Protein AF-0000000086188853 (afdb_homodimer)

Nearest PDB structures (foldseek):
  4jhr-assembly1_B  TM=2.251E-01  e=3.781E+00  Mus musculus
  6dfk-assembly1_A  TM=1.329E-01  e=8.412E+00  Plasmodium falciparum 3D7
  6dfk-assembly1_A  TM=1.373E-01  e=4.188E+00  Plasmodium falciparum 3D7

Organism: NCBI:txid1656884

Sequence (490 aa):
MERFRDDEIVRVVNKFLNRQDGGALDPSKTPGRELSFDFAYNYFQENQQPTRQMEASCMQLGFYLASWGMYRGSSYLLKETNAAHLKGAIKLVEEYNPRVRGIDVPAYRDPGVQDLLVEIYDALRRALLRDKKTAHVTLVTKVMLGVWGVVPAFDSYFQAAAKLIWTGRERGDGATFFDFNRASLVRLLEFYEGHRAAIDQLASALHTVDFTTGSLTGRQFTRAKIIDMFGFQLGLAPPALGRQDMERFRDDEIVRVVNKFLNRQDGGALDPSKTPGRELSFDFAYNYFQENQQPTRQMEASCMQLGFYLASWGMYRGSSYLLKETNAAHLKGAIKLVEEYNPRVRGIDVPAYRDPGVQDLLVEIYDALRRALLRDKKTAHVTLVTKVMLGVWGVVPAFDSYFQAAAKLIWTGRERGDGATFFDFNRASLVRLLEFYEGHRAAIDQLASALHTVDFTTGSLTGRQFTRAKIIDMFGFQLGLAPPALGRQD

Secondary structure (DSSP, 8-state):
-----HHHHHHHHHHHTT--TTPPP-GGG--STTHHHHHHHHHHHH-S-GGGGHHHHHHHHHHHHHHTTTTSTT-HHHHH--GGGGHHHHHHHHHHHHHHTT--GGGGGSHHHHHHHHHHHHHHHHHHHTT--S--HHHHH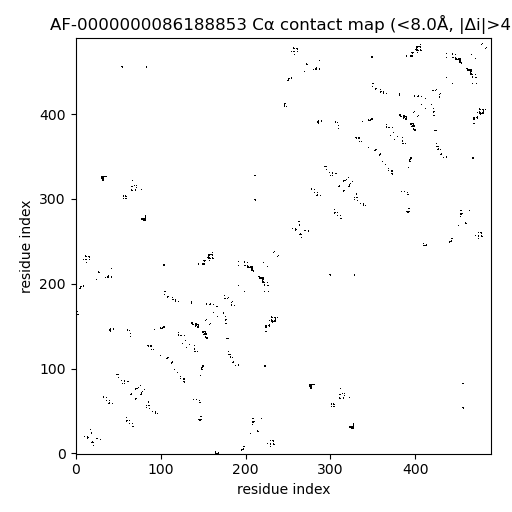HHHHHHH--S----HHHHHHHHHHHTTS-GGG---TTS-SHHHHHHHHHHHHHTHHHHHHHHHH-EEE-TTT-SEEEEEPPHHHHHHHHHHHHHHS--------/--PPPHHHHHHHHHHHTT--TT----GGG--STTHHHHHHHHHHHH-S-GGGGHHHHHHHHHHHHHHTTTTSTT-HHHHH--GGGGHHHHHHHHHHHHHHTT--GGGGGSHHHHHHHHHHHHHHHHHHHTT--S--HHHHHHHHHHHH--S----HHHHHHHHHHHTTS-GGG---TTS-SHHHHHHHHHHHHHTHHHHHHHHHH-EEE-TTT-SEEEEEPPHHHHHHHHHHHHHHS--------

Structure (mmCIF, N/CA/C/O backbone):
data_AF-0000000086188853-model_v1
#
loop_
_entity.id
_entity.type
_entity.pdbx_description
1 polymer 'Uncharacterized protein'
#
loop_
_atom_site.group_PDB
_atom_site.id
_atom_site.type_symbol
_atom_site.label_atom_id
_atom_site.label_alt_id
_atom_site.label_comp_id
_atom_site.label_asym_id
_atom_site.label_entity_id
_atom_site.label_seq_id
_atom_site.pdbx_PDB_ins_code
_atom_site.Cartn_x
_atom_site.Cartn_y
_atom_site.Cartn_z
_atom_site.occupancy
_atom_site.B_iso_or_equiv
_atom_site.auth_seq_id
_atom_site.auth_comp_id
_atom_site.auth_asym_id
_atom_site.auth_atom_id
_atom_site.pdbx_PDB_model_num
ATOM 1 N N . MET A 1 1 ? 12.453 36.938 7.059 1 37.53 1 MET A N 1
ATOM 2 C CA . MET A 1 1 ? 11.602 35.844 6.535 1 37.53 1 MET A CA 1
ATOM 3 C C . MET A 1 1 ? 11.008 36.25 5.191 1 37.53 1 MET A C 1
ATOM 5 O O . MET A 1 1 ? 10.023 37 5.137 1 37.53 1 MET A O 1
ATOM 9 N N . GLU A 1 2 ? 11.633 36.75 4.293 1 46.72 2 GLU A N 1
ATOM 10 C CA . GLU A 1 2 ? 11.102 37.312 3.053 1 46.72 2 GLU A CA 1
ATOM 11 C C . GLU A 1 2 ? 9.969 36.438 2.494 1 46.72 2 GLU A C 1
ATOM 13 O O . GLU A 1 2 ? 10.164 35.281 2.211 1 46.72 2 GLU A O 1
ATOM 18 N N . ARG A 1 3 ? 8.461 36.625 3.061 1 60.75 3 ARG A N 1
ATOM 19 C CA . ARG A 1 3 ? 7.148 36.312 3.623 1 60.75 3 ARG A CA 1
ATOM 20 C C . ARG A 1 3 ? 6.16 35.938 2.525 1 60.75 3 ARG A C 1
ATOM 22 O O . ARG A 1 3 ? 6.113 36.562 1.475 1 60.75 3 ARG A O 1
ATOM 29 N N . PHE A 1 4 ? 5.754 34.719 2.443 1 80.31 4 PHE A N 1
ATOM 30 C CA . PHE A 1 4 ? 4.652 34.281 1.586 1 80.31 4 PHE A CA 1
ATOM 31 C C . PHE A 1 4 ? 3.379 35.062 1.93 1 80.31 4 PHE A C 1
ATOM 33 O O . PHE A 1 4 ? 3.082 35.281 3.104 1 80.31 4 PHE A O 1
ATOM 40 N N . ARG A 1 5 ? 2.904 35.656 0.815 1 89.69 5 ARG A N 1
ATOM 41 C CA . ARG A 1 5 ? 1.596 36.281 0.997 1 89.69 5 ARG A CA 1
ATOM 42 C C . ARG A 1 5 ? 0.501 35.219 1.112 1 89.69 5 ARG A C 1
ATOM 44 O O . ARG A 1 5 ? 0.667 34.094 0.644 1 89.69 5 ARG A O 1
ATOM 51 N N . ASP A 1 6 ? -0.547 35.5 1.757 1 93.62 6 ASP A N 1
ATOM 52 C CA . ASP A 1 6 ? -1.677 34.594 1.96 1 93.62 6 ASP A CA 1
ATOM 53 C C . ASP A 1 6 ? -2.197 34.062 0.629 1 93.62 6 ASP A C 1
ATOM 55 O O . ASP A 1 6 ? -2.557 32.875 0.526 1 93.62 6 ASP A O 1
ATOM 59 N N . ASP A 1 7 ? -2.199 34.938 -0.316 1 91.88 7 ASP A N 1
ATOM 60 C CA . ASP A 1 7 ? -2.693 34.5 -1.622 1 91.88 7 ASP A CA 1
ATOM 61 C C . ASP A 1 7 ? -1.79 33.438 -2.227 1 91.88 7 ASP A C 1
ATOM 63 O O . ASP A 1 7 ? -2.252 32.594 -2.986 1 91.88 7 ASP A O 1
ATOM 67 N N . GLU A 1 8 ? -0.563 33.5 -1.937 1 91.38 8 GLU A N 1
ATOM 68 C CA . GLU A 1 8 ? 0.379 32.5 -2.416 1 91.38 8 GLU A CA 1
ATOM 69 C C . GLU A 1 8 ? 0.127 31.141 -1.755 1 91.38 8 GLU A C 1
ATOM 71 O O . GLU A 1 8 ? 0.244 30.094 -2.4 1 91.38 8 GLU A O 1
ATOM 76 N N . ILE A 1 9 ? -0.173 31.188 -0.483 1 94.5 9 ILE A N 1
ATOM 77 C CA . ILE A 1 9 ? -0.486 29.969 0.235 1 94.5 9 ILE A CA 1
ATOM 78 C C . ILE A 1 9 ? -1.694 29.281 -0.407 1 94.5 9 ILE A C 1
ATOM 80 O O . ILE A 1 9 ? -1.663 28.078 -0.688 1 94.5 9 ILE A O 1
ATOM 84 N N . VAL A 1 10 ? -2.697 30.094 -0.653 1 94.5 10 VAL A N 1
ATOM 85 C CA . VAL A 1 10 ? -3.924 29.578 -1.255 1 94.5 10 VAL A CA 1
ATOM 86 C C . VAL A 1 10 ? -3.619 29 -2.631 1 94.5 10 VAL A C 1
ATOM 88 O O . VAL A 1 10 ? -4.066 27.891 -2.957 1 94.5 10 VAL A O 1
ATOM 91 N N . ARG A 1 11 ? -2.83 29.656 -3.422 1 92.19 11 ARG A N 1
ATOM 92 C CA . ARG A 1 11 ? -2.486 29.219 -4.77 1 92.19 11 ARG A CA 1
ATOM 93 C C . ARG A 1 11 ? -1.701 27.922 -4.738 1 92.19 11 ARG A C 1
ATOM 95 O O . ARG A 1 11 ? -1.972 27 -5.52 1 92.19 11 ARG A O 1
ATOM 102 N N . VAL A 1 12 ? -0.732 27.828 -3.855 1 93.62 12 VAL A N 1
ATOM 103 C CA . VAL A 1 12 ? 0.153 26.672 -3.77 1 93.62 12 VAL A CA 1
ATOM 104 C C . VAL A 1 12 ? -0.635 25.453 -3.303 1 93.62 12 VAL A C 1
ATOM 106 O O . VAL A 1 12 ? -0.459 24.344 -3.832 1 93.62 12 VAL A O 1
ATOM 109 N N . VAL A 1 13 ? -1.528 25.609 -2.342 1 94.44 13 VAL A N 1
ATOM 110 C CA . VAL A 1 13 ? -2.35 24.5 -1.851 1 94.44 13 VAL A CA 1
ATOM 111 C C . VAL A 1 13 ? -3.303 24.047 -2.949 1 94.44 13 VAL A C 1
ATOM 113 O O . VAL A 1 13 ? -3.496 22.844 -3.146 1 94.44 13 VAL A O 1
ATOM 116 N N . ASN A 1 14 ? -3.842 24.984 -3.695 1 90.5 14 ASN A N 1
ATOM 117 C CA . ASN A 1 14 ? -4.723 24.625 -4.805 1 90.5 14 ASN A CA 1
ATOM 118 C C . ASN A 1 14 ? -3.975 23.859 -5.891 1 90.5 14 ASN A C 1
ATOM 120 O O . ASN A 1 14 ? -4.539 22.969 -6.527 1 90.5 14 ASN A O 1
ATOM 124 N N . LYS A 1 15 ? -2.795 24.234 -6.117 1 89.44 15 LYS A N 1
ATOM 125 C CA . LYS A 1 15 ? -1.971 23.5 -7.078 1 89.44 15 LYS A CA 1
ATOM 126 C C . LYS A 1 15 ? -1.747 22.062 -6.625 1 89.44 15 LYS A C 1
ATOM 128 O O . LYS A 1 15 ? -1.782 21.141 -7.438 1 89.44 15 LYS A O 1
ATOM 133 N N . PHE A 1 16 ? -1.458 21.891 -5.344 1 91.38 16 PHE A N 1
ATOM 134 C CA . PHE A 1 16 ? -1.32 20.547 -4.793 1 91.38 16 PHE A CA 1
ATOM 135 C C . PHE A 1 16 ? -2.549 19.703 -5.109 1 91.38 16 PHE A C 1
ATOM 137 O O . PHE A 1 16 ? -2.426 18.531 -5.457 1 91.38 16 PHE A O 1
ATOM 144 N N . LEU A 1 17 ? -3.693 20.297 -5.004 1 88.69 17 LEU A N 1
ATOM 145 C CA . LEU A 1 17 ? -4.957 19.578 -5.156 1 88.69 17 LEU A CA 1
ATOM 146 C C . LEU A 1 17 ? -5.406 19.578 -6.613 1 88.69 17 LEU A C 1
ATOM 148 O O . LEU A 1 17 ? -6.504 19.109 -6.926 1 88.69 17 LEU A O 1
ATOM 152 N N . ASN A 1 18 ? -4.508 20.078 -7.52 1 80.69 18 ASN A N 1
ATOM 153 C CA . ASN A 1 18 ? -4.809 20.203 -8.938 1 80.69 18 ASN A CA 1
ATOM 154 C C . ASN A 1 18 ? -6.105 20.969 -9.172 1 80.69 18 ASN A C 1
ATOM 156 O O . ASN A 1 18 ? -6.934 20.578 -9.984 1 80.69 18 ASN A O 1
ATOM 160 N N . ARG A 1 19 ? -6.301 21.812 -8.383 1 70.06 19 ARG A N 1
ATOM 161 C CA . ARG A 1 19 ? -7.461 22.672 -8.5 1 70.06 19 ARG A CA 1
ATOM 162 C C . ARG A 1 19 ? -7.113 23.953 -9.273 1 70.06 19 ARG A C 1
ATOM 164 O O . ARG A 1 19 ? -6.02 24.484 -9.125 1 70.06 19 ARG A O 1
ATOM 171 N N . GLN A 1 20 ? -7.875 24 -10.414 1 56.09 20 GLN A N 1
ATOM 172 C CA . GLN A 1 20 ? -7.738 25.297 -11.07 1 56.09 20 GLN A CA 1
ATOM 173 C C . GLN A 1 20 ? -8.086 26.438 -10.117 1 56.09 20 GLN A C 1
ATOM 175 O O . GLN A 1 20 ? -8.867 26.25 -9.18 1 56.09 20 GLN A O 1
ATOM 180 N N . ASP A 1 21 ? -7.461 27.484 -10.344 1 51.72 21 ASP A N 1
ATOM 181 C CA . ASP A 1 21 ? -7.617 28.703 -9.562 1 51.72 21 ASP A CA 1
ATOM 182 C C . ASP A 1 21 ? -9.086 28.984 -9.273 1 51.72 21 ASP A C 1
ATOM 184 O O . ASP A 1 21 ? -9.828 29.438 -10.156 1 51.72 21 ASP A O 1
ATOM 188 N N . GLY A 1 22 ? -9.562 28.75 -7.984 1 50.81 22 GLY A N 1
ATOM 189 C CA . GLY A 1 22 ? -10.844 29.219 -7.5 1 50.81 22 GLY A CA 1
ATOM 190 C C . GLY A 1 22 ? -11.961 28.203 -7.691 1 50.81 22 GLY A C 1
ATOM 191 O O . GLY A 1 22 ? -13.117 28.469 -7.367 1 50.81 22 GLY A O 1
ATOM 192 N N . GLY A 1 23 ? -11.555 27.047 -8.312 1 55 23 GLY A N 1
ATOM 193 C CA . GLY A 1 23 ? -12.672 26.141 -8.547 1 55 23 GLY A CA 1
ATOM 194 C C . GLY A 1 23 ? -12.852 25.125 -7.445 1 55 23 GLY A C 1
ATOM 195 O O . GLY A 1 23 ? -12.062 25.062 -6.504 1 55 23 GLY A O 1
ATOM 196 N N . ALA A 1 24 ? -14.055 24.562 -7.41 1 58.97 24 ALA A N 1
ATOM 197 C CA . ALA A 1 24 ? -14.406 23.516 -6.449 1 58.97 24 ALA A CA 1
ATOM 198 C C . ALA A 1 24 ? -13.555 22.266 -6.664 1 58.97 24 ALA A C 1
ATOM 200 O O . ALA A 1 24 ? -13.109 22 -7.785 1 58.97 24 ALA A O 1
ATOM 201 N N . LEU A 1 25 ? -13.062 21.719 -5.551 1 61.81 25 LEU A N 1
ATOM 202 C CA . LEU A 1 25 ? -12.398 20.422 -5.652 1 61.81 25 LEU A CA 1
ATOM 203 C C . LEU A 1 25 ? -13.273 19.422 -6.406 1 61.81 25 LEU A C 1
ATOM 205 O O . LEU A 1 25 ? -14.469 19.297 -6.133 1 61.81 25 LEU A O 1
ATOM 209 N N . ASP A 1 26 ? -12.758 19.016 -7.508 1 67.12 26 ASP A N 1
ATOM 210 C CA . ASP A 1 26 ? -13.383 17.938 -8.266 1 67.12 26 ASP A CA 1
ATOM 211 C C . ASP A 1 26 ? -12.609 16.641 -8.109 1 67.12 26 ASP A C 1
ATOM 213 O O . ASP A 1 26 ? -11.578 16.438 -8.766 1 67.12 26 ASP A O 1
ATOM 217 N N . PRO A 1 27 ? -13.125 15.875 -7.156 1 62.62 27 PRO A N 1
ATOM 218 C CA . PRO A 1 27 ? -12.406 14.625 -6.898 1 62.62 27 PRO A CA 1
ATOM 219 C C . PRO A 1 27 ? -12.125 13.828 -8.172 1 62.62 27 PRO A C 1
ATOM 221 O O . PRO A 1 27 ? -11.164 13.062 -8.227 1 62.62 27 PRO A O 1
ATOM 224 N N . SER A 1 28 ? -12.953 13.992 -9.055 1 63.22 28 SER A N 1
ATOM 225 C CA . SER A 1 28 ? -12.734 13.281 -10.312 1 63.22 28 SER A CA 1
ATOM 226 C C . SER A 1 28 ? -11.477 13.773 -11.016 1 63.22 28 SER A C 1
ATOM 228 O O . SER A 1 28 ? -10.938 13.086 -11.883 1 63.22 28 SER A O 1
ATOM 230 N N . LYS A 1 29 ? -11.07 14.883 -10.516 1 60.56 29 LYS A N 1
ATOM 231 C CA . LYS A 1 29 ? -9.906 15.484 -11.164 1 60.56 29 LYS A CA 1
ATOM 232 C C . LYS A 1 29 ? -8.641 15.25 -10.344 1 60.56 29 LYS A C 1
ATOM 234 O O . LYS A 1 29 ? -7.551 15.68 -10.734 1 60.56 29 LYS A O 1
ATOM 239 N N . THR A 1 30 ? -8.82 14.82 -9.242 1 61.81 30 THR A N 1
ATOM 240 C CA . THR A 1 30 ? -7.664 14.508 -8.414 1 61.81 30 THR A CA 1
ATOM 241 C C . THR A 1 30 ? -7.613 13.023 -8.094 1 61.81 30 THR A C 1
ATOM 243 O O . THR A 1 30 ? -7.746 12.625 -6.934 1 61.81 30 THR A O 1
ATOM 246 N N . PRO A 1 31 ? -7.281 12.367 -9.062 1 65.44 31 PRO A N 1
ATOM 247 C CA . PRO A 1 31 ? -7.457 10.922 -8.898 1 65.44 31 PRO A CA 1
ATOM 248 C C . PRO A 1 31 ? -6.234 10.242 -8.289 1 65.44 31 PRO A C 1
ATOM 250 O O . PRO A 1 31 ? 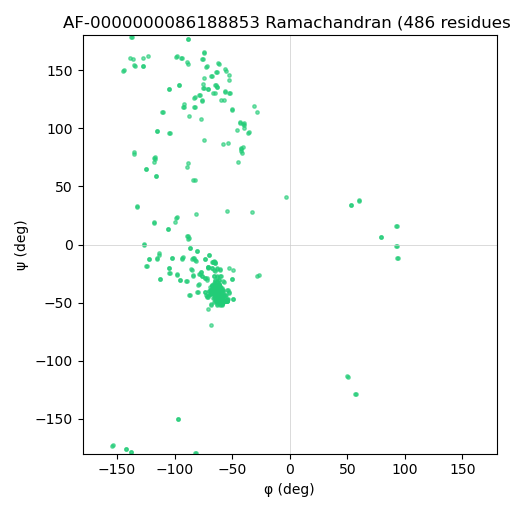-6.281 9.055 -7.965 1 65.44 31 PRO A O 1
ATOM 253 N N . GLY A 1 32 ? -5.324 11.109 -7.953 1 81.94 32 GLY A N 1
ATOM 254 C CA . GLY A 1 32 ? -4.082 10.414 -7.648 1 81.94 32 GLY A CA 1
ATOM 255 C C . GLY A 1 32 ? -3.885 10.172 -6.164 1 81.94 32 GLY A C 1
ATOM 256 O O . GLY A 1 32 ? -4.848 9.914 -5.438 1 81.94 32 GLY A O 1
ATOM 257 N N . ARG A 1 33 ? -2.703 10.141 -5.801 1 87.06 33 ARG A N 1
ATOM 258 C CA . ARG A 1 33 ? -2.287 9.688 -4.477 1 87.06 33 ARG A CA 1
ATOM 259 C C . ARG A 1 33 ? -2.701 10.688 -3.4 1 87.06 33 ARG A C 1
ATOM 261 O O . ARG A 1 33 ? -2.686 10.367 -2.211 1 87.06 33 ARG A O 1
ATOM 268 N N . GLU A 1 34 ? -3.184 11.844 -3.76 1 89.5 34 GLU A N 1
ATOM 269 C CA . GLU A 1 34 ? -3.594 12.859 -2.791 1 89.5 34 GLU A CA 1
ATOM 270 C C . GLU A 1 34 ? -4.793 12.383 -1.975 1 89.5 34 GLU A C 1
ATOM 272 O O . GLU A 1 34 ? -4.945 12.758 -0.811 1 89.5 34 GLU A O 1
ATOM 277 N N . LEU A 1 35 ? -5.469 11.453 -2.566 1 93.81 35 LEU A N 1
ATOM 278 C CA . LEU A 1 35 ? -6.684 11 -1.896 1 93.81 35 LEU A CA 1
ATOM 279 C C . LEU A 1 35 ? -6.363 9.938 -0.851 1 93.81 35 LEU A C 1
ATOM 281 O O . LEU A 1 35 ? -7.223 9.586 -0.037 1 93.81 35 LEU A O 1
ATOM 285 N N . SER A 1 36 ? -5.156 9.43 -0.87 1 96 36 SER A N 1
ATOM 286 C CA . SER A 1 36 ? -4.805 8.438 0.138 1 96 36 SER A CA 1
ATOM 287 C C . SER A 1 36 ? -4.906 9.016 1.545 1 96 36 SER A C 1
ATOM 289 O O . SER A 1 36 ? -5.254 8.305 2.49 1 96 36 SER A O 1
ATOM 291 N N . PHE A 1 37 ? -4.566 10.328 1.669 1 97.19 37 PHE A N 1
ATOM 292 C CA . PHE A 1 37 ? -4.762 10.977 2.959 1 97.19 37 PHE A CA 1
ATOM 293 C C . PHE A 1 37 ? -6.234 10.961 3.352 1 97.19 37 PHE A C 1
ATOM 295 O O . PHE A 1 37 ? -6.578 10.609 4.48 1 97.19 37 PHE A O 1
ATOM 302 N N . ASP A 1 38 ? -7.098 11.383 2.434 1 96.94 38 ASP A N 1
ATOM 303 C CA . ASP A 1 38 ? -8.531 11.453 2.723 1 96.94 38 ASP A CA 1
ATOM 304 C C . ASP A 1 38 ? -9.055 10.117 3.229 1 96.94 38 ASP A C 1
ATOM 306 O O . ASP A 1 38 ? -9.773 10.062 4.23 1 96.94 38 ASP A O 1
ATOM 310 N N . PHE A 1 39 ? -8.68 9.07 2.529 1 97.81 39 PHE A N 1
ATOM 311 C CA . PHE A 1 39 ? -9.188 7.746 2.861 1 97.81 39 PHE A CA 1
ATOM 312 C C . PHE A 1 39 ? -8.664 7.293 4.223 1 97.81 39 PHE A C 1
ATOM 314 O O . PHE A 1 39 ? -9.438 6.832 5.062 1 97.81 39 PHE A O 1
ATOM 321 N N . ALA A 1 40 ? -7.379 7.457 4.461 1 98.62 40 ALA A N 1
ATOM 322 C CA . ALA A 1 40 ? -6.789 7.039 5.73 1 98.62 40 ALA A CA 1
ATOM 323 C C . ALA A 1 40 ? -7.344 7.859 6.891 1 98.62 40 ALA A C 1
ATOM 325 O O . ALA A 1 40 ? -7.797 7.301 7.895 1 98.62 40 ALA A O 1
ATOM 326 N N . TYR A 1 41 ? -7.34 9.172 6.703 1 98.62 41 TYR A N 1
ATOM 327 C CA . TYR A 1 41 ? -7.82 10.07 7.742 1 98.62 41 TYR A CA 1
ATOM 328 C C . TYR A 1 41 ? -9.273 9.781 8.086 1 98.62 41 TYR A C 1
ATOM 330 O O . TYR A 1 41 ? -9.625 9.648 9.258 1 98.62 41 TYR A O 1
ATOM 338 N N . ASN A 1 42 ? -10.094 9.672 7.078 1 98.38 42 ASN A N 1
ATOM 339 C CA . ASN A 1 42 ? -11.5 9.359 7.312 1 98.38 42 ASN A CA 1
ATOM 340 C C . ASN A 1 42 ? -11.664 8.039 8.047 1 98.38 42 ASN A C 1
ATOM 342 O O . ASN A 1 42 ? -12.445 7.941 9 1 98.38 42 ASN A O 1
ATOM 346 N N . TYR A 1 43 ? -10.969 7.02 7.625 1 98.62 43 TYR A N 1
ATOM 347 C CA . TYR A 1 43 ? -11.055 5.703 8.242 1 98.62 43 TYR A CA 1
ATOM 348 C C . TYR A 1 43 ? -10.734 5.777 9.734 1 98.62 43 TYR A C 1
ATOM 350 O O . TYR A 1 43 ? -11.484 5.262 10.562 1 98.62 43 TYR A O 1
ATOM 358 N N . PHE A 1 44 ? -9.664 6.43 10.062 1 98.75 44 PHE A N 1
ATOM 359 C CA . PHE A 1 44 ? -9.203 6.434 11.445 1 98.75 44 PHE A CA 1
ATOM 360 C C . PHE A 1 44 ? -10.055 7.367 12.297 1 98.75 44 PHE A C 1
ATOM 362 O O . PHE A 1 44 ? -10.172 7.176 13.508 1 98.75 44 PHE A O 1
ATOM 369 N N . GLN A 1 45 ? -10.641 8.406 11.625 1 98.19 45 GLN A N 1
ATOM 370 C CA . GLN A 1 45 ? -11.586 9.242 12.352 1 98.19 45 GLN A CA 1
ATOM 371 C C . GLN A 1 45 ? -12.891 8.5 12.617 1 98.19 45 GLN A C 1
ATOM 373 O O . GLN A 1 45 ? -13.531 8.703 13.648 1 98.19 45 GLN A O 1
ATOM 378 N N . GLU A 1 46 ? -13.234 7.574 11.734 1 97.19 46 GLU A N 1
ATOM 379 C CA . GLU A 1 46 ? -14.484 6.832 11.867 1 97.19 46 GLU A CA 1
ATOM 380 C C . GLU A 1 46 ? -14.32 5.621 12.781 1 97.19 46 GLU A C 1
ATOM 382 O O . GLU A 1 46 ? -15.305 5.09 13.305 1 97.19 46 GLU A O 1
ATOM 387 N N . ASN A 1 47 ? -13.078 5.195 12.93 1 96.75 47 ASN A N 1
ATOM 388 C CA . ASN A 1 47 ? -12.781 4.031 13.75 1 96.75 47 ASN A CA 1
ATOM 389 C C . ASN A 1 47 ? -11.93 4.406 14.969 1 96.75 47 ASN A C 1
ATOM 391 O O . ASN A 1 47 ? -10.703 4.371 14.906 1 96.75 47 ASN A O 1
ATOM 395 N N . GLN A 1 48 ? -12.609 4.578 16.062 1 96.5 48 GLN A N 1
ATOM 396 C CA . GLN A 1 48 ? -11.922 5.008 17.266 1 96.5 48 GLN A CA 1
ATOM 397 C C . GLN A 1 48 ? -11.156 3.854 17.906 1 96.5 48 GLN A C 1
ATOM 399 O O . GLN A 1 48 ? -10.25 4.074 18.719 1 96.5 48 GLN A O 1
ATOM 404 N N . GLN A 1 49 ? -11.602 2.682 17.609 1 98.38 49 GLN A N 1
ATOM 405 C CA . GLN A 1 49 ? -10.914 1.47 18.047 1 98.38 49 GLN A CA 1
ATOM 406 C C . GLN A 1 49 ? -10.43 0.646 16.859 1 98.38 49 GLN A C 1
ATOM 408 O O . GLN A 1 49 ? -10.945 -0.443 16.594 1 98.38 49 GLN A O 1
ATOM 413 N N . PRO A 1 50 ? -9.391 1.119 16.25 1 98.38 50 PRO A N 1
ATOM 414 C CA . PRO A 1 50 ? -8.945 0.474 15.008 1 98.38 50 PRO A CA 1
ATOM 415 C C . PRO A 1 50 ? -8.438 -0.949 15.234 1 98.38 50 PRO A C 1
ATOM 417 O O . PRO A 1 50 ? -8.336 -1.728 14.281 1 98.38 50 PRO A O 1
ATOM 420 N N . THR A 1 51 ? -8.141 -1.384 16.469 1 98.44 51 THR A N 1
ATOM 421 C CA . THR A 1 51 ? -7.656 -2.73 16.766 1 98.44 51 THR A CA 1
ATOM 422 C C . THR A 1 51 ? -8.773 -3.756 16.578 1 98.44 51 THR A C 1
ATOM 424 O O . THR A 1 51 ? -8.508 -4.953 16.453 1 98.44 51 THR A O 1
ATOM 427 N N . ARG A 1 52 ? -10.047 -3.289 16.594 1 98 52 ARG A N 1
ATOM 428 C CA . ARG A 1 52 ? -11.172 -4.188 16.375 1 98 52 ARG A CA 1
ATOM 429 C C . ARG A 1 52 ? -11.156 -4.742 14.953 1 98 52 ARG A C 1
ATOM 431 O O . ARG A 1 52 ? -11.703 -5.816 14.695 1 98 52 ARG A O 1
ATOM 438 N N . GLN A 1 53 ? -10.57 -3.967 14.07 1 97.44 53 GLN A N 1
ATOM 439 C CA . GLN A 1 53 ? -10.32 -4.391 12.695 1 97.44 53 GLN A CA 1
ATOM 440 C C . GLN A 1 53 ? -8.844 -4.246 12.336 1 97.44 53 GLN A C 1
ATOM 442 O O . GLN A 1 53 ? -8.492 -3.508 11.414 1 97.44 53 GLN A O 1
ATOM 447 N N . MET A 1 54 ? -8.094 -5.027 13.016 1 98.44 54 MET A N 1
ATOM 448 C CA . MET A 1 54 ? -6.641 -4.867 13 1 98.44 54 MET A CA 1
ATOM 449 C C . MET A 1 54 ? -6.098 -4.984 11.578 1 98.44 54 MET A C 1
ATOM 451 O O . MET A 1 54 ? -5.332 -4.129 11.133 1 98.44 54 MET A O 1
ATOM 455 N N . GLU A 1 55 ? -6.508 -6.02 10.883 1 98.31 55 GLU A N 1
ATOM 456 C CA . GLU A 1 55 ? -5.984 -6.223 9.531 1 98.31 55 GLU A CA 1
ATOM 457 C C . GLU A 1 55 ? -6.391 -5.082 8.609 1 98.31 55 GLU A C 1
ATOM 459 O O . GLU A 1 55 ? -5.559 -4.535 7.883 1 98.31 55 GLU A O 1
ATOM 464 N N . ALA A 1 56 ? -7.66 -4.672 8.648 1 98.12 56 ALA A N 1
ATOM 465 C CA . ALA A 1 56 ? -8.125 -3.555 7.828 1 98.12 56 ALA A CA 1
ATOM 466 C C . ALA A 1 56 ? -7.387 -2.268 8.18 1 98.12 56 ALA A C 1
ATOM 468 O O . ALA A 1 56 ? -7.027 -1.488 7.293 1 98.12 56 ALA A O 1
ATOM 469 N N . SER A 1 57 ? -7.152 -2.068 9.461 1 98.81 57 SER A N 1
ATOM 470 C CA . SER A 1 57 ? -6.453 -0.872 9.914 1 98.81 57 SER A CA 1
ATOM 471 C C . SER A 1 57 ? -5.004 -0.861 9.438 1 98.81 57 SER A C 1
ATOM 473 O O . SER A 1 57 ? -4.5 0.172 8.992 1 98.81 57 SER A O 1
ATOM 475 N N . CYS A 1 58 ? -4.383 -2.029 9.508 1 98.81 58 CYS A N 1
ATOM 476 C CA . CYS A 1 58 ? -3.014 -2.133 9.016 1 98.81 58 CYS A CA 1
ATOM 477 C C . CYS A 1 58 ? -2.957 -1.908 7.508 1 98.81 58 CYS A C 1
ATOM 479 O O . CYS A 1 58 ? -2.051 -1.239 7.008 1 98.81 58 CYS A O 1
ATOM 481 N N . MET A 1 59 ? -3.934 -2.43 6.805 1 98.75 59 MET A N 1
ATOM 482 C CA . MET A 1 59 ? -3.949 -2.25 5.355 1 98.75 59 MET A CA 1
ATOM 483 C C . MET A 1 59 ? -4.203 -0.791 4.992 1 98.75 59 MET A C 1
ATOM 485 O O . MET A 1 59 ? -3.611 -0.271 4.043 1 98.75 59 MET A O 1
ATOM 489 N N . GLN A 1 60 ? -5.102 -0.099 5.723 1 98.75 60 GLN A N 1
ATOM 490 C CA . GLN A 1 60 ? -5.371 1.319 5.512 1 98.75 60 GLN A CA 1
ATOM 491 C C . GLN A 1 60 ? -4.102 2.152 5.688 1 98.75 60 GLN A C 1
ATOM 493 O O . GLN A 1 60 ? -3.756 2.951 4.812 1 98.75 60 GLN A O 1
ATOM 498 N N . LEU A 1 61 ? -3.438 1.919 6.789 1 98.88 61 LEU A N 1
ATOM 499 C CA . LEU A 1 61 ? -2.217 2.664 7.078 1 98.88 61 LEU A CA 1
ATOM 500 C C . LEU A 1 61 ? -1.104 2.281 6.109 1 98.88 61 LEU A C 1
ATOM 502 O O . LEU A 1 61 ? -0.371 3.148 5.625 1 98.88 61 LEU A O 1
ATOM 506 N N . GLY A 1 62 ? -1.012 0.996 5.855 1 98.44 62 GLY A N 1
ATOM 507 C CA . GLY A 1 62 ? 0.011 0.505 4.945 1 98.44 62 GLY A CA 1
ATOM 508 C C . GLY A 1 62 ? -0.115 1.073 3.545 1 98.44 62 GLY A C 1
ATOM 509 O O . GLY A 1 62 ? 0.874 1.52 2.959 1 98.44 62 GLY A O 1
ATOM 510 N N . PHE A 1 63 ? -1.331 1.075 2.965 1 98.25 63 PHE A N 1
ATOM 511 C CA . PHE A 1 63 ? -1.521 1.6 1.617 1 98.25 63 PHE A CA 1
ATOM 512 C C . PHE A 1 63 ? -1.256 3.1 1.578 1 98.25 63 PHE A C 1
ATOM 514 O O . PHE A 1 63 ? -0.65 3.604 0.63 1 98.25 63 PHE A O 1
ATOM 521 N N . TYR A 1 64 ? -1.724 3.82 2.602 1 98.44 64 TYR A N 1
ATOM 522 C CA . TYR A 1 64 ? -1.436 5.246 2.719 1 98.44 64 TYR A CA 1
ATOM 523 C C . TYR A 1 64 ? 0.065 5.504 2.672 1 98.44 64 TYR A C 1
ATOM 525 O O . TYR A 1 64 ? 0.536 6.324 1.88 1 98.44 64 TYR A O 1
ATOM 533 N N . LEU A 1 65 ? 0.827 4.766 3.449 1 98.12 65 LEU A N 1
ATOM 534 C CA . LEU A 1 65 ? 2.275 4.93 3.504 1 98.12 65 LEU A CA 1
ATOM 535 C C . LEU A 1 65 ? 2.916 4.547 2.174 1 98.12 65 LEU A C 1
ATOM 537 O O . LEU A 1 65 ? 3.838 5.219 1.706 1 98.12 65 LEU A O 1
ATOM 541 N N . ALA A 1 66 ? 2.4 3.49 1.58 1 97.19 66 ALA A N 1
ATOM 542 C CA . ALA A 1 66 ? 2.922 3.057 0.287 1 97.19 66 ALA A CA 1
ATOM 543 C C . ALA A 1 66 ? 2.682 4.113 -0.786 1 97.19 66 ALA A C 1
ATOM 545 O O . ALA A 1 66 ? 3.537 4.344 -1.643 1 97.19 66 ALA A O 1
ATOM 546 N N . SER A 1 67 ? 1.551 4.781 -0.748 1 96 67 SER A N 1
ATOM 547 C CA . SER A 1 67 ? 1.193 5.785 -1.742 1 96 67 SER A CA 1
ATOM 548 C C . SER A 1 67 ? 2.105 7.004 -1.648 1 96 67 SER A C 1
ATOM 550 O O . SER A 1 67 ? 2.162 7.82 -2.574 1 96 67 SER A O 1
ATOM 552 N N . TRP A 1 68 ? 2.781 7.055 -0.569 1 95.81 68 TRP A N 1
ATOM 553 C CA . TRP A 1 68 ? 3.691 8.188 -0.413 1 95.81 68 TRP A CA 1
ATOM 554 C C . TRP A 1 68 ? 5.137 7.707 -0.301 1 95.81 68 TRP A C 1
ATOM 556 O O . TRP A 1 68 ? 5.965 8.359 0.34 1 95.81 68 TRP A O 1
ATOM 566 N N . GLY A 1 69 ? 5.414 6.551 -0.721 1 94.06 69 GLY A N 1
ATOM 567 C CA . GLY A 1 69 ? 6.77 6.125 -1.021 1 94.06 69 GLY A CA 1
ATOM 568 C C . GLY A 1 69 ? 7.461 5.457 0.154 1 94.06 69 GLY A C 1
ATOM 569 O O . GLY A 1 69 ? 8.68 5.27 0.138 1 94.06 69 GLY A O 1
ATOM 570 N N . MET A 1 70 ? 6.719 5.051 1.165 1 95.06 70 MET A N 1
ATOM 571 C CA . MET A 1 70 ? 7.359 4.469 2.342 1 95.06 70 MET A CA 1
ATOM 572 C C . MET A 1 70 ? 7.691 2.998 2.107 1 95.06 70 MET A C 1
ATOM 574 O O . MET A 1 70 ? 8.438 2.393 2.883 1 95.06 70 MET A O 1
ATOM 578 N N . TYR A 1 71 ? 7.133 2.391 1.062 1 93.88 71 TYR A N 1
ATOM 579 C CA . TYR A 1 71 ? 7.41 1.01 0.682 1 93.88 71 TYR A CA 1
ATOM 580 C C . TYR A 1 71 ? 8.078 0.944 -0.686 1 93.88 71 TYR A C 1
ATOM 582 O O . TYR A 1 71 ? 7.594 0.255 -1.587 1 93.88 71 TYR A O 1
ATOM 590 N N . ARG A 1 72 ? 9.172 1.552 -0.798 1 90.56 72 ARG A N 1
ATOM 591 C CA . ARG A 1 72 ? 9.836 1.561 -2.1 1 90.56 72 ARG A CA 1
ATOM 592 C C . ARG A 1 72 ? 11.32 1.263 -1.958 1 90.56 72 ARG A C 1
ATOM 594 O O . ARG A 1 72 ? 11.906 1.46 -0.888 1 90.56 72 ARG A O 1
ATOM 601 N N . GLY A 1 73 ? 11.852 0.726 -3.057 1 87.38 73 GLY A N 1
ATOM 602 C CA . GLY A 1 73 ? 13.289 0.554 -3.166 1 87.38 73 GLY A CA 1
ATOM 603 C C . GLY A 1 73 ? 13.883 -0.281 -2.045 1 87.38 73 GLY A C 1
ATOM 604 O O . GLY A 1 73 ? 13.398 -1.382 -1.766 1 87.38 73 GLY A O 1
ATOM 605 N N . SER A 1 74 ? 14.922 0.307 -1.438 1 85.94 74 SER A N 1
ATOM 606 C CA . SER A 1 74 ? 15.633 -0.406 -0.385 1 85.94 74 SER A CA 1
ATOM 607 C C . SER A 1 74 ? 15.156 0.026 0.998 1 85.94 74 SER A C 1
ATOM 609 O O . SER A 1 74 ? 15.875 -0.145 1.988 1 85.94 74 SER A O 1
ATOM 611 N N . SER A 1 75 ? 13.938 0.546 1.042 1 89.19 75 SER A N 1
ATOM 612 C CA . SER A 1 75 ? 13.422 1.013 2.324 1 89.19 75 SER A CA 1
ATOM 613 C C . SER A 1 75 ? 13.281 -0.139 3.314 1 89.19 75 SER A C 1
ATOM 615 O O . SER A 1 75 ? 13.023 -1.277 2.918 1 89.19 75 SER A O 1
ATOM 617 N N . TYR A 1 76 ? 13.453 0.166 4.559 1 91.38 76 TYR A N 1
ATOM 618 C CA . TYR A 1 76 ? 13.297 -0.786 5.652 1 91.38 76 TYR A CA 1
ATOM 619 C C . TYR A 1 76 ? 11.922 -1.449 5.613 1 91.38 76 TYR A C 1
ATOM 621 O O . TYR A 1 76 ? 11.82 -2.674 5.711 1 91.38 76 TYR A O 1
ATOM 629 N N . LEU A 1 77 ? 10.852 -0.66 5.461 1 92.88 77 LEU A N 1
ATOM 630 C CA . LEU A 1 77 ? 9.5 -1.191 5.52 1 92.88 77 LEU A CA 1
ATOM 631 C C . LEU A 1 77 ? 9.266 -2.207 4.402 1 92.88 77 LEU A C 1
ATOM 633 O O . LEU A 1 77 ? 8.633 -3.24 4.621 1 92.88 77 LEU A O 1
ATOM 637 N N . LEU A 1 78 ? 9.789 -1.899 3.199 1 92.25 78 LEU A N 1
ATOM 638 C CA . LEU A 1 78 ? 9.57 -2.811 2.08 1 92.25 78 LEU A CA 1
ATOM 639 C C . LEU A 1 78 ? 10.398 -4.082 2.246 1 92.25 78 LEU A C 1
ATOM 641 O O . LEU A 1 78 ? 9.883 -5.188 2.076 1 92.25 78 LEU A O 1
ATOM 645 N N . LYS A 1 79 ? 11.656 -3.945 2.637 1 88.44 79 LYS A N 1
ATOM 646 C CA . LYS A 1 79 ? 12.617 -5.039 2.586 1 88.44 79 LYS A CA 1
ATOM 647 C C . LYS A 1 79 ? 12.508 -5.926 3.824 1 88.44 79 LYS A C 1
ATOM 649 O O . LYS A 1 79 ? 12.758 -7.133 3.754 1 88.44 79 LYS A O 1
ATOM 654 N N . GLU A 1 80 ? 12.031 -5.312 4.906 1 89.62 80 GLU A N 1
ATOM 655 C CA . GLU A 1 80 ? 12.234 -6.059 6.145 1 89.62 80 GLU A CA 1
ATOM 656 C C . GLU A 1 80 ? 10.93 -6.238 6.902 1 89.62 80 GLU A C 1
ATOM 658 O O . GLU A 1 80 ? 10.906 -6.84 7.98 1 89.62 80 GLU A O 1
ATOM 663 N N . THR A 1 81 ? 9.938 -5.734 6.352 1 92.06 81 THR A N 1
ATOM 664 C CA . THR A 1 81 ? 8.688 -5.832 7.102 1 92.06 81 THR A CA 1
ATOM 665 C C . THR A 1 81 ? 7.531 -6.207 6.18 1 92.06 81 THR A C 1
ATOM 667 O O . THR A 1 81 ? 7.73 -6.434 4.984 1 92.06 81 THR A O 1
ATOM 670 N N . ASN A 1 82 ? 6.355 -6.352 6.727 1 93.19 82 ASN A N 1
ATOM 671 C CA . ASN A 1 82 ? 5.066 -6.523 6.066 1 93.19 82 ASN A CA 1
ATOM 672 C C . ASN A 1 82 ? 3.957 -5.781 6.805 1 93.19 82 ASN A C 1
ATOM 674 O O . ASN A 1 82 ? 4.223 -5.051 7.762 1 93.19 82 ASN A O 1
ATOM 678 N N . ALA A 1 83 ? 2.736 -5.938 6.348 1 95.69 83 ALA A N 1
ATOM 679 C CA . ALA A 1 83 ? 1.633 -5.148 6.887 1 95.69 83 ALA A CA 1
ATOM 680 C C . ALA A 1 83 ? 1.433 -5.426 8.375 1 95.69 83 ALA A C 1
ATOM 682 O O . ALA A 1 83 ? 0.989 -4.551 9.117 1 95.69 83 ALA A O 1
ATOM 683 N N . ALA A 1 84 ? 1.756 -6.672 8.82 1 95.88 84 ALA A N 1
ATOM 684 C CA . ALA A 1 84 ? 1.553 -7.039 10.219 1 95.88 84 ALA A CA 1
ATOM 685 C C . ALA A 1 84 ? 2.496 -6.262 11.133 1 95.88 84 ALA A C 1
ATOM 687 O O . ALA A 1 84 ? 2.256 -6.156 12.344 1 95.88 84 ALA A O 1
ATOM 688 N N . HIS A 1 85 ? 3.547 -5.742 10.578 1 95 85 HIS A N 1
ATOM 689 C CA . HIS A 1 85 ? 4.504 -4.918 11.305 1 95 85 HIS A CA 1
ATOM 690 C C . HIS A 1 85 ? 3.836 -3.67 11.875 1 95 85 HIS A C 1
ATOM 692 O O . HIS A 1 85 ? 4.316 -3.096 12.852 1 95 85 HIS A O 1
ATOM 698 N N . LEU A 1 86 ? 2.713 -3.25 11.336 1 97.56 86 LEU A N 1
ATOM 699 C CA . LEU A 1 86 ? 2.053 -2 11.695 1 97.56 86 LEU A CA 1
ATOM 700 C C . LEU A 1 86 ? 1.132 -2.197 12.898 1 97.56 86 LEU A C 1
ATOM 702 O O . LEU A 1 86 ? 0.563 -1.232 13.414 1 97.56 86 LEU A O 1
ATOM 706 N N . LYS A 1 87 ? 0.992 -3.41 13.414 1 97.94 87 LYS A N 1
ATOM 707 C CA . LYS A 1 87 ? 0.067 -3.705 14.5 1 97.94 87 LYS A CA 1
ATOM 708 C C . LYS A 1 87 ? 0.39 -2.871 15.734 1 97.94 87 LYS A C 1
ATOM 710 O O . LYS A 1 87 ? -0.514 -2.361 16.406 1 97.94 87 LYS A O 1
ATOM 715 N N . GLY A 1 88 ? 1.679 -2.799 16.031 1 98 88 GLY A N 1
ATOM 716 C CA . GLY A 1 88 ? 2.074 -1.998 17.172 1 98 88 GLY A CA 1
ATOM 717 C C . GLY A 1 88 ? 1.645 -0.547 17.062 1 98 88 GLY A C 1
ATOM 718 O O . GLY A 1 88 ? 1.177 0.042 18.047 1 98 88 GLY A O 1
ATOM 719 N N . ALA A 1 89 ? 1.815 0.02 15.898 1 98.69 89 ALA A N 1
ATOM 720 C CA . ALA A 1 89 ? 1.402 1.402 15.664 1 98.69 89 ALA A CA 1
ATOM 721 C C . ALA A 1 89 ? -0.109 1.554 15.805 1 98.69 89 ALA A C 1
ATOM 723 O O . ALA A 1 89 ? -0.591 2.533 16.375 1 98.69 89 ALA A O 1
ATOM 724 N N . ILE A 1 90 ? -0.896 0.568 15.305 1 98.88 90 ILE A N 1
ATOM 725 C CA . ILE A 1 90 ? -2.352 0.623 15.375 1 98.88 90 ILE A CA 1
ATOM 726 C C . ILE A 1 90 ? -2.801 0.587 16.828 1 98.88 90 ILE A C 1
ATOM 728 O O . ILE A 1 90 ? -3.734 1.295 17.219 1 98.88 90 ILE A O 1
ATOM 732 N N . LYS A 1 91 ? -2.135 -0.21 17.625 1 98.88 91 LYS A N 1
ATOM 733 C CA . LYS A 1 91 ? -2.447 -0.248 19.062 1 98.88 91 LYS A CA 1
ATOM 734 C C . LYS A 1 91 ? -2.213 1.112 19.703 1 98.88 91 LYS A C 1
ATOM 736 O O . LYS A 1 91 ? -3.018 1.562 20.531 1 98.88 91 LYS A O 1
ATOM 741 N N . LEU A 1 92 ? -1.133 1.714 19.359 1 98.88 92 LEU A N 1
ATOM 742 C CA . LEU A 1 92 ? -0.811 3.027 19.891 1 98.88 92 LEU A CA 1
ATOM 743 C C . LEU A 1 92 ? -1.834 4.066 19.453 1 98.88 92 LEU A C 1
ATOM 745 O O . LEU A 1 92 ? -2.203 4.953 20.234 1 98.88 92 LEU A O 1
ATOM 749 N N . VAL A 1 93 ? -2.27 4.008 18.203 1 98.88 93 VAL A N 1
ATOM 750 C CA . VAL A 1 93 ? -3.291 4.914 17.688 1 98.88 93 VAL A CA 1
ATOM 751 C C . VAL A 1 93 ? -4.531 4.848 18.578 1 98.88 93 VAL A C 1
ATOM 753 O O . VAL A 1 93 ? -5.047 5.883 19.016 1 98.88 93 VAL A O 1
ATOM 756 N N . GLU A 1 94 ? -4.953 3.652 18.844 1 98.81 94 GLU A N 1
ATOM 757 C CA . GLU A 1 94 ? -6.129 3.484 19.703 1 98.81 94 GLU A CA 1
ATOM 758 C C . GLU A 1 94 ? -5.887 4.047 21.094 1 98.81 94 GLU A C 1
ATOM 760 O O . GLU A 1 94 ? -6.746 4.738 21.656 1 98.81 94 GLU A O 1
ATOM 765 N N . GLU A 1 95 ? -4.734 3.738 21.625 1 98.75 95 GLU A N 1
ATOM 766 C CA . GLU A 1 95 ? -4.375 4.18 22.969 1 98.75 95 GLU A CA 1
ATOM 767 C C . GLU A 1 95 ? -4.395 5.703 23.078 1 98.75 95 GLU A C 1
ATOM 769 O O . GLU A 1 95 ? -4.863 6.254 24.062 1 98.75 95 GLU A O 1
ATOM 774 N N . TYR A 1 96 ? -3.943 6.41 22.062 1 98.69 96 TYR A N 1
ATOM 775 C CA . TYR A 1 96 ? -3.762 7.855 22.125 1 98.69 96 TYR A CA 1
ATOM 776 C C . TYR A 1 96 ? -4.992 8.594 21.609 1 98.69 96 TYR A C 1
ATOM 778 O O . TYR A 1 96 ? -5.137 9.797 21.812 1 98.69 96 TYR A O 1
ATOM 786 N N . ASN A 1 97 ? -5.898 7.914 20.969 1 98.44 97 ASN A N 1
ATOM 787 C CA . ASN A 1 97 ? -7.07 8.516 20.344 1 98.44 97 ASN A CA 1
ATOM 788 C C . ASN A 1 97 ? -7.797 9.461 21.297 1 98.44 97 ASN A C 1
ATOM 790 O O . ASN A 1 97 ? -8.062 10.617 20.938 1 98.44 97 ASN A O 1
ATOM 794 N N . PRO A 1 98 ? -8.047 9.07 22.516 1 97.94 98 PRO A N 1
ATOM 795 C CA . PRO A 1 98 ? -8.805 9.953 23.391 1 97.94 98 PRO A CA 1
ATOM 796 C C . PRO A 1 98 ? -8.086 11.273 23.672 1 97.94 98 PRO A C 1
ATOM 798 O O . PRO A 1 98 ? -8.727 12.281 23.969 1 97.94 98 PRO A O 1
ATOM 801 N N . ARG A 1 99 ? -6.77 11.312 23.484 1 98 99 ARG A N 1
ATOM 802 C CA . ARG A 1 99 ? -5.992 12.477 23.891 1 98 99 ARG A CA 1
ATOM 803 C C . ARG A 1 99 ? -5.602 13.312 22.672 1 98 99 ARG A C 1
ATOM 805 O O . ARG A 1 99 ? -5.324 14.508 22.797 1 98 99 ARG A O 1
ATOM 812 N N . VAL A 1 100 ? -5.625 12.695 21.5 1 98 100 VAL A N 1
ATOM 813 C CA . VAL A 1 100 ? -4.969 13.375 20.391 1 98 100 VAL A CA 1
ATOM 814 C C . VAL A 1 100 ? -6.016 13.805 19.375 1 98 100 VAL A C 1
ATOM 816 O O . VAL A 1 100 ? -5.824 14.805 18.672 1 98 100 VAL A O 1
ATOM 819 N N . ARG A 1 101 ? -7.105 13.07 19.266 1 96.69 101 ARG A N 1
ATOM 820 C CA . ARG A 1 101 ? -8.133 13.406 18.297 1 96.69 101 ARG A CA 1
ATOM 821 C C . ARG A 1 101 ? -8.641 14.828 18.484 1 96.69 101 ARG A C 1
ATOM 823 O O . ARG A 1 101 ? -8.938 15.242 19.609 1 96.69 101 ARG A O 1
ATOM 830 N N . GLY A 1 102 ? -8.711 15.586 17.406 1 96 102 GLY A N 1
ATOM 831 C CA . GLY A 1 102 ? -9.211 16.953 17.453 1 96 102 GLY A CA 1
ATOM 832 C C . GLY A 1 102 ? -8.117 17.984 17.625 1 96 102 GLY A C 1
ATOM 833 O O . GLY A 1 102 ? -8.344 19.188 17.422 1 96 102 GLY A O 1
ATOM 834 N N . ILE A 1 103 ? -6.902 17.562 17.953 1 98.56 103 ILE A N 1
ATOM 835 C CA . ILE A 1 103 ? -5.785 18.5 18.078 1 98.56 103 ILE A CA 1
ATOM 836 C C . ILE A 1 103 ? -5.383 19 16.703 1 98.56 103 ILE A C 1
ATOM 838 O O . ILE A 1 103 ? -5.27 18.219 15.758 1 98.56 103 ILE A O 1
ATOM 842 N N . ASP A 1 104 ? -5.207 20.312 16.656 1 98.69 104 ASP A N 1
ATOM 843 C CA . ASP A 1 104 ? -4.723 20.984 15.453 1 98.69 104 ASP A CA 1
ATOM 844 C C . ASP A 1 104 ? -3.703 22.062 15.805 1 98.69 104 ASP A C 1
ATOM 846 O O . ASP A 1 104 ? -3.359 22.25 16.969 1 98.69 104 ASP A O 1
ATOM 850 N N . VAL A 1 105 ? -3.201 22.766 14.883 1 98.75 105 VAL A N 1
ATOM 851 C CA . VAL A 1 105 ? -2.021 23.625 14.969 1 98.75 105 VAL A CA 1
ATOM 852 C C . VAL A 1 105 ? -2.221 24.672 16.062 1 98.75 105 VAL A C 1
ATOM 854 O O . VAL A 1 105 ? -1.304 24.938 16.844 1 98.75 105 VAL A O 1
ATOM 857 N N . PRO A 1 106 ? -3.414 25.297 16.25 1 98.69 106 PRO A N 1
ATOM 858 C CA . PRO A 1 106 ? -3.549 26.297 17.312 1 98.69 106 PRO A CA 1
ATOM 859 C C . PRO A 1 106 ? -3.264 25.734 18.703 1 98.69 106 PRO A C 1
ATOM 861 O O . PRO A 1 106 ? -2.787 26.453 19.594 1 98.69 106 PRO A O 1
ATOM 864 N N . ALA A 1 107 ? -3.484 24.469 18.844 1 98.75 107 ALA A N 1
ATOM 865 C CA . ALA A 1 107 ? -3.316 23.828 20.141 1 98.75 107 ALA A CA 1
ATOM 866 C C . ALA A 1 107 ? -1.84 23.672 20.5 1 98.75 107 ALA A C 1
ATOM 868 O O . ALA A 1 107 ? -1.492 23.391 21.641 1 98.75 107 ALA A O 1
ATOM 869 N N . TYR A 1 108 ? -0.951 23.906 19.469 1 98.44 108 TYR A N 1
ATOM 870 C CA . TYR A 1 108 ? 0.481 23.781 19.719 1 98.44 108 TYR A CA 1
ATOM 871 C C . TYR A 1 108 ? 0.948 24.828 20.719 1 98.44 108 TYR A C 1
ATOM 873 O O . TYR A 1 108 ? 2.059 24.75 21.25 1 98.44 108 TYR A O 1
ATOM 881 N N . ARG A 1 109 ? 0.151 25.844 20.953 1 98.19 109 ARG A N 1
ATOM 882 C CA . ARG A 1 109 ? 0.505 26.906 21.906 1 98.19 109 ARG A CA 1
ATOM 883 C C . ARG A 1 109 ? 0.639 26.344 23.312 1 98.19 109 ARG A C 1
ATOM 885 O O . ARG A 1 109 ? 1.378 26.891 24.141 1 98.19 109 ARG A O 1
ATOM 892 N N . ASP A 1 110 ? -0.074 25.281 23.562 1 98.38 110 ASP A N 1
ATOM 893 C CA . ASP A 1 110 ? -0.06 24.625 24.875 1 98.38 110 ASP A CA 1
ATOM 894 C C . ASP A 1 110 ? 1.138 23.688 25.016 1 98.38 110 ASP A C 1
ATOM 896 O O . ASP A 1 110 ? 1.217 22.672 24.312 1 98.38 110 ASP A O 1
ATOM 900 N N . PRO A 1 111 ? 2.021 23.938 25.953 1 98.06 111 PRO A N 1
ATOM 901 C CA . PRO A 1 111 ? 3.18 23.062 26.141 1 98.06 111 PRO A CA 1
ATOM 902 C C . PRO A 1 111 ? 2.785 21.625 26.422 1 98.06 111 PRO A C 1
ATOM 904 O O . PRO A 1 111 ? 3.51 20.688 26.047 1 98.06 111 PRO A O 1
ATOM 907 N N . GLY A 1 112 ? 1.662 21.438 27.062 1 98.38 112 GLY A N 1
ATOM 908 C CA . GLY A 1 112 ? 1.173 20.078 27.297 1 98.38 112 GLY A CA 1
ATOM 909 C C . GLY A 1 112 ? 0.87 19.328 26.016 1 98.38 112 GLY A C 1
ATOM 910 O O . GLY A 1 112 ? 1.113 18.125 25.922 1 98.38 112 GLY A O 1
ATOM 911 N N . VAL A 1 113 ? 0.311 20.047 25.062 1 98.75 113 VAL A N 1
ATOM 912 C CA . VAL A 1 113 ? 0.03 19.469 23.75 1 98.75 113 VAL A CA 1
ATOM 913 C C . VAL A 1 113 ? 1.341 19.156 23.031 1 98.75 113 VAL A C 1
ATOM 915 O O . VAL A 1 113 ? 1.478 18.094 22.406 1 98.75 113 VAL A O 1
ATOM 918 N N . GLN A 1 114 ? 2.293 20.062 23.125 1 98.56 114 GLN A N 1
ATOM 919 C CA . GLN A 1 114 ? 3.602 19.812 22.531 1 98.56 114 GLN A CA 1
ATOM 920 C C . GLN A 1 114 ? 4.23 18.547 23.094 1 98.56 114 GLN A C 1
ATOM 922 O O . GLN A 1 114 ? 4.723 17.703 22.344 1 98.56 114 GLN A O 1
ATOM 927 N N . ASP A 1 115 ? 4.195 18.422 24.359 1 98.62 115 ASP A N 1
ATOM 928 C CA . ASP A 1 115 ? 4.754 17.25 25.031 1 98.62 115 ASP A CA 1
ATOM 929 C C . ASP A 1 115 ? 4.043 15.969 24.578 1 98.62 115 ASP A C 1
ATOM 931 O O . ASP A 1 115 ? 4.684 14.938 24.359 1 98.62 115 ASP A O 1
ATOM 935 N N . LEU A 1 116 ? 2.742 16.062 24.516 1 98.81 116 LEU A N 1
ATOM 936 C CA . LEU A 1 116 ? 1.946 14.914 24.094 1 98.81 116 LEU A CA 1
ATOM 937 C C . LEU A 1 116 ? 2.338 14.477 22.688 1 98.81 116 LEU A C 1
ATOM 939 O O . LEU A 1 116 ? 2.529 13.281 22.438 1 98.81 116 LEU A O 1
ATOM 943 N N . LEU A 1 117 ? 2.463 15.422 21.797 1 98.88 117 LEU A N 1
ATOM 944 C CA . LEU A 1 117 ? 2.779 15.094 20.406 1 98.88 117 LEU A CA 1
ATOM 945 C C . LEU A 1 117 ? 4.184 14.508 20.297 1 98.88 117 LEU A C 1
ATOM 947 O O . LEU A 1 117 ? 4.418 13.594 19.5 1 98.88 117 LEU A O 1
ATOM 951 N N . VAL A 1 118 ? 5.121 15.023 21.062 1 98.69 118 VAL A N 1
ATOM 952 C CA . VAL A 1 118 ? 6.473 14.477 21.078 1 98.69 118 VAL A CA 1
ATOM 953 C C . VAL A 1 118 ? 6.453 13.062 21.672 1 98.69 118 VAL A C 1
ATOM 955 O O . VAL A 1 118 ? 7.148 12.172 21.172 1 98.69 118 VAL A O 1
ATOM 958 N N . GLU A 1 119 ? 5.664 12.867 22.703 1 98.69 119 GLU A N 1
ATOM 959 C CA . GLU A 1 119 ? 5.496 11.547 23.297 1 98.69 119 GLU A CA 1
ATOM 960 C C . GLU A 1 119 ? 4.969 10.539 22.281 1 98.69 119 GLU A C 1
ATOM 962 O O . GLU A 1 119 ? 5.492 9.43 22.172 1 98.69 119 GLU A O 1
ATOM 967 N N . ILE A 1 120 ? 3.955 10.922 21.594 1 98.75 120 ILE A N 1
ATOM 968 C CA . ILE A 1 120 ? 3.336 10.078 20.578 1 98.75 120 ILE A CA 1
ATOM 969 C C . ILE A 1 120 ? 4.348 9.758 19.484 1 98.75 120 ILE A C 1
ATOM 971 O O . ILE A 1 120 ? 4.457 8.609 19.047 1 98.75 120 ILE A O 1
ATOM 975 N N . TYR A 1 121 ? 5.066 10.797 19.062 1 98.5 121 TYR A N 1
ATOM 976 C CA . TYR A 1 121 ? 6.105 10.609 18.062 1 98.5 121 TYR A CA 1
ATOM 977 C C . TYR A 1 121 ? 7.105 9.547 18.5 1 98.5 121 TYR A C 1
ATOM 979 O O . TYR A 1 121 ? 7.418 8.633 17.734 1 98.5 121 TYR A O 1
ATOM 987 N N . ASP A 1 122 ? 7.574 9.641 19.672 1 97.81 122 ASP A N 1
ATOM 988 C CA . ASP A 1 122 ? 8.578 8.719 20.172 1 97.81 122 ASP A CA 1
ATOM 989 C C . ASP A 1 122 ? 8.023 7.301 20.297 1 97.81 122 ASP A C 1
ATOM 991 O O . ASP A 1 122 ? 8.719 6.328 19.984 1 97.81 122 ASP A O 1
ATOM 995 N N . ALA A 1 123 ? 6.824 7.188 20.719 1 98.38 123 ALA A N 1
ATOM 996 C CA . ALA A 1 123 ? 6.188 5.875 20.844 1 98.38 123 ALA A CA 1
ATOM 997 C C . ALA A 1 123 ? 6.016 5.223 19.484 1 98.38 123 ALA A C 1
ATOM 999 O O . ALA A 1 123 ? 6.332 4.043 19.297 1 98.38 123 ALA A O 1
ATOM 1000 N N . LEU A 1 124 ? 5.547 5.98 18.516 1 98.56 124 LEU A N 1
ATOM 1001 C CA . LEU A 1 124 ? 5.352 5.461 17.172 1 98.56 124 LEU A CA 1
ATOM 1002 C C . LEU A 1 124 ? 6.691 5.113 16.516 1 98.56 124 LEU A C 1
ATOM 1004 O O . LEU A 1 124 ? 6.797 4.113 15.805 1 98.56 124 LEU A O 1
ATOM 1008 N N . ARG A 1 125 ? 7.668 6 16.781 1 97.81 125 ARG A N 1
ATOM 1009 C CA . ARG A 1 125 ? 9 5.719 16.266 1 97.81 125 ARG A CA 1
ATOM 1010 C C . ARG A 1 125 ? 9.492 4.355 16.734 1 97.81 125 ARG A C 1
ATOM 1012 O O . ARG A 1 125 ? 9.992 3.559 15.938 1 97.81 125 ARG A O 1
ATOM 1019 N N . ARG A 1 126 ? 9.312 4.051 17.938 1 96.94 126 ARG A N 1
ATOM 1020 C CA . ARG A 1 126 ? 9.75 2.777 18.5 1 96.94 126 ARG A CA 1
ATOM 1021 C C . ARG A 1 126 ? 8.945 1.619 17.906 1 96.94 126 ARG A C 1
ATOM 1023 O O . ARG A 1 126 ? 9.508 0.568 17.594 1 96.94 126 ARG A 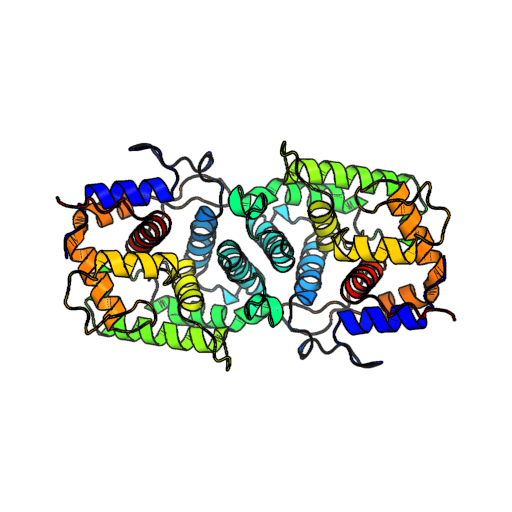O 1
ATOM 1030 N N . ALA A 1 127 ? 7.695 1.825 17.781 1 96.94 127 ALA A N 1
ATOM 1031 C CA . ALA A 1 127 ? 6.828 0.763 17.281 1 96.94 127 ALA A CA 1
ATOM 1032 C C . ALA A 1 127 ? 7.125 0.463 15.805 1 96.94 127 ALA A C 1
ATOM 1034 O O . ALA A 1 127 ? 7.059 -0.691 15.375 1 96.94 127 ALA A O 1
ATOM 1035 N N . LEU A 1 128 ? 7.457 1.473 15.031 1 96.88 128 LEU A N 1
ATOM 1036 C CA . LEU A 1 128 ? 7.586 1.342 13.586 1 96.88 128 LEU A CA 1
ATOM 1037 C C . LEU A 1 128 ? 9.008 0.941 13.203 1 96.88 128 LEU A C 1
ATOM 1039 O O . LEU A 1 128 ? 9.219 0.285 12.18 1 96.88 128 LEU A O 1
ATOM 1043 N N . LEU A 1 129 ? 9.961 1.399 14.023 1 94.69 129 LEU A N 1
ATOM 1044 C CA . LEU A 1 129 ? 11.344 1.202 13.594 1 94.69 129 LEU A CA 1
ATOM 1045 C C . LEU A 1 129 ? 12.078 0.263 14.547 1 94.69 129 LEU A C 1
ATOM 1047 O O . LEU A 1 129 ? 13.164 -0.225 14.227 1 94.69 129 LEU A O 1
ATOM 1051 N N . ARG A 1 130 ? 11.445 0.046 15.625 1 87.12 130 ARG A N 1
ATOM 1052 C CA . ARG A 1 130 ? 12.086 -0.81 16.609 1 87.12 130 ARG A CA 1
ATOM 1053 C C . ARG A 1 130 ? 13.516 -0.349 16.875 1 87.12 130 ARG A C 1
ATOM 1055 O O . ARG A 1 130 ? 13.742 0.806 17.25 1 87.12 130 ARG A O 1
ATOM 1062 N N . ASP A 1 131 ? 14.5 -1.132 16.516 1 82.25 131 ASP A N 1
ATOM 1063 C CA . ASP A 1 131 ? 15.875 -0.789 16.844 1 82.25 131 ASP A CA 1
ATOM 1064 C C . ASP A 1 131 ? 16.641 -0.307 15.617 1 82.25 131 ASP A C 1
ATOM 1066 O O . ASP A 1 131 ? 17.844 -0.092 15.672 1 82.25 131 ASP A O 1
ATOM 1070 N N . LYS A 1 132 ? 15.883 -0.065 14.688 1 83.12 132 LYS A N 1
ATOM 1071 C CA . LYS A 1 132 ? 16.547 0.342 13.461 1 83.12 132 LYS A CA 1
ATOM 1072 C C . LYS A 1 132 ? 17 1.8 13.531 1 83.12 132 LYS A C 1
ATOM 1074 O O . LYS A 1 132 ? 16.25 2.66 14 1 83.12 132 LYS A O 1
ATOM 1079 N N . LYS A 1 133 ? 18.281 1.941 13.211 1 76.94 133 LYS A N 1
ATOM 1080 C CA . LYS A 1 133 ? 18.844 3.289 13.164 1 76.94 133 LYS A CA 1
ATOM 1081 C C . LYS A 1 133 ? 18.672 3.908 11.773 1 76.94 133 LYS A C 1
ATOM 1083 O O . LYS A 1 133 ? 19.594 3.889 10.969 1 76.94 133 LYS A O 1
ATOM 1088 N N . THR A 1 134 ? 17.547 4.238 11.375 1 73.75 134 THR A N 1
ATOM 1089 C CA . THR A 1 134 ? 17.25 4.836 10.07 1 73.75 134 THR A CA 1
ATOM 1090 C C . THR A 1 134 ? 16.438 6.113 10.242 1 73.75 134 THR A C 1
ATOM 1092 O O . THR A 1 134 ? 15.953 6.41 11.336 1 73.75 134 THR A O 1
ATOM 1095 N N . ALA A 1 135 ? 16.484 6.91 9.164 1 77.25 135 ALA A N 1
ATOM 1096 C CA . ALA A 1 135 ? 15.648 8.109 9.156 1 77.25 135 ALA A CA 1
ATOM 1097 C C . ALA A 1 135 ? 14.195 7.766 9.492 1 77.25 135 ALA A C 1
ATOM 1099 O O . ALA A 1 135 ? 13.648 6.785 8.977 1 77.25 135 ALA A O 1
ATOM 1100 N N . HIS A 1 136 ? 13.68 8.508 10.414 1 90.06 136 HIS A N 1
ATOM 1101 C CA . HIS A 1 136 ? 12.391 8.141 10.984 1 90.06 136 HIS A CA 1
ATOM 1102 C C . HIS A 1 136 ? 11.383 9.281 10.867 1 90.06 136 HIS A C 1
ATOM 1104 O O . HIS A 1 136 ? 10.18 9.055 10.953 1 90.06 136 HIS A O 1
ATOM 1110 N N . VAL A 1 137 ? 11.875 10.469 10.648 1 96.25 137 VAL A N 1
ATOM 1111 C CA . VAL A 1 137 ? 11 11.617 10.859 1 96.25 137 VAL A CA 1
ATOM 1112 C C . VAL A 1 137 ? 9.883 11.617 9.82 1 96.25 137 VAL A C 1
ATOM 1114 O O . VAL A 1 137 ? 8.727 11.898 10.141 1 96.25 137 VAL A O 1
ATOM 1117 N N . THR A 1 138 ? 10.195 11.297 8.562 1 97.06 138 THR A N 1
ATOM 1118 C CA . THR A 1 138 ? 9.195 11.266 7.5 1 97.06 138 THR A CA 1
ATOM 1119 C C . THR A 1 138 ? 8.141 10.195 7.781 1 97.06 138 THR A C 1
ATOM 1121 O O . THR A 1 138 ? 6.941 10.484 7.773 1 97.06 138 THR A O 1
ATOM 1124 N N . LEU A 1 139 ? 8.578 8.984 8.117 1 97.75 139 LEU A N 1
ATOM 1125 C CA . LEU A 1 139 ? 7.664 7.871 8.352 1 97.75 139 LEU A CA 1
ATOM 1126 C C . LEU A 1 139 ? 6.723 8.172 9.516 1 97.75 139 LEU A C 1
ATOM 1128 O O . LEU A 1 139 ? 5.504 8.062 9.375 1 97.75 139 LEU A O 1
ATOM 1132 N N . VAL A 1 140 ? 7.277 8.617 10.609 1 98.44 140 VAL A N 1
ATOM 1133 C CA . VAL A 1 140 ? 6.492 8.781 11.828 1 98.44 140 VAL A CA 1
ATOM 1134 C C . VAL A 1 140 ? 5.52 9.945 11.656 1 98.44 140 VAL A C 1
ATOM 1136 O O . VAL A 1 140 ? 4.348 9.852 12.031 1 98.44 140 VAL A O 1
ATOM 1139 N N . THR A 1 141 ? 5.965 11 11.031 1 98.75 141 THR A N 1
ATOM 1140 C CA . THR A 1 141 ? 5.082 12.156 10.867 1 98.75 141 THR A CA 1
ATOM 1141 C C . THR A 1 141 ? 4.02 11.875 9.812 1 98.75 141 THR A C 1
ATOM 1143 O O . THR A 1 141 ? 2.898 12.383 9.898 1 98.75 141 THR A O 1
ATOM 1146 N N . LYS A 1 142 ? 4.293 11.039 8.82 1 98.69 142 LYS A N 1
ATOM 1147 C CA . LYS A 1 142 ? 3.26 10.602 7.879 1 98.69 142 LYS A CA 1
ATOM 1148 C C . LYS A 1 142 ? 2.17 9.812 8.594 1 98.69 142 LYS A C 1
ATOM 1150 O O . LYS A 1 142 ? 0.99 9.93 8.258 1 98.69 142 LYS A O 1
ATOM 1155 N N . VAL A 1 143 ? 2.578 8.977 9.547 1 98.88 143 VAL A N 1
ATOM 1156 C CA . VAL A 1 143 ? 1.589 8.227 10.305 1 98.88 143 VAL A CA 1
ATOM 1157 C C . VAL A 1 143 ? 0.729 9.188 11.133 1 98.88 143 VAL A C 1
ATOM 1159 O O . VAL A 1 143 ? -0.501 9.094 11.109 1 98.88 143 VAL A O 1
ATOM 1162 N N . MET A 1 144 ? 1.355 10.141 11.781 1 98.94 144 MET A N 1
ATOM 1163 C CA . MET A 1 144 ? 0.624 11.094 12.609 1 98.94 144 MET A CA 1
ATOM 1164 C C . MET A 1 144 ? -0.331 11.93 11.758 1 98.94 144 MET A C 1
ATOM 1166 O O . MET A 1 144 ? -1.445 12.234 12.188 1 98.94 144 MET A O 1
ATOM 1170 N N . LEU A 1 145 ? 0.12 12.266 10.578 1 98.88 145 LEU A N 1
ATOM 1171 C CA . LEU A 1 145 ? -0.712 13.023 9.648 1 98.88 145 LEU A CA 1
ATOM 1172 C C . LEU A 1 145 ? -1.883 12.18 9.156 1 98.88 145 LEU A C 1
ATOM 1174 O O . LEU A 1 145 ? -3.039 12.594 9.258 1 98.88 145 LEU A O 1
ATOM 1178 N N . GLY A 1 146 ? -1.648 11 8.664 1 98.75 146 GLY A N 1
ATOM 1179 C CA . GLY A 1 146 ? -2.66 10.156 8.047 1 98.75 146 GLY A CA 1
ATOM 1180 C C . GLY A 1 146 ? -3.73 9.703 9.023 1 98.75 146 GLY A C 1
ATOM 1181 O O . GLY A 1 146 ? -4.891 9.539 8.648 1 98.75 146 GLY A O 1
ATOM 1182 N N . VAL A 1 147 ? -3.324 9.5 10.305 1 98.88 147 VAL A N 1
ATOM 1183 C CA . VAL A 1 147 ? -4.227 8.953 11.312 1 98.88 147 VAL A CA 1
ATOM 1184 C C . VAL A 1 147 ? -5.02 10.078 11.961 1 98.88 147 VAL A C 1
ATOM 1186 O O . VAL A 1 147 ? -6.238 9.977 12.141 1 98.88 147 VAL A O 1
ATOM 1189 N N . TRP A 1 148 ? -4.297 11.203 12.281 1 98.88 148 TRP A N 1
ATOM 1190 C CA . TRP A 1 148 ? -4.949 12.195 13.125 1 98.88 148 TRP A CA 1
ATOM 1191 C C . TRP A 1 148 ? -4.988 13.555 12.438 1 98.88 148 TRP A C 1
ATOM 1193 O O . TRP A 1 148 ? -5.68 14.469 12.883 1 98.88 148 TRP A O 1
ATOM 1203 N N . GLY A 1 149 ? -4.227 13.758 11.32 1 98.75 149 GLY A N 1
ATOM 1204 C CA . GLY A 1 149 ? -4.113 15.078 10.734 1 98.75 149 GLY A CA 1
ATOM 1205 C C . GLY A 1 149 ? -3.52 16.109 11.68 1 98.75 149 GLY A C 1
ATOM 1206 O O . GLY A 1 149 ? -3.891 17.281 11.641 1 98.75 149 GLY A O 1
ATOM 1207 N N . VAL A 1 150 ? -2.547 15.711 12.484 1 98.81 150 VAL A N 1
ATOM 1208 C CA . VAL A 1 150 ? -2.199 16.531 13.641 1 98.81 150 VAL A CA 1
ATOM 1209 C C . VAL A 1 150 ? -0.901 17.281 13.367 1 98.81 150 VAL A C 1
ATOM 1211 O O . VAL A 1 150 ? -0.641 18.328 13.969 1 98.81 150 VAL A O 1
ATOM 1214 N N . VAL A 1 151 ? -0.05 16.797 12.484 1 98.69 151 VAL A N 1
ATOM 1215 C CA . VAL A 1 151 ? 1.188 17.469 12.086 1 98.69 151 VAL A CA 1
ATOM 1216 C C . VAL A 1 151 ? 1.453 17.219 10.602 1 98.69 151 VAL A C 1
ATOM 1218 O O . VAL A 1 151 ? 1.029 16.188 10.055 1 98.69 151 VAL A O 1
ATOM 1221 N N . PRO A 1 152 ? 2.113 18.141 9.891 1 98.56 152 PRO A N 1
ATOM 1222 C CA . PRO A 1 152 ? 2.561 17.828 8.531 1 98.56 152 PRO A CA 1
ATOM 1223 C C . PRO A 1 152 ? 3.564 16.672 8.484 1 98.56 152 PRO A C 1
ATOM 1225 O O . PRO A 1 152 ? 4.191 16.359 9.5 1 98.56 152 PRO A O 1
ATOM 1228 N N . ALA A 1 153 ? 3.619 16.062 7.391 1 98.44 153 ALA A N 1
ATOM 1229 C CA . ALA A 1 153 ? 4.703 15.109 7.16 1 98.44 153 ALA A CA 1
ATOM 1230 C C . ALA A 1 153 ? 6.012 15.828 6.852 1 98.44 153 ALA A C 1
ATOM 1232 O O . ALA A 1 153 ? 6.074 16.656 5.934 1 98.44 153 ALA A O 1
ATOM 1233 N N . PHE A 1 154 ? 7.043 15.539 7.652 1 97.25 154 PHE A N 1
ATOM 1234 C CA . PHE A 1 154 ? 8.344 16.156 7.445 1 97.25 154 PHE A CA 1
ATOM 1235 C C . PHE A 1 154 ? 9.133 15.422 6.371 1 97.25 154 PHE A C 1
ATOM 1237 O O . PHE A 1 154 ? 10.266 15 6.613 1 97.25 154 PHE A O 1
ATOM 1244 N N . ASP A 1 155 ? 8.586 15.289 5.215 1 95.94 155 ASP A N 1
ATOM 1245 C CA . ASP A 1 155 ? 9.273 14.617 4.117 1 95.94 155 ASP A CA 1
ATOM 1246 C C . ASP A 1 155 ? 10.242 15.562 3.42 1 95.94 155 ASP A C 1
ATOM 1248 O O . ASP A 1 155 ? 10.391 16.719 3.82 1 95.94 155 ASP A O 1
ATOM 1252 N N . SER A 1 156 ? 10.938 15.102 2.387 1 93.81 156 SER A N 1
ATOM 1253 C CA . SER A 1 156 ? 12.023 15.844 1.756 1 93.81 156 SER A CA 1
ATOM 1254 C C . SER A 1 156 ? 11.516 17.156 1.155 1 93.81 156 SER A C 1
ATOM 1256 O O . SER A 1 156 ? 12.219 18.172 1.177 1 93.81 156 SER A O 1
ATOM 1258 N N . TYR A 1 157 ? 10.297 17.156 0.639 1 94.81 157 TYR A N 1
ATOM 1259 C CA . TYR A 1 157 ? 9.734 18.375 0.044 1 94.81 157 TYR A CA 1
ATOM 1260 C C . TYR A 1 157 ? 9.352 19.375 1.12 1 94.81 157 TYR A C 1
ATOM 1262 O O . TYR A 1 157 ? 9.594 20.578 0.968 1 94.81 157 TYR A O 1
ATOM 1270 N N . PHE A 1 158 ? 8.789 18.891 2.18 1 96.38 158 PHE A N 1
ATOM 1271 C CA . PHE A 1 158 ? 8.461 19.781 3.287 1 96.38 158 PHE A CA 1
ATOM 1272 C C . PHE A 1 158 ? 9.727 20.406 3.869 1 96.38 158 PHE A C 1
ATOM 1274 O O . PHE A 1 158 ? 9.75 21.594 4.188 1 96.38 158 PHE A O 1
ATOM 1281 N N . GLN A 1 159 ? 10.719 19.594 4.004 1 93.69 159 GLN A N 1
ATOM 1282 C CA . GLN A 1 159 ? 11.984 20.078 4.531 1 93.69 159 GLN A CA 1
ATOM 1283 C C . GLN A 1 159 ? 12.609 21.125 3.6 1 93.69 159 GLN A C 1
ATOM 1285 O O . GLN A 1 159 ? 13.172 22.109 4.059 1 93.69 159 GLN A O 1
ATOM 1290 N N . ALA A 1 160 ? 12.508 20.875 2.346 1 91.69 160 ALA A N 1
ATOM 1291 C CA . ALA A 1 160 ? 12.992 21.844 1.372 1 91.69 160 ALA A CA 1
ATOM 1292 C C . ALA A 1 160 ? 12.211 23.156 1.477 1 91.69 160 ALA A C 1
ATOM 1294 O O . ALA A 1 160 ? 12.805 24.234 1.424 1 91.69 160 ALA A O 1
ATOM 1295 N N . ALA A 1 161 ? 10.922 23.031 1.588 1 92.5 161 ALA A N 1
ATOM 1296 C CA . ALA A 1 161 ? 10.078 24.203 1.743 1 92.5 161 ALA A CA 1
ATOM 1297 C C . ALA A 1 161 ? 10.438 24.984 3.008 1 92.5 161 ALA A C 1
ATOM 1299 O O . ALA A 1 161 ? 10.422 26.219 3.016 1 92.5 161 ALA A O 1
ATOM 1300 N N . ALA A 1 162 ? 10.719 24.25 4.043 1 89.81 162 ALA A N 1
ATOM 1301 C CA . ALA A 1 162 ? 11.047 24.875 5.328 1 89.81 162 ALA A CA 1
ATOM 1302 C C . ALA A 1 162 ? 12.273 25.766 5.207 1 89.81 162 ALA A C 1
ATOM 1304 O O . ALA A 1 162 ? 12.336 26.828 5.828 1 89.81 162 ALA A O 1
ATOM 1305 N N . LYS A 1 163 ? 13.195 25.344 4.438 1 85.62 163 LYS A N 1
ATOM 1306 C CA . LYS A 1 163 ? 14.391 26.141 4.211 1 85.62 163 LYS A CA 1
ATOM 1307 C C . LYS A 1 163 ? 14.039 27.469 3.535 1 85.62 163 LYS A C 1
ATOM 1309 O O . LYS A 1 163 ? 14.711 28.469 3.752 1 85.62 163 LYS A O 1
ATOM 1314 N N . LEU A 1 164 ? 13.031 27.391 2.748 1 84.44 164 LEU A N 1
ATOM 1315 C CA . LEU A 1 164 ? 12.586 28.594 2.045 1 84.44 164 LEU A CA 1
ATOM 1316 C C . LEU A 1 164 ? 11.758 29.484 2.967 1 84.44 164 LEU A C 1
ATOM 1318 O O . LEU A 1 164 ? 11.82 30.703 2.867 1 84.44 164 LEU A O 1
ATOM 1322 N N . ILE A 1 165 ? 11.031 28.906 3.809 1 84.44 165 ILE A N 1
ATOM 1323 C CA . ILE A 1 165 ? 10.094 29.609 4.676 1 84.44 165 ILE A CA 1
ATOM 1324 C C . ILE A 1 165 ? 10.844 30.234 5.848 1 84.44 165 ILE A C 1
ATOM 1326 O O . ILE A 1 165 ? 10.594 31.391 6.211 1 84.44 165 ILE A O 1
ATOM 1330 N N . TRP A 1 166 ? 11.766 29.578 6.398 1 77.5 166 TRP A N 1
ATOM 1331 C CA . TRP A 1 166 ? 12.367 30.016 7.66 1 77.5 166 TRP A CA 1
ATOM 1332 C C . TRP A 1 166 ? 13.82 30.422 7.461 1 77.5 166 TRP A C 1
ATOM 1334 O O . TRP A 1 166 ? 14.492 30.828 8.414 1 77.5 166 TRP A O 1
ATOM 1344 N N . THR A 1 167 ? 14.711 30.297 6.332 1 62.81 167 THR A N 1
ATOM 1345 C CA . THR A 1 167 ? 16.094 30.734 6.121 1 62.81 167 THR A CA 1
ATOM 1346 C C . THR A 1 167 ? 16.203 32.25 6.301 1 62.81 167 THR A C 1
ATOM 1348 O O . THR A 1 167 ? 17.266 32.75 6.715 1 62.81 167 THR A O 1
ATOM 1351 N N . GLY A 1 168 ? 15.438 33.156 5.703 1 52.91 168 GLY A N 1
ATOM 1352 C CA . GLY A 1 168 ? 15.883 34.5 5.887 1 52.91 168 GLY A CA 1
ATOM 1353 C C . GLY A 1 168 ? 16.094 34.875 7.344 1 52.91 168 GLY A C 1
ATOM 1354 O O . GLY A 1 168 ? 16.5 36 7.652 1 52.91 168 GLY A O 1
ATOM 1355 N N . ARG A 1 169 ? 15.547 34.219 8.195 1 49.34 169 ARG A N 1
ATOM 1356 C CA . ARG A 1 169 ? 15.867 34.531 9.586 1 49.34 169 ARG A CA 1
ATOM 1357 C C . ARG A 1 169 ? 17.25 34 9.961 1 49.34 169 ARG A C 1
ATOM 1359 O O . ARG A 1 169 ? 17.766 33.094 9.328 1 49.34 169 ARG A O 1
ATOM 1366 N N . GLU A 1 170 ? 18.094 34.719 10.703 1 44.5 170 GLU A N 1
ATOM 1367 C CA . GLU A 1 170 ? 19.469 34.438 11.133 1 44.5 170 GLU A CA 1
ATOM 1368 C C . GLU A 1 170 ? 19.703 32.938 11.25 1 44.5 170 GLU A C 1
ATOM 1370 O O . GLU A 1 170 ? 18.844 32.219 11.734 1 44.5 170 GLU A O 1
ATOM 1375 N N . ARG A 1 171 ? 20.547 32.406 10.414 1 46.09 171 ARG A N 1
ATOM 1376 C CA . ARG A 1 171 ? 21.094 31.078 10.141 1 46.09 171 ARG A CA 1
ATOM 1377 C C . ARG A 1 171 ? 21.109 30.219 11.406 1 46.09 171 ARG A C 1
ATOM 1379 O O . ARG A 1 171 ? 21.344 29.016 11.336 1 46.09 171 ARG A O 1
ATOM 1386 N N . GLY A 1 172 ? 21.188 30.734 12.547 1 42.59 172 GLY A N 1
ATOM 1387 C CA . GLY A 1 172 ? 21.703 29.984 13.68 1 42.59 172 GLY A CA 1
ATOM 1388 C C . GLY A 1 172 ? 20.766 28.891 14.156 1 42.59 172 GLY A C 1
ATOM 1389 O O . GLY A 1 172 ? 21.219 27.812 14.57 1 42.59 172 GLY A O 1
ATOM 1390 N N . ASP A 1 173 ? 19.5 29.172 14.508 1 44.69 173 ASP A N 1
ATOM 1391 C CA . ASP A 1 173 ? 18.641 28.172 15.125 1 44.69 173 ASP A CA 1
ATOM 1392 C C . ASP A 1 173 ? 17.703 27.547 14.094 1 44.69 173 ASP A C 1
ATOM 1394 O O . ASP A 1 173 ? 16.5 27.375 14.359 1 44.69 173 ASP A O 1
ATOM 1398 N N . GLY A 1 174 ? 17.953 27.609 12.852 1 47.84 174 GLY A N 1
ATOM 1399 C CA . GLY A 1 174 ? 17.094 27.078 11.797 1 47.84 174 GLY A CA 1
ATOM 1400 C C . GLY A 1 174 ? 16.516 25.719 12.133 1 47.84 174 GLY A C 1
ATOM 1401 O O . GLY A 1 174 ? 17.266 24.75 12.281 1 47.84 174 GLY A O 1
ATOM 1402 N N . ALA A 1 175 ? 15.492 25.75 12.852 1 55.03 175 ALA A N 1
ATOM 1403 C CA . ALA A 1 175 ? 14.852 24.484 13.148 1 55.03 175 ALA A CA 1
ATOM 1404 C C . ALA A 1 175 ? 14.703 23.625 11.883 1 55.03 175 ALA A C 1
ATOM 1406 O O . ALA A 1 175 ? 14.117 24.078 10.898 1 55.03 175 ALA A O 1
ATOM 1407 N N . THR A 1 176 ? 15.609 22.641 11.641 1 72.12 176 THR A N 1
ATOM 1408 C CA . THR A 1 176 ? 15.539 21.688 10.539 1 72.12 176 THR A CA 1
ATOM 1409 C C . THR A 1 176 ? 14.508 20.609 10.828 1 72.12 176 THR A C 1
ATOM 1411 O O . THR A 1 176 ? 14.32 20.219 11.984 1 72.12 176 THR A O 1
ATOM 1414 N N . PHE A 1 177 ? 13.359 20.656 10.117 1 90.38 177 PHE A N 1
ATOM 1415 C CA . PHE A 1 177 ? 12.32 19.641 10.195 1 90.38 177 PHE A CA 1
ATOM 1416 C C . PHE A 1 177 ? 12.891 18.25 9.922 1 90.38 177 PHE A C 1
ATOM 1418 O O . PHE A 1 177 ? 12.18 17.359 9.461 1 90.38 177 PHE A O 1
ATOM 1425 N N . PHE A 1 178 ? 14.242 18.125 10.297 1 89.12 178 PHE A N 1
ATOM 1426 C CA . PHE A 1 178 ? 14.906 16.828 10.219 1 89.12 178 PHE A CA 1
ATOM 1427 C C . PHE A 1 178 ? 14.656 16.016 11.484 1 89.12 178 PHE A C 1
ATOM 1429 O O . PHE A 1 178 ? 14.953 14.82 11.523 1 89.12 178 PHE A O 1
ATOM 1436 N N . ASP A 1 179 ? 14.117 16.734 12.484 1 90.94 179 ASP A N 1
ATOM 1437 C CA . ASP A 1 179 ? 13.695 16.078 13.719 1 90.94 179 ASP A CA 1
ATOM 1438 C C . ASP A 1 179 ? 12.328 16.609 14.172 1 90.94 179 ASP A C 1
ATOM 1440 O O . ASP A 1 179 ? 11.898 17.672 13.742 1 90.94 179 ASP A O 1
ATOM 1444 N N . PHE A 1 180 ? 11.703 15.828 14.992 1 96.31 180 PHE A N 1
ATOM 1445 C CA . PHE A 1 180 ? 10.414 16.219 15.547 1 96.31 180 PHE A CA 1
ATOM 1446 C C . PHE A 1 180 ? 10.539 16.516 17.031 1 96.31 180 PHE A C 1
ATOM 1448 O O . PHE A 1 180 ? 10.844 15.625 17.828 1 96.31 180 PHE A O 1
ATOM 1455 N N . ASN A 1 181 ? 10.344 17.719 17.359 1 95.62 181 ASN A N 1
ATOM 1456 C CA . ASN A 1 181 ? 10.461 18.172 18.75 1 95.62 181 ASN A CA 1
ATOM 1457 C C . ASN A 1 181 ? 9.602 19.406 19 1 95.62 181 ASN A C 1
ATOM 1459 O O . ASN A 1 181 ? 8.82 19.812 18.141 1 95.62 181 ASN A O 1
ATOM 1463 N N . ARG A 1 182 ? 9.75 19.984 20.172 1 95.62 182 ARG A N 1
ATOM 1464 C CA . ARG A 1 182 ? 8.961 21.156 20.547 1 95.62 182 ARG A CA 1
ATOM 1465 C C . ARG A 1 182 ? 9.25 22.328 19.625 1 95.62 182 ARG A C 1
ATOM 1467 O O . ARG A 1 182 ? 8.344 23.078 19.266 1 95.62 182 ARG A O 1
ATOM 1474 N N . ALA A 1 183 ? 10.461 22.5 19.219 1 93.38 183 ALA A N 1
ATOM 1475 C CA . ALA A 1 183 ? 10.852 23.625 18.375 1 93.38 183 ALA A CA 1
ATOM 1476 C C . ALA A 1 183 ? 10.164 23.547 17.016 1 93.38 183 ALA A C 1
ATOM 1478 O O . ALA A 1 183 ? 9.742 24.562 16.469 1 93.38 183 ALA A O 1
ATOM 1479 N N . SER A 1 184 ? 10.086 22.375 16.469 1 95.06 184 SER A N 1
ATOM 1480 C CA . SER A 1 184 ? 9.398 22.203 15.195 1 95.06 184 SER A CA 1
ATOM 1481 C C . SER A 1 184 ? 7.922 22.578 15.305 1 95.06 184 SER A C 1
ATOM 1483 O O . SER A 1 184 ? 7.363 23.188 14.406 1 95.06 184 SER A O 1
ATOM 1485 N N . LEU A 1 185 ? 7.281 22.234 16.453 1 97.12 185 LEU A N 1
ATOM 1486 C CA . LEU A 1 185 ? 5.875 22.547 16.672 1 97.12 185 LEU A CA 1
ATOM 1487 C C . LEU A 1 185 ? 5.668 24.047 16.828 1 97.12 185 LEU A C 1
ATOM 1489 O O . LEU A 1 185 ? 4.695 24.609 16.328 1 97.12 185 LEU A O 1
ATOM 1493 N N . VAL A 1 186 ? 6.602 24.656 17.5 1 95.38 186 VAL A N 1
ATOM 1494 C CA . VAL A 1 186 ? 6.531 26.094 17.703 1 95.38 186 VAL A CA 1
ATOM 1495 C C . VAL A 1 186 ? 6.66 26.812 16.359 1 95.38 186 VAL A C 1
ATOM 1497 O O . VAL A 1 186 ? 5.941 27.781 16.094 1 95.38 186 VAL A O 1
ATOM 1500 N N . ARG A 1 187 ? 7.508 26.359 15.516 1 94.19 187 ARG A N 1
ATOM 1501 C CA . ARG A 1 187 ? 7.691 26.953 14.195 1 94.19 187 ARG A CA 1
ATOM 1502 C C . ARG A 1 187 ? 6.434 26.797 13.344 1 94.19 187 ARG A C 1
ATOM 1504 O O . ARG A 1 187 ? 6.043 27.719 12.625 1 94.19 187 ARG A O 1
ATOM 1511 N N . LEU A 1 188 ? 5.871 25.688 13.438 1 96.75 188 LEU A N 1
ATOM 1512 C CA . LEU A 1 188 ? 4.625 25.453 12.711 1 96.75 188 LEU A CA 1
ATOM 1513 C C . LEU A 1 188 ? 3.527 26.391 13.211 1 96.75 188 LEU A C 1
ATOM 1515 O O . LEU A 1 188 ? 2.762 26.938 12.414 1 96.75 188 LEU A O 1
ATOM 1519 N N . LEU A 1 189 ? 3.498 26.516 14.508 1 97 189 LEU A N 1
ATOM 1520 C CA . LEU A 1 189 ? 2.525 27.422 15.102 1 97 189 LEU A CA 1
ATOM 1521 C C . LEU A 1 189 ? 2.758 28.844 14.633 1 97 189 LEU A C 1
ATOM 1523 O O . LEU A 1 189 ? 1.807 29.562 14.297 1 97 189 LEU A O 1
ATOM 1527 N N . GLU A 1 190 ? 4.016 29.234 14.594 1 94.69 190 GLU A N 1
ATOM 1528 C CA . GLU A 1 190 ? 4.363 30.578 14.141 1 94.69 190 GLU A CA 1
ATOM 1529 C C . GLU A 1 190 ? 3.941 30.797 12.688 1 94.69 190 GLU A C 1
ATOM 1531 O O . GLU A 1 190 ? 3.41 31.844 12.344 1 94.69 190 GLU A O 1
ATOM 1536 N N . PHE A 1 191 ? 4.242 29.859 11.891 1 95.12 191 PHE A N 1
ATOM 1537 C CA . PHE A 1 191 ? 3.836 29.938 10.492 1 95.12 191 PHE A CA 1
ATOM 1538 C C . PHE A 1 191 ? 2.324 30.078 10.375 1 95.12 191 PHE A C 1
ATOM 1540 O O . PHE A 1 191 ? 1.829 30.938 9.633 1 95.12 191 PHE A O 1
ATOM 1547 N N . TYR A 1 192 ? 1.583 29.281 11.125 1 97.25 192 TYR A N 1
ATOM 1548 C CA . TYR A 1 192 ? 0.125 29.328 11.133 1 97.25 192 TYR A CA 1
ATOM 1549 C C . TYR A 1 192 ? -0.369 30.719 11.562 1 97.25 192 TYR A C 1
ATOM 1551 O O . TYR A 1 192 ? -1.221 31.312 10.898 1 97.25 192 TYR A O 1
ATOM 1559 N N . GLU A 1 193 ? 0.232 31.188 12.617 1 97.31 193 GLU A N 1
ATOM 1560 C CA . GLU A 1 193 ? -0.207 32.469 13.148 1 97.31 193 GLU A CA 1
ATOM 1561 C C . GLU A 1 193 ? 0.068 33.594 12.148 1 97.31 193 GLU A C 1
ATOM 1563 O O . GLU A 1 193 ? -0.722 34.531 12.031 1 97.31 193 GLU A O 1
ATOM 1568 N N . GLY A 1 194 ? 1.165 33.438 11.445 1 95.44 194 GLY A N 1
ATOM 1569 C CA . GLY A 1 194 ? 1.517 34.438 10.445 1 95.44 194 GLY A CA 1
ATOM 1570 C C . GLY A 1 194 ? 0.609 34.406 9.227 1 95.44 194 GLY A C 1
ATOM 1571 O O . GLY A 1 194 ? 0.492 35.406 8.508 1 95.44 194 GLY A O 1
ATOM 1572 N N . HIS A 1 195 ? -0.057 33.312 9.008 1 96.81 195 HIS A N 1
ATOM 1573 C CA . HIS A 1 195 ? -0.909 33.156 7.836 1 96.81 195 HIS A CA 1
ATOM 1574 C C . HIS A 1 195 ? -2.273 32.594 8.219 1 96.81 195 HIS A C 1
ATOM 1576 O O . HIS A 1 195 ? -2.848 31.781 7.48 1 96.81 195 HIS A O 1
ATOM 1582 N N . ARG A 1 196 ? -2.73 32.938 9.344 1 97.75 196 ARG A N 1
ATOM 1583 C CA . ARG A 1 196 ? -3.926 32.344 9.953 1 97.75 196 ARG A CA 1
ATOM 1584 C C . ARG A 1 196 ? -5.137 32.5 9.039 1 97.75 196 ARG A C 1
ATOM 1586 O O . ARG A 1 196 ? -5.926 31.578 8.875 1 97.75 196 ARG A O 1
ATOM 1593 N N . ALA A 1 197 ? -5.254 33.625 8.461 1 97.75 197 ALA A N 1
ATOM 1594 C CA . ALA A 1 197 ? -6.426 33.906 7.641 1 97.75 197 ALA A CA 1
ATOM 1595 C C . ALA A 1 197 ? -6.504 32.938 6.457 1 97.75 197 ALA A C 1
ATOM 1597 O O . ALA A 1 197 ? -7.543 32.312 6.219 1 97.75 197 ALA A O 1
ATOM 1598 N N . ALA A 1 198 ? -5.453 32.781 5.727 1 97.62 198 ALA A N 1
ATOM 1599 C CA . ALA A 1 198 ? -5.418 31.906 4.551 1 97.62 198 ALA A CA 1
ATOM 1600 C C . ALA A 1 198 ? -5.586 30.453 4.945 1 97.62 198 ALA A C 1
ATOM 1602 O O . ALA A 1 198 ? -6.34 29.703 4.309 1 97.62 198 ALA A O 1
ATOM 1603 N N . ILE A 1 199 ? -4.918 30.062 5.988 1 98.31 199 ILE A N 1
ATOM 1604 C CA . ILE A 1 199 ? -4.918 28.672 6.402 1 98.31 199 ILE A CA 1
ATOM 1605 C C . ILE A 1 199 ? -6.297 28.281 6.945 1 98.31 199 ILE A C 1
ATOM 1607 O O . ILE A 1 199 ? -6.832 27.234 6.617 1 98.31 199 ILE A O 1
ATOM 1611 N N . ASP A 1 200 ? -6.879 29.172 7.73 1 98.5 200 ASP A N 1
ATOM 1612 C CA . ASP A 1 200 ? -8.211 28.906 8.266 1 98.5 200 ASP A CA 1
ATOM 1613 C C . ASP A 1 200 ? -9.25 28.859 7.145 1 98.5 200 ASP A C 1
ATOM 1615 O O . ASP A 1 200 ? -10.18 28.062 7.188 1 98.5 200 ASP A O 1
ATOM 1619 N N . GLN A 1 201 ? -9.086 29.766 6.227 1 97.56 201 GLN A N 1
ATOM 1620 C CA . GLN A 1 201 ? -10.008 29.766 5.098 1 97.56 201 GLN A CA 1
ATOM 1621 C C . GLN A 1 201 ? -9.945 28.453 4.328 1 97.56 201 GLN A C 1
ATOM 1623 O O . GLN A 1 201 ? -10.984 27.859 4.012 1 97.56 201 GLN A O 1
ATOM 1628 N N . LEU A 1 202 ? -8.797 28 3.994 1 96.75 202 LEU A N 1
ATOM 1629 C CA . LEU A 1 202 ? -8.609 26.75 3.277 1 96.75 202 LEU A CA 1
ATOM 1630 C C . LEU A 1 202 ? -9.141 25.578 4.09 1 96.75 202 LEU A C 1
ATOM 1632 O O . LEU A 1 202 ? -9.852 24.719 3.559 1 96.75 202 LEU A O 1
ATOM 1636 N N . ALA A 1 203 ? -8.797 25.547 5.387 1 97.69 203 ALA A N 1
ATOM 1637 C CA . ALA A 1 203 ? -9.211 24.453 6.258 1 97.69 203 ALA A CA 1
ATOM 1638 C C . ALA A 1 203 ? -10.734 24.375 6.34 1 97.69 203 ALA A C 1
ATOM 1640 O O . ALA A 1 203 ? -11.297 23.281 6.438 1 97.69 203 ALA A O 1
ATOM 1641 N N . SER A 1 204 ? -11.414 25.5 6.32 1 96.69 204 SER A N 1
ATOM 1642 C CA . SER A 1 204 ? -12.867 25.547 6.418 1 96.69 204 SER A CA 1
ATOM 1643 C C . SER A 1 204 ? -13.523 25.203 5.082 1 96.69 204 SER A C 1
ATOM 1645 O O . SER A 1 204 ? -14.625 24.656 5.051 1 96.69 204 SER A O 1
ATOM 1647 N N . ALA A 1 205 ? -12.828 25.422 3.982 1 94.5 205 ALA A N 1
ATOM 1648 C CA . ALA A 1 205 ? -13.43 25.312 2.656 1 94.5 205 ALA A CA 1
ATOM 1649 C C . ALA A 1 205 ? -13.188 23.938 2.053 1 94.5 205 ALA A C 1
ATOM 1651 O O . ALA A 1 205 ? -13.961 23.469 1.218 1 94.5 205 ALA A O 1
ATOM 1652 N N . LEU A 1 206 ? -12.109 23.359 2.398 1 94.31 206 LEU A N 1
ATOM 1653 C CA . LEU A 1 206 ? -11.711 22.109 1.775 1 94.31 206 LEU A CA 1
ATOM 1654 C C . LEU A 1 206 ? -12.141 20.922 2.627 1 94.31 206 LEU A C 1
ATOM 1656 O O . LEU A 1 206 ? -12.039 20.953 3.855 1 94.31 206 LEU A O 1
ATOM 1660 N N . HIS A 1 207 ? -12.656 19.922 1.923 1 95.25 207 HIS A N 1
ATOM 1661 C CA . HIS A 1 207 ? -13.188 18.734 2.578 1 95.25 207 HIS A CA 1
ATOM 1662 C C . HIS A 1 207 ? -12.562 17.469 2.002 1 95.25 207 HIS A C 1
ATOM 1664 O O . HIS A 1 207 ? -12.109 17.453 0.855 1 95.25 207 HIS A O 1
ATOM 1670 N N . THR A 1 208 ? -12.523 16.453 2.777 1 95.69 208 THR A N 1
ATOM 1671 C CA . THR A 1 208 ? -12 15.164 2.324 1 95.69 208 THR A CA 1
ATOM 1672 C C . THR A 1 208 ? -13 14.477 1.4 1 95.69 208 THR A C 1
ATOM 1674 O O . THR A 1 208 ? -14.172 14.852 1.347 1 95.69 208 THR A O 1
ATOM 1677 N N . VAL A 1 209 ? -12.547 13.508 0.715 1 94.88 209 VAL A N 1
ATOM 1678 C CA . VAL A 1 209 ? -13.352 12.734 -0.226 1 94.88 209 VAL A CA 1
ATOM 1679 C C . VAL A 1 209 ? -13.688 11.375 0.38 1 94.88 209 VAL A C 1
ATOM 1681 O O . VAL A 1 209 ? -12.828 10.727 0.975 1 94.88 209 VAL A O 1
ATOM 1684 N N . ASP A 1 210 ? -14.938 11 0.258 1 95.56 210 ASP A N 1
ATOM 1685 C CA . ASP A 1 210 ? -15.414 9.711 0.743 1 95.56 210 ASP A CA 1
ATOM 1686 C C . ASP A 1 210 ? -14.961 8.578 -0.176 1 95.56 210 ASP A C 1
ATOM 1688 O O . ASP A 1 210 ? -15.109 8.664 -1.396 1 95.56 210 ASP A O 1
ATOM 1692 N N . PHE A 1 211 ? -14.484 7.531 0.377 1 96 211 PHE A N 1
ATOM 1693 C CA . PHE A 1 211 ? -13.984 6.41 -0.41 1 96 211 PHE A CA 1
ATOM 1694 C C . PHE A 1 211 ? -15.102 5.77 -1.217 1 96 211 PHE A C 1
ATOM 1696 O O . PHE A 1 211 ? -14.922 5.441 -2.391 1 96 211 PHE A O 1
ATOM 1703 N N . THR A 1 212 ? -16.188 5.555 -0.553 1 94.38 212 THR A N 1
ATOM 1704 C CA . THR A 1 212 ? -17.266 4.77 -1.13 1 94.38 212 THR A CA 1
ATOM 1705 C C . THR A 1 212 ? -17.969 5.547 -2.244 1 94.38 212 THR A C 1
ATOM 1707 O O . THR A 1 212 ? -18.109 5.039 -3.357 1 94.38 212 THR A O 1
ATOM 1710 N N . THR A 1 213 ? -18.266 6.82 -2.004 1 93.5 213 THR A N 1
ATOM 1711 C CA . THR A 1 213 ? -19.125 7.562 -2.922 1 93.5 213 THR A CA 1
ATOM 1712 C C . THR A 1 213 ? -18.297 8.406 -3.883 1 93.5 213 THR A C 1
ATOM 1714 O O . THR A 1 213 ? -18.781 8.805 -4.945 1 93.5 213 THR A O 1
ATOM 1717 N N . GLY A 1 214 ? -17.125 8.75 -3.471 1 91.94 214 GLY A N 1
ATOM 1718 C CA . GLY A 1 214 ? -16.312 9.664 -4.266 1 91.94 214 GLY A CA 1
ATOM 1719 C C . GLY A 1 214 ? -16.719 11.117 -4.102 1 91.94 214 GLY A C 1
ATOM 1720 O O . GLY A 1 214 ? -16.172 12 -4.758 1 91.94 214 GLY A O 1
ATOM 1721 N N . SER A 1 215 ? -17.594 11.312 -3.223 1 93 215 SER A N 1
ATOM 1722 C CA . SER A 1 215 ? -18.078 12.672 -2.973 1 93 215 SER A CA 1
ATOM 1723 C C . SER A 1 215 ? -17.359 13.297 -1.778 1 93 215 SER A C 1
ATOM 1725 O O . SER A 1 215 ? -16.75 12.594 -0.973 1 93 215 SER A O 1
ATOM 1727 N N . LEU A 1 216 ? -17.438 14.578 -1.699 1 93.38 216 LEU A N 1
ATOM 1728 C CA . LEU A 1 216 ? -16.875 15.289 -0.555 1 93.38 216 LEU A CA 1
ATOM 1729 C C . LEU A 1 216 ? -17.609 14.914 0.729 1 93.38 216 LEU A C 1
ATOM 1731 O O . LEU A 1 216 ? -18.844 14.781 0.735 1 93.38 216 LEU A O 1
ATOM 1735 N N . THR A 1 217 ? -16.875 14.703 1.785 1 96.19 217 THR A N 1
ATOM 1736 C CA . THR A 1 217 ? -17.469 14.461 3.102 1 96.19 217 THR A CA 1
ATOM 1737 C C . THR A 1 217 ? -17.703 15.773 3.838 1 96.19 217 THR A C 1
ATOM 1739 O O . THR A 1 217 ? -17.406 16.844 3.307 1 96.19 217 THR A O 1
ATOM 1742 N N . GLY A 1 218 ? -18.297 15.641 5.016 1 96.25 218 GLY A N 1
ATOM 1743 C CA . GLY A 1 218 ? -18.422 16.812 5.883 1 96.25 218 GLY A CA 1
ATOM 1744 C C . GLY A 1 218 ? -17.156 17.109 6.652 1 96.25 218 GLY A C 1
ATOM 1745 O O . GLY A 1 218 ? -17.062 18.141 7.328 1 96.25 218 GLY A O 1
ATOM 1746 N N . ARG A 1 219 ? -16.188 16.266 6.539 1 97.31 219 ARG A N 1
ATOM 1747 C CA . ARG A 1 219 ? -14.945 16.422 7.297 1 97.31 219 ARG A CA 1
ATOM 1748 C C . ARG A 1 219 ? -14 17.391 6.605 1 97.31 219 ARG A C 1
ATOM 1750 O O . ARG A 1 219 ? -13.641 17.188 5.445 1 97.31 219 ARG A O 1
ATOM 1757 N N . GLN A 1 220 ? -13.555 18.375 7.297 1 97.44 220 GLN A N 1
ATOM 1758 C CA . GLN A 1 220 ? -12.641 19.406 6.801 1 97.44 220 GLN A CA 1
ATOM 1759 C C . GLN A 1 220 ? -11.188 18.984 6.98 1 97.44 220 GLN A C 1
ATOM 1761 O O . GLN A 1 220 ? -10.883 18.125 7.812 1 97.44 220 GLN A O 1
ATOM 1766 N N . PHE A 1 221 ? -10.328 19.547 6.164 1 97.56 221 PHE A N 1
ATOM 1767 C CA . PHE A 1 221 ? -8.898 19.391 6.398 1 97.56 221 PHE A CA 1
ATOM 1768 C C . PHE A 1 221 ? -8.477 20.109 7.676 1 97.56 221 PHE A C 1
ATOM 1770 O O . PHE A 1 221 ? -9.039 21.141 8.031 1 97.56 221 PHE A O 1
ATOM 1777 N N . THR A 1 222 ? -7.539 19.547 8.352 1 98.75 222 THR A N 1
ATOM 1778 C CA . THR A 1 222 ? -6.938 20.25 9.484 1 98.75 222 THR A CA 1
ATOM 1779 C C . THR A 1 222 ? -5.984 21.328 8.992 1 98.75 222 THR A C 1
ATOM 1781 O O . THR A 1 222 ? -5.527 21.297 7.852 1 98.75 222 THR A O 1
ATOM 1784 N N . ARG A 1 223 ? -5.711 22.25 9.836 1 98.81 223 ARG A N 1
ATOM 1785 C CA . ARG A 1 223 ? -4.711 23.266 9.508 1 98.81 223 ARG A CA 1
ATOM 1786 C C . ARG A 1 223 ? -3.342 22.625 9.281 1 98.81 223 ARG A C 1
ATOM 1788 O O . ARG A 1 223 ? -2.576 23.078 8.43 1 98.81 223 ARG A O 1
ATOM 1795 N N . ALA A 1 224 ? -3.031 21.578 9.992 1 98.88 224 ALA A N 1
ATOM 1796 C CA . ALA A 1 224 ? -1.79 20.844 9.781 1 98.88 224 ALA A CA 1
ATOM 1797 C C . ALA A 1 224 ? -1.722 20.281 8.367 1 98.88 224 ALA A C 1
ATOM 1799 O O . ALA A 1 224 ? -0.673 20.328 7.719 1 98.88 224 ALA A O 1
ATOM 1800 N N . LYS A 1 225 ? -2.822 19.719 7.883 1 98.69 225 LYS A N 1
ATOM 1801 C CA . LYS A 1 225 ? -2.854 19.172 6.531 1 98.69 225 LYS A CA 1
ATOM 1802 C C . LYS A 1 225 ? -2.705 20.281 5.484 1 98.69 225 LYS A C 1
ATOM 1804 O O . LYS A 1 225 ? -2.086 20.078 4.438 1 98.69 225 LYS A O 1
ATOM 1809 N N . ILE A 1 226 ? -3.297 21.453 5.77 1 98.44 226 ILE A N 1
ATOM 1810 C CA . ILE A 1 226 ? -3.131 22.578 4.863 1 98.44 226 ILE A CA 1
ATOM 1811 C C . ILE A 1 226 ? -1.653 22.953 4.77 1 98.44 226 ILE A C 1
ATOM 1813 O O . ILE A 1 226 ? -1.123 23.141 3.672 1 98.44 226 ILE A O 1
ATOM 1817 N N . ILE A 1 227 ? -1.017 23.031 5.91 1 98.25 227 ILE A N 1
ATOM 1818 C CA . ILE A 1 227 ? 0.4 23.391 5.957 1 98.25 227 ILE A CA 1
ATOM 1819 C C . ILE A 1 227 ? 1.22 22.297 5.266 1 98.25 227 ILE A C 1
ATOM 1821 O O . ILE A 1 227 ? 2.201 22.594 4.578 1 98.25 227 ILE A O 1
ATOM 1825 N N . ASP A 1 228 ? 0.819 21.078 5.434 1 98.19 228 ASP A N 1
ATOM 1826 C CA . ASP A 1 228 ? 1.466 19.953 4.766 1 98.19 228 ASP A CA 1
ATOM 1827 C C . ASP A 1 228 ? 1.419 20.109 3.25 1 98.19 228 ASP A C 1
ATOM 1829 O O . ASP A 1 228 ? 2.439 19.969 2.572 1 98.19 228 ASP A O 1
ATOM 1833 N N . MET A 1 229 ? 0.218 20.359 2.748 1 96.88 229 MET A N 1
ATOM 1834 C CA . MET A 1 229 ? 0.043 20.516 1.306 1 96.88 229 MET A CA 1
ATOM 1835 C C . MET A 1 229 ? 0.863 21.688 0.78 1 96.88 229 MET A C 1
ATOM 1837 O O . MET A 1 229 ? 1.483 21.594 -0.281 1 96.88 229 MET A O 1
ATOM 1841 N N . PHE A 1 230 ? 0.894 22.766 1.522 1 96.44 230 PHE A N 1
ATOM 1842 C CA . PHE A 1 230 ? 1.68 23.938 1.137 1 96.44 230 PHE A CA 1
ATOM 1843 C C . PHE A 1 230 ? 3.166 23.594 1.09 1 96.44 230 PHE A C 1
ATOM 1845 O O . PHE A 1 230 ? 3.84 23.875 0.095 1 96.44 230 PHE A O 1
ATOM 1852 N N . GLY A 1 231 ? 3.639 23.016 2.188 1 95.88 231 GLY A N 1
ATOM 1853 C CA . GLY A 1 231 ? 5.047 22.656 2.258 1 95.88 231 GLY A CA 1
ATOM 1854 C C . GLY A 1 231 ? 5.473 21.688 1.181 1 95.88 231 GLY A C 1
ATOM 1855 O O . GLY A 1 231 ? 6.523 21.844 0.562 1 95.88 231 GLY A O 1
ATOM 1856 N N . PHE A 1 232 ? 4.664 20.688 0.951 1 96.06 232 PHE A N 1
ATOM 1857 C CA . PHE A 1 232 ? 4.977 19.688 -0.066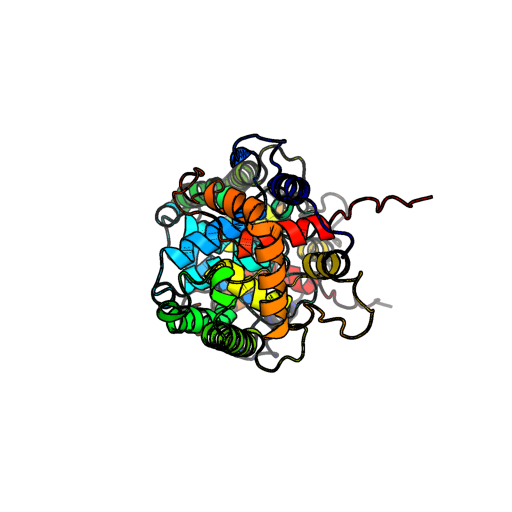 1 96.06 232 PHE A CA 1
ATOM 1858 C C . PHE A 1 232 ? 5.082 20.344 -1.442 1 96.06 232 PHE A C 1
ATOM 1860 O O . PHE A 1 232 ? 6.074 20.141 -2.148 1 96.06 232 PHE A O 1
ATOM 1867 N N . GLN A 1 233 ? 4.062 21.078 -1.77 1 94.44 233 GLN A N 1
ATOM 1868 C CA . GLN A 1 233 ? 3.969 21.656 -3.107 1 94.44 233 GLN A CA 1
ATOM 1869 C C . GLN A 1 233 ? 5.047 22.719 -3.326 1 94.44 233 GLN A C 1
ATOM 1871 O O . GLN A 1 233 ? 5.629 22.797 -4.41 1 94.44 233 GLN A O 1
ATOM 1876 N N . LEU A 1 234 ? 5.293 23.516 -2.316 1 93.69 234 LEU A N 1
ATOM 1877 C CA . LEU A 1 234 ? 6.344 24.531 -2.402 1 93.69 234 LEU A CA 1
ATOM 1878 C C . LEU A 1 234 ? 7.707 23.875 -2.605 1 93.69 234 LEU A C 1
ATOM 1880 O O . LEU A 1 234 ? 8.516 24.359 -3.402 1 93.69 234 LEU A O 1
ATOM 1884 N N . GLY A 1 235 ? 7.953 22.797 -1.861 1 93.19 235 GLY A N 1
ATOM 1885 C CA . GLY A 1 235 ? 9.219 22.078 -1.989 1 93.19 235 GLY A CA 1
ATOM 1886 C C . GLY A 1 235 ? 9.383 21.391 -3.328 1 93.19 235 GLY A C 1
ATOM 1887 O O . GLY A 1 235 ? 10.5 21.25 -3.83 1 93.19 235 GLY A O 1
ATOM 1888 N N . LEU A 1 236 ? 8.32 20.891 -3.896 1 90.5 236 LEU A N 1
ATOM 1889 C CA . LEU A 1 236 ? 8.32 20.203 -5.184 1 90.5 236 LEU A CA 1
ATOM 1890 C C . LEU A 1 236 ? 8.625 21.172 -6.316 1 90.5 236 LEU A C 1
ATOM 1892 O O . LEU A 1 236 ? 9.32 20.812 -7.273 1 90.5 236 LEU A O 1
ATOM 1896 N N . ALA A 1 237 ? 8.047 22.344 -6.254 1 83.44 237 ALA A N 1
ATOM 1897 C CA . ALA A 1 237 ? 8.227 23.359 -7.285 1 83.44 237 ALA A CA 1
ATOM 1898 C C . ALA A 1 237 ? 8.484 24.734 -6.664 1 83.44 237 ALA A C 1
ATOM 1900 O O . ALA A 1 237 ? 7.605 25.609 -6.688 1 83.44 237 ALA A O 1
ATOM 1901 N N . PRO A 1 238 ? 9.672 24.953 -6.219 1 71.5 238 PRO A N 1
ATOM 1902 C CA . PRO A 1 238 ? 9.953 26.25 -5.574 1 71.5 238 PRO A CA 1
ATOM 1903 C C . PRO A 1 238 ? 9.836 27.422 -6.535 1 71.5 238 PRO A C 1
ATOM 1905 O O . PRO A 1 238 ? 10.164 27.297 -7.719 1 71.5 238 PRO A O 1
ATOM 1908 N N . PRO A 1 239 ? 9.031 28.547 -6.078 1 61.75 239 PRO A N 1
ATOM 1909 C CA . PRO A 1 239 ? 8.969 29.719 -6.957 1 61.75 239 PRO A CA 1
ATOM 1910 C C . PRO A 1 239 ? 10.352 30.234 -7.344 1 61.75 239 PRO A C 1
ATOM 1912 O O . PRO A 1 239 ? 11.312 30.047 -6.602 1 61.75 239 PRO A O 1
ATOM 1915 N N . ALA A 1 240 ? 10.438 30.781 -8.672 1 51.88 240 ALA A N 1
ATOM 1916 C CA . ALA A 1 240 ? 11.664 31.453 -9.078 1 51.88 240 ALA A CA 1
ATOM 1917 C C . ALA A 1 240 ? 11.984 32.625 -8.133 1 51.88 240 ALA A C 1
ATOM 1919 O O . ALA A 1 240 ? 11.133 33.469 -7.891 1 51.88 240 ALA A O 1
ATOM 1920 N N . LEU A 1 241 ? 12.641 32.5 -7.059 1 45.97 241 LEU A N 1
ATOM 1921 C CA . LEU A 1 241 ? 13.07 33.656 -6.277 1 45.97 241 LEU A CA 1
ATOM 1922 C C . LEU A 1 241 ? 13.445 34.812 -7.188 1 45.97 241 LEU A C 1
ATOM 1924 O O . LEU A 1 241 ? 14.273 34.656 -8.086 1 45.97 241 LEU A O 1
ATOM 1928 N N . GLY A 1 242 ? 12.648 35.719 -7.457 1 36.28 242 GLY A N 1
ATOM 1929 C CA . GLY A 1 242 ? 13.078 36.938 -8.148 1 36.28 242 GLY A CA 1
ATOM 1930 C C . GLY A 1 242 ? 14.422 37.438 -7.668 1 36.28 242 GLY A C 1
ATOM 1931 O O . GLY A 1 242 ? 14.648 37.562 -6.465 1 36.28 242 GLY A O 1
ATOM 1932 N N . ARG A 1 243 ? 15.57 37.312 -8.359 1 39.41 243 ARG A N 1
ATOM 1933 C CA . ARG A 1 243 ? 16.75 38.156 -8.211 1 39.41 243 ARG A CA 1
ATOM 1934 C C . ARG A 1 243 ? 16.359 39.625 -8.086 1 39.41 243 ARG A C 1
ATOM 1936 O O . ARG A 1 243 ? 15.742 40.188 -9 1 39.41 243 ARG A O 1
ATOM 1943 N N . GLN A 1 244 ? 15.953 40.094 -6.965 1 30.7 244 GLN A N 1
ATOM 1944 C CA . GLN A 1 244 ? 16.141 41.562 -6.969 1 30.7 244 GLN A CA 1
ATOM 1945 C C . GLN A 1 244 ? 17.453 41.938 -7.641 1 30.7 244 GLN A C 1
ATOM 1947 O O . GLN A 1 244 ? 18.516 41.5 -7.23 1 30.7 244 GLN A O 1
ATOM 1952 N N . ASP A 1 245 ? 17.375 42.344 -8.875 1 28.78 245 ASP A N 1
ATOM 1953 C CA . ASP A 1 245 ? 18.422 43.281 -9.297 1 28.78 245 ASP A CA 1
ATOM 1954 C C . ASP A 1 245 ? 18.625 44.375 -8.258 1 28.78 245 ASP A C 1
ATOM 1956 O O . ASP A 1 245 ? 17.656 44.938 -7.734 1 28.78 245 ASP A O 1
ATOM 1960 N N . MET B 1 1 ? 15.93 -28.484 -23.609 1 36.88 1 MET B N 1
ATOM 1961 C CA . MET B 1 1 ? 15.555 -27.781 -22.391 1 36.88 1 MET B CA 1
ATOM 1962 C C . MET B 1 1 ? 16.562 -28.031 -21.281 1 36.88 1 MET B C 1
ATOM 1964 O O . MET B 1 1 ? 16.5 -29.062 -20.594 1 36.88 1 MET B O 1
ATOM 1968 N N . GLU B 1 2 ? 17.75 -28 -21.453 1 46.84 2 GLU B N 1
ATOM 1969 C CA . GLU B 1 2 ? 18.781 -28.438 -20.5 1 46.84 2 GLU B CA 1
ATOM 1970 C C . GLU B 1 2 ? 18.438 -28 -19.078 1 46.84 2 GLU B C 1
ATOM 1972 O O . GLU B 1 2 ? 18.328 -26.797 -18.797 1 46.84 2 GLU B O 1
ATOM 1977 N N . ARG B 1 3 ? 17.328 -28.812 -18.188 1 61.06 3 ARG B N 1
ATOM 1978 C CA . ARG B 1 3 ? 16.156 -29.109 -17.375 1 61.06 3 ARG B CA 1
ATOM 1979 C C . ARG B 1 3 ? 16.484 -29 -15.891 1 61.06 3 ARG B C 1
ATOM 1981 O O . ARG B 1 3 ? 17.609 -29.281 -15.469 1 61.06 3 ARG B O 1
ATOM 1988 N N . PHE B 1 4 ? 15.828 -28.156 -15.156 1 80.94 4 PHE B N 1
ATOM 1989 C CA . PHE B 1 4 ? 15.898 -28.078 -13.703 1 80.94 4 PHE B CA 1
ATOM 1990 C C . PHE B 1 4 ? 15.469 -29.391 -13.07 1 80.94 4 PHE B C 1
ATOM 1992 O O . PHE B 1 4 ? 14.5 -30.016 -13.508 1 80.94 4 PHE B O 1
ATOM 1999 N N . ARG B 1 5 ? 16.453 -29.859 -12.234 1 90.06 5 ARG B N 1
ATOM 2000 C CA . ARG B 1 5 ? 16.078 -31.031 -11.445 1 90.06 5 ARG B CA 1
ATOM 2001 C C . ARG B 1 5 ? 15.078 -30.641 -10.359 1 90.06 5 ARG B C 1
ATOM 2003 O O . ARG B 1 5 ? 15.008 -29.484 -9.953 1 90.06 5 ARG B O 1
ATOM 2010 N N . ASP B 1 6 ? 14.266 -31.531 -9.93 1 93.62 6 ASP B N 1
ATOM 2011 C CA . ASP B 1 6 ? 13.25 -31.328 -8.898 1 93.62 6 ASP B CA 1
ATOM 2012 C C . ASP B 1 6 ? 13.875 -30.75 -7.625 1 93.62 6 ASP B C 1
ATOM 2014 O O . ASP B 1 6 ? 13.289 -29.891 -6.977 1 93.62 6 ASP B O 1
ATOM 2018 N N . ASP B 1 7 ? 15.023 -31.25 -7.336 1 91.94 7 ASP B N 1
ATOM 2019 C CA . ASP B 1 7 ? 15.68 -30.766 -6.125 1 91.94 7 ASP B CA 1
ATOM 2020 C C . ASP B 1 7 ? 16.047 -29.297 -6.246 1 91.94 7 ASP B C 1
ATOM 2022 O O . ASP B 1 7 ? 16.094 -28.578 -5.246 1 91.94 7 ASP B O 1
ATOM 2026 N N . GLU B 1 8 ? 16.328 -28.859 -7.406 1 91.44 8 GLU B N 1
ATOM 2027 C CA . GLU B 1 8 ? 16.625 -27.453 -7.645 1 91.44 8 GLU B CA 1
ATOM 2028 C C . GLU B 1 8 ? 15.398 -26.578 -7.449 1 91.44 8 GLU B C 1
ATOM 2030 O O . GLU B 1 8 ? 15.492 -25.469 -6.926 1 91.44 8 GLU B O 1
ATOM 2035 N N . ILE B 1 9 ? 14.281 -27.094 -7.91 1 94.56 9 ILE B N 1
ATOM 2036 C CA . ILE B 1 9 ? 13.023 -26.359 -7.727 1 94.56 9 ILE B CA 1
ATOM 2037 C C . ILE B 1 9 ? 12.766 -26.156 -6.238 1 94.56 9 ILE B C 1
ATOM 2039 O O . ILE B 1 9 ? 12.461 -25.047 -5.801 1 94.56 9 ILE B O 1
ATOM 2043 N N . VAL B 1 10 ? 12.93 -27.234 -5.504 1 94.5 10 VAL B N 1
ATOM 2044 C CA . VAL B 1 10 ? 12.703 -27.203 -4.062 1 94.5 10 VAL B CA 1
ATOM 2045 C C . VAL B 1 10 ? 13.664 -26.203 -3.42 1 94.5 10 VAL B C 1
ATOM 2047 O O . VAL B 1 10 ? 13.258 -25.375 -2.602 1 94.5 10 VAL B O 1
ATOM 2050 N N . ARG B 1 11 ? 14.906 -26.219 -3.797 1 92.19 11 ARG B N 1
ATOM 2051 C CA . ARG B 1 11 ? 15.93 -25.328 -3.236 1 92.19 11 ARG B CA 1
ATOM 2052 C C . ARG B 1 11 ? 15.625 -23.875 -3.545 1 92.19 11 ARG B C 1
ATOM 2054 O O . ARG B 1 11 ? 15.734 -23.016 -2.668 1 92.19 11 ARG B O 1
ATOM 2061 N N . VAL B 1 12 ? 15.258 -23.578 -4.777 1 93.62 12 VAL B N 1
ATOM 2062 C CA . VAL B 1 12 ? 15.023 -22.219 -5.234 1 93.62 12 VAL B CA 1
ATOM 2063 C C . VAL B 1 12 ? 13.789 -21.641 -4.535 1 93.62 12 VAL B C 1
ATOM 2065 O O . VAL B 1 12 ? 13.789 -20.5 -4.102 1 93.62 12 VAL B O 1
ATOM 2068 N N . VAL B 1 13 ? 12.742 -22.438 -4.375 1 94.31 13 VAL B N 1
ATOM 2069 C CA . VAL B 1 13 ? 11.531 -22 -3.693 1 94.31 13 VAL B CA 1
ATOM 2070 C C . VAL B 1 13 ? 11.828 -21.75 -2.219 1 94.31 13 VAL B C 1
ATOM 2072 O O . VAL B 1 13 ? 11.375 -20.75 -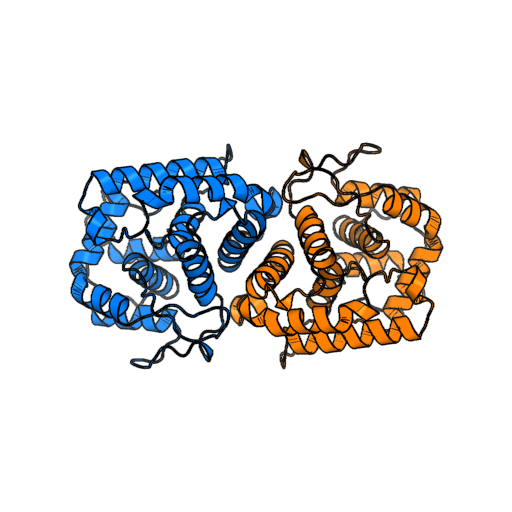1.647 1 94.31 13 VAL B O 1
ATOM 2075 N N . ASN B 1 14 ? 12.633 -22.594 -1.637 1 90.44 14 ASN B N 1
ATOM 2076 C CA . ASN B 1 14 ? 13.023 -22.406 -0.243 1 90.44 14 ASN B CA 1
ATOM 2077 C C . ASN B 1 14 ? 13.844 -21.125 -0.061 1 90.44 14 ASN B C 1
ATOM 2079 O O . ASN B 1 14 ? 13.734 -20.453 0.963 1 90.44 14 ASN B O 1
ATOM 2083 N N . LYS B 1 15 ? 14.656 -20.875 -0.979 1 89.56 15 LYS B N 1
ATOM 2084 C CA . LYS B 1 15 ? 15.422 -19.625 -0.937 1 89.56 15 LYS B CA 1
ATOM 2085 C C . LYS B 1 15 ? 14.508 -18.406 -0.99 1 89.56 15 LYS B C 1
ATOM 2087 O O . LYS B 1 15 ? 14.727 -17.422 -0.285 1 89.56 15 LYS B O 1
ATOM 2092 N N . PHE B 1 16 ? 13.508 -18.469 -1.866 1 91.44 16 PHE B N 1
ATOM 2093 C CA . PHE B 1 16 ? 12.516 -17.406 -1.93 1 91.44 16 PHE B CA 1
ATOM 2094 C C . PHE B 1 16 ? 11.906 -17.141 -0.556 1 91.44 16 PHE B C 1
ATOM 2096 O O . PHE B 1 16 ? 11.703 -15.992 -0.166 1 91.44 16 PHE B O 1
ATOM 2103 N N . LEU B 1 17 ? 11.633 -18.188 0.153 1 88.75 17 LEU B N 1
ATOM 2104 C CA . LEU B 1 17 ? 10.945 -18.094 1.434 1 88.75 17 LEU B CA 1
ATOM 2105 C C . LEU B 1 17 ? 11.938 -17.906 2.576 1 88.75 17 LEU B C 1
ATOM 2107 O O . LEU B 1 17 ? 11.547 -17.938 3.748 1 88.75 17 LEU B O 1
ATOM 2111 N N . ASN B 1 18 ? 13.25 -17.703 2.221 1 80.5 18 ASN B N 1
ATOM 2112 C CA . ASN B 1 18 ? 14.336 -17.578 3.188 1 80.5 18 ASN B CA 1
ATOM 2113 C C . ASN B 1 18 ? 14.359 -18.75 4.16 1 80.5 18 ASN B C 1
ATOM 2115 O O . ASN B 1 18 ? 14.508 -18.562 5.367 1 80.5 18 ASN B O 1
ATOM 2119 N N . ARG B 1 19 ? 14.023 -19.75 3.676 1 70.25 19 ARG B N 1
ATOM 2120 C CA . ARG B 1 19 ? 14.062 -20.984 4.453 1 70.25 19 ARG B CA 1
ATOM 2121 C C . ARG B 1 19 ? 15.391 -21.703 4.262 1 70.25 19 ARG B C 1
ATOM 2123 O O . ARG B 1 19 ? 15.945 -21.719 3.16 1 70.25 19 ARG B O 1
ATOM 2130 N N . GLN B 1 20 ? 16.047 -21.797 5.465 1 56.25 20 GLN B N 1
ATOM 2131 C CA . GLN B 1 20 ? 17.219 -22.656 5.371 1 56.25 20 GLN B CA 1
ATOM 2132 C C . GLN B 1 20 ? 16.828 -24.047 4.855 1 56.25 20 GLN B C 1
ATOM 2134 O O . GLN B 1 20 ? 15.688 -24.484 5.027 1 56.25 20 GLN B O 1
ATOM 2139 N N . ASP B 1 21 ? 17.734 -24.625 4.215 1 51.44 21 ASP B N 1
ATOM 2140 C CA . ASP B 1 21 ? 17.609 -25.953 3.619 1 51.44 21 ASP B CA 1
ATOM 2141 C C . ASP B 1 21 ? 16.922 -26.922 4.578 1 51.44 21 ASP B C 1
ATOM 2143 O O . ASP B 1 21 ? 17.547 -27.406 5.531 1 51.44 21 ASP B O 1
ATOM 2147 N N . GLY B 1 22 ? 15.594 -27.266 4.328 1 50.75 22 GLY B N 1
ATOM 2148 C CA . GLY B 1 22 ? 14.914 -28.375 4.984 1 50.75 22 GLY B CA 1
ATOM 2149 C C . GLY B 1 22 ? 14.164 -27.953 6.234 1 50.75 22 GLY B C 1
ATOM 2150 O O . GLY B 1 22 ? 13.57 -28.797 6.918 1 50.75 22 GLY B O 1
ATOM 2151 N N . GLY B 1 23 ? 14.281 -26.609 6.535 1 55.12 23 GLY B N 1
ATOM 2152 C CA . GLY B 1 23 ? 13.617 -26.281 7.785 1 55.12 23 GLY B CA 1
ATOM 2153 C C . GLY B 1 23 ? 12.195 -25.781 7.594 1 55.12 23 GLY B C 1
ATOM 2154 O O . GLY B 1 23 ? 11.742 -25.609 6.461 1 55.12 23 GLY B O 1
ATOM 2155 N N . ALA B 1 24 ? 11.43 -25.859 8.672 1 59.16 24 ALA B N 1
ATOM 2156 C CA . ALA B 1 24 ? 10.047 -25.375 8.695 1 59.16 24 ALA B CA 1
ATOM 2157 C C . ALA B 1 24 ? 9.992 -23.859 8.453 1 59.16 24 ALA B C 1
ATOM 2159 O O . ALA B 1 24 ? 10.938 -23.141 8.773 1 59.16 24 ALA B O 1
ATOM 2160 N N . LEU B 1 25 ? 9.055 -23.453 7.605 1 62.06 25 LEU B N 1
ATOM 2161 C CA . LEU B 1 25 ? 8.805 -22.016 7.465 1 62.06 25 LEU B CA 1
ATOM 2162 C C . LEU B 1 25 ? 8.625 -21.359 8.828 1 62.06 25 LEU B C 1
ATOM 2164 O O . LEU B 1 25 ? 7.887 -21.875 9.672 1 62.06 25 LEU B O 1
ATOM 2168 N N . ASP B 1 26 ? 9.531 -20.516 9.102 1 67.62 26 ASP B N 1
ATOM 2169 C CA . ASP B 1 26 ? 9.414 -19.672 10.289 1 67.62 26 ASP B CA 1
ATOM 2170 C C . ASP B 1 26 ? 9.016 -18.25 9.914 1 67.62 26 ASP B C 1
ATOM 2172 O O . ASP B 1 26 ? 9.859 -17.453 9.492 1 67.62 26 ASP B O 1
ATOM 2176 N N . PRO B 1 27 ? 7.707 -18.062 10.016 1 62.78 27 PRO B N 1
ATOM 2177 C CA . PRO B 1 27 ? 7.23 -16.734 9.617 1 62.78 27 PRO B CA 1
ATOM 2178 C C . PRO B 1 27 ? 8.023 -15.602 10.273 1 62.78 27 PRO B C 1
ATOM 2180 O O . PRO B 1 27 ? 8.102 -14.5 9.727 1 62.78 27 PRO B O 1
ATOM 2183 N N . SER B 1 28 ? 8.477 -15.891 11.367 1 63.5 28 SER B N 1
ATOM 2184 C CA . SER B 1 28 ? 9.266 -14.859 12.039 1 63.5 28 SER B CA 1
ATOM 2185 C C . SER B 1 28 ? 10.547 -14.555 11.273 1 63.5 28 SER B C 1
ATOM 2187 O O . SER B 1 28 ? 11.156 -13.5 11.469 1 63.5 28 SER B O 1
ATOM 2189 N N . LYS B 1 29 ? 10.805 -15.461 10.383 1 60.69 29 LYS B N 1
ATOM 2190 C CA . LYS B 1 29 ? 12.047 -15.297 9.641 1 60.69 29 LYS B CA 1
ATOM 2191 C C . LYS B 1 29 ? 11.781 -14.742 8.242 1 60.69 29 LYS B C 1
ATOM 2193 O O . LYS B 1 29 ? 12.719 -14.516 7.477 1 60.69 29 LYS B O 1
ATOM 2198 N N . THR B 1 30 ? 10.625 -14.742 7.898 1 61.81 30 THR B N 1
ATOM 2199 C CA . THR B 1 30 ? 10.273 -14.172 6.602 1 61.81 30 THR B CA 1
ATOM 2200 C C . THR B 1 30 ? 9.344 -12.969 6.773 1 61.81 30 THR B C 1
ATOM 2202 O O . THR B 1 30 ? 8.188 -13.008 6.352 1 61.81 30 THR B O 1
ATOM 2205 N N . PRO B 1 31 ? 9.938 -12.023 7.25 1 65 31 PRO B N 1
ATOM 2206 C CA . PRO B 1 31 ? 9.062 -10.93 7.672 1 65 31 PRO B CA 1
ATOM 2207 C C . PRO B 1 31 ? 8.758 -9.945 6.543 1 65 31 PRO B C 1
ATOM 2209 O O . PRO B 1 31 ? 7.945 -9.039 6.715 1 65 31 PRO B O 1
ATOM 2212 N N . GLY B 1 32 ? 9.234 -10.344 5.422 1 81.88 32 GLY B N 1
ATOM 2213 C CA . GLY B 1 32 ? 9.172 -9.258 4.453 1 81.88 32 GLY B CA 1
ATOM 2214 C C . GLY B 1 32 ? 7.953 -9.328 3.553 1 81.88 32 GLY B C 1
ATOM 2215 O O . GLY B 1 32 ? 6.871 -9.727 3.99 1 81.88 32 GLY B O 1
ATOM 2216 N N . ARG B 1 33 ? 8.117 -8.859 2.428 1 87.12 33 ARG B N 1
ATOM 2217 C CA . ARG B 1 33 ? 7.02 -8.609 1.496 1 87.12 33 ARG B CA 1
ATOM 2218 C C . ARG B 1 33 ? 6.434 -9.922 0.983 1 87.12 33 ARG B C 1
ATOM 2220 O O . ARG B 1 33 ? 5.34 -9.938 0.412 1 87.12 33 ARG B O 1
ATOM 2227 N N . GLU B 1 34 ? 7.055 -11.039 1.258 1 89.56 34 GLU B N 1
ATOM 2228 C CA . GLU B 1 34 ? 6.559 -12.336 0.803 1 89.56 34 GLU B CA 1
ATOM 2229 C C . GLU B 1 34 ? 5.223 -12.672 1.451 1 89.56 34 GLU B C 1
ATOM 2231 O O . GLU B 1 34 ? 4.387 -13.352 0.847 1 89.56 34 GLU B O 1
ATOM 2236 N N . LEU B 1 35 ? 5.027 -12.039 2.562 1 93.81 35 LEU B N 1
ATOM 2237 C CA . LEU B 1 35 ? 3.811 -12.367 3.295 1 93.81 35 LEU B CA 1
ATOM 2238 C C . LEU B 1 35 ? 2.621 -11.578 2.752 1 93.81 35 LEU B C 1
ATOM 2240 O O . LEU B 1 35 ? 1.473 -11.867 3.09 1 93.81 35 LEU B O 1
ATOM 2244 N N . SER B 1 36 ? 2.896 -10.602 1.923 1 96 36 SER B N 1
ATOM 2245 C CA . SER B 1 36 ? 1.782 -9.852 1.348 1 96 36 SER B CA 1
ATOM 2246 C C . SER B 1 36 ? 0.873 -10.758 0.527 1 96 36 SER B C 1
ATOM 2248 O O . SER B 1 36 ? -0.341 -10.555 0.477 1 96 36 SER B O 1
ATOM 2250 N N . PHE B 1 37 ? 1.488 -11.758 -0.139 1 97.12 37 PHE B N 1
ATOM 2251 C CA . PHE B 1 37 ? 0.668 -12.734 -0.841 1 97.12 37 PHE B CA 1
ATOM 2252 C C . PHE B 1 37 ? -0.233 -13.484 0.133 1 97.12 37 PHE B C 1
ATOM 2254 O O . PHE B 1 37 ? -1.433 -13.625 -0.109 1 97.12 37 PHE B O 1
ATOM 2261 N N . ASP B 1 38 ? 0.354 -13.992 1.204 1 96.94 38 ASP B N 1
ATOM 2262 C CA . ASP B 1 38 ? -0.408 -14.773 2.176 1 96.94 38 ASP B CA 1
ATOM 2263 C C . ASP B 1 38 ? -1.621 -13.992 2.676 1 96.94 38 ASP B C 1
ATOM 2265 O O . ASP B 1 38 ? -2.732 -14.523 2.725 1 96.94 38 ASP B O 1
ATOM 2269 N N . PHE B 1 39 ? -1.384 -12.75 3.027 1 97.81 39 PHE B N 1
ATOM 2270 C CA . PHE B 1 39 ? -2.441 -11.922 3.596 1 97.81 39 PHE B CA 1
ATOM 2271 C C . PHE B 1 39 ? -3.531 -11.656 2.566 1 97.81 39 PHE B C 1
ATOM 2273 O O . PHE B 1 39 ? -4.719 -11.82 2.855 1 97.81 39 PHE B O 1
ATOM 2280 N N . ALA B 1 40 ? -3.148 -11.289 1.358 1 98.62 40 ALA B N 1
ATOM 2281 C CA . ALA B 1 40 ? -4.121 -10.992 0.312 1 98.62 40 ALA B CA 1
ATOM 2282 C C . ALA B 1 40 ? -4.906 -12.242 -0.08 1 98.62 40 ALA B C 1
ATOM 2284 O O . ALA B 1 40 ? -6.137 -12.227 -0.11 1 98.62 40 ALA B O 1
ATOM 2285 N N . TYR B 1 41 ? -4.16 -13.305 -0.329 1 98.62 41 TYR B N 1
ATOM 2286 C CA . TYR B 1 41 ? -4.777 -14.562 -0.737 1 98.62 41 TYR B CA 1
ATOM 2287 C C . TYR B 1 41 ? -5.754 -15.055 0.322 1 98.62 41 TYR B C 1
ATOM 2289 O O . TYR B 1 41 ? -6.898 -15.398 0.009 1 98.62 41 TYR B O 1
ATOM 2297 N N . ASN B 1 42 ? -5.312 -15.07 1.554 1 98.44 42 ASN B N 1
ATOM 2298 C CA . ASN B 1 42 ? -6.195 -15.5 2.635 1 98.44 42 ASN B CA 1
ATOM 2299 C C . ASN B 1 42 ? -7.445 -14.633 2.717 1 98.44 42 ASN B C 1
ATOM 2301 O O . ASN B 1 42 ? -8.555 -15.141 2.857 1 98.44 42 ASN B O 1
ATOM 2305 N N . TYR B 1 43 ? -7.285 -13.336 2.656 1 98.62 43 TYR B N 1
ATOM 2306 C CA . TYR B 1 43 ? -8.406 -12.406 2.734 1 98.62 43 TYR B CA 1
ATOM 2307 C C . TYR B 1 43 ? -9.438 -12.711 1.658 1 98.62 43 TYR B C 1
ATOM 2309 O O . TYR B 1 43 ? -10.633 -12.82 1.951 1 98.62 43 TYR B O 1
ATOM 2317 N N . PHE B 1 44 ? -8.992 -12.875 0.451 1 98.75 44 PHE B N 1
ATOM 2318 C CA . PHE B 1 44 ? -9.922 -13.031 -0.662 1 98.75 44 PHE B CA 1
ATOM 2319 C C . PHE B 1 44 ? -10.523 -14.43 -0.678 1 98.75 44 PHE B C 1
ATOM 2321 O O . PHE B 1 44 ? -11.625 -14.633 -1.188 1 98.75 44 PHE B O 1
ATOM 2328 N N . GLN B 1 45 ? -9.75 -15.398 -0.114 1 98.19 45 GLN B N 1
ATOM 2329 C CA . GLN B 1 45 ? -10.328 -16.734 0.036 1 98.19 45 GLN B CA 1
ATOM 2330 C C . GLN B 1 45 ? -11.398 -16.75 1.128 1 98.19 45 GLN B C 1
ATOM 2332 O O . GLN B 1 45 ? -12.383 -17.469 1.031 1 98.19 45 GLN B O 1
ATOM 2337 N N . GLU B 1 46 ? -11.234 -15.891 2.127 1 97.19 46 GLU B N 1
ATOM 2338 C CA . GLU B 1 46 ? -12.164 -15.852 3.25 1 97.19 46 GLU B CA 1
ATOM 2339 C C . GLU B 1 46 ? -13.375 -14.977 2.936 1 97.19 46 GLU B C 1
ATOM 2341 O O . GLU B 1 46 ? -14.422 -15.109 3.566 1 97.19 46 GLU B O 1
ATOM 2346 N N . ASN B 1 47 ? -13.188 -14.086 1.977 1 96.81 47 ASN B N 1
ATOM 2347 C CA . ASN B 1 47 ? -14.258 -13.172 1.595 1 96.81 47 ASN B CA 1
ATOM 2348 C C . ASN B 1 47 ? -14.727 -13.422 0.166 1 96.81 47 ASN B C 1
ATOM 2350 O O . ASN B 1 47 ? -14.211 -12.828 -0.778 1 96.81 47 ASN B O 1
ATOM 2354 N N . GLN B 1 48 ? -15.789 -14.156 0.074 1 96.5 48 GLN B N 1
ATOM 2355 C CA . GLN B 1 48 ? -16.297 -14.523 -1.243 1 96.5 48 GLN B CA 1
ATOM 2356 C C . GLN B 1 48 ? -17.031 -13.359 -1.897 1 96.5 48 GLN B C 1
ATOM 2358 O O . GLN B 1 48 ? -17.234 -13.352 -3.113 1 96.5 48 GLN B O 1
ATOM 2363 N N . GLN B 1 49 ? -17.5 -12.477 -1.071 1 98.38 49 GLN B N 1
ATOM 2364 C CA . GLN B 1 49 ? -18.125 -11.25 -1.541 1 98.38 49 GLN B CA 1
ATOM 2365 C C . GLN B 1 49 ? -17.344 -10.016 -1.084 1 98.38 49 GLN B C 1
ATOM 2367 O O . GLN B 1 49 ? -17.812 -9.25 -0.242 1 98.38 49 GLN B O 1
ATOM 2372 N N . PRO B 1 50 ? -16.25 -9.805 -1.722 1 98.38 50 PRO B N 1
ATOM 2373 C CA . PRO B 1 50 ? -15.359 -8.742 -1.25 1 98.38 50 PRO B CA 1
ATOM 2374 C C . PRO B 1 50 ? -15.977 -7.352 -1.408 1 98.38 50 PRO B C 1
ATOM 2376 O O . PRO B 1 50 ? -15.516 -6.395 -0.778 1 98.38 50 PRO B O 1
ATOM 2379 N N . THR B 1 51 ? -17.047 -7.168 -2.195 1 98.44 51 THR B N 1
ATOM 2380 C CA . THR B 1 51 ? -17.688 -5.871 -2.393 1 98.44 51 THR B CA 1
ATOM 2381 C C . THR B 1 51 ? -18.438 -5.441 -1.133 1 98.44 51 THR B C 1
ATOM 2383 O O . THR B 1 51 ? -18.781 -4.266 -0.973 1 98.44 51 THR B O 1
ATOM 2386 N N . ARG B 1 52 ? -18.75 -6.41 -0.242 1 98 52 ARG B N 1
ATOM 2387 C CA . ARG B 1 52 ? -19.422 -6.086 1.016 1 98 52 ARG B CA 1
ATOM 2388 C C . ARG B 1 52 ? -18.516 -5.238 1.907 1 98 52 ARG B C 1
ATOM 2390 O O . ARG B 1 52 ? -19 -4.492 2.762 1 98 52 ARG B O 1
ATOM 2397 N N . GLN B 1 53 ? -17.234 -5.422 1.708 1 97.44 53 GLN B N 1
ATOM 2398 C CA . GLN B 1 53 ? -16.219 -4.594 2.352 1 97.44 53 GLN B CA 1
ATOM 2399 C C . GLN B 1 53 ? -15.281 -3.963 1.32 1 97.44 53 GLN B C 1
ATOM 2401 O O . GLN B 1 53 ? -14.07 -4.195 1.344 1 97.44 53 GLN B O 1
ATOM 2406 N N . MET B 1 54 ? -15.891 -3.139 0.556 1 98.44 54 MET B N 1
ATOM 2407 C CA . MET B 1 54 ? -15.234 -2.619 -0.641 1 98.44 54 MET B CA 1
ATOM 2408 C C . MET B 1 54 ? -13.93 -1.909 -0.284 1 98.44 54 MET B C 1
ATOM 2410 O O . MET B 1 54 ? -12.891 -2.178 -0.883 1 98.44 54 MET B O 1
ATOM 2414 N N . GLU B 1 55 ? -14 -1.015 0.684 1 98.31 55 GLU B N 1
ATOM 2415 C CA . GLU B 1 55 ? -12.805 -0.257 1.044 1 98.31 55 GLU B CA 1
ATOM 2416 C C . GLU B 1 55 ? -11.703 -1.176 1.57 1 98.31 55 GLU B C 1
ATOM 2418 O O . GLU B 1 55 ? -10.555 -1.079 1.147 1 98.31 55 GLU B O 1
ATOM 2423 N N . ALA B 1 56 ? -12.047 -2.113 2.455 1 98.12 56 ALA B N 1
ATOM 2424 C CA . ALA B 1 56 ? -11.07 -3.064 2.982 1 98.12 56 ALA B CA 1
ATOM 2425 C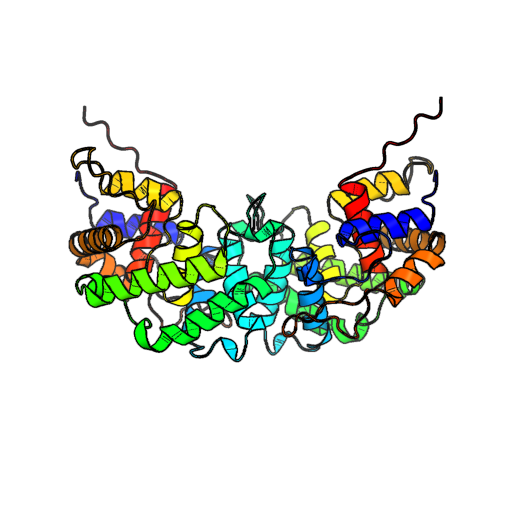 C . ALA B 1 56 ? -10.484 -3.924 1.867 1 98.12 56 ALA B C 1
ATOM 2427 O O . ALA B 1 56 ? -9.281 -4.203 1.858 1 98.12 56 ALA B O 1
ATOM 2428 N N . SER B 1 57 ? -11.336 -4.316 0.949 1 98.81 57 SER B N 1
ATOM 2429 C CA . SER B 1 57 ? -10.883 -5.148 -0.165 1 98.81 57 SER B CA 1
ATOM 2430 C C . SER B 1 57 ? -9.93 -4.383 -1.072 1 98.81 57 SER B C 1
ATOM 2432 O O . SER B 1 57 ? -8.906 -4.93 -1.507 1 98.81 57 SER B O 1
ATOM 2434 N N . CYS B 1 58 ? -10.258 -3.125 -1.31 1 98.75 58 CYS B N 1
ATOM 2435 C CA . CYS B 1 58 ? -9.375 -2.299 -2.119 1 98.75 58 CYS B CA 1
ATOM 2436 C C . CYS B 1 58 ? -8.039 -2.072 -1.414 1 98.75 58 CYS B C 1
ATOM 2438 O O . CYS B 1 58 ? -6.984 -2.113 -2.047 1 98.75 58 CYS B O 1
ATOM 2440 N N . MET B 1 59 ? -8.102 -1.882 -0.124 1 98.75 59 MET B N 1
ATOM 2441 C CA . MET B 1 59 ? -6.867 -1.666 0.621 1 98.75 59 MET B CA 1
ATOM 2442 C C . MET B 1 59 ? -6.02 -2.934 0.648 1 98.75 59 MET B C 1
ATOM 2444 O O . MET B 1 59 ? -4.793 -2.867 0.548 1 98.75 59 MET B O 1
ATOM 2448 N N . GLN B 1 60 ? -6.652 -4.121 0.801 1 98.75 60 GLN B N 1
ATOM 2449 C CA . GLN B 1 60 ? -5.953 -5.398 0.769 1 98.75 60 GLN B CA 1
ATOM 2450 C C . GLN B 1 60 ? -5.223 -5.594 -0.556 1 98.75 60 GLN B C 1
ATOM 2452 O O . GLN B 1 60 ? -4.027 -5.898 -0.572 1 98.75 60 GLN B O 1
ATOM 2457 N N . LEU B 1 61 ? -5.949 -5.375 -1.623 1 98.88 61 LEU B N 1
ATOM 2458 C CA . LEU B 1 61 ? -5.367 -5.543 -2.949 1 98.88 61 LEU B CA 1
ATOM 2459 C C . LEU B 1 61 ? -4.32 -4.473 -3.225 1 98.88 61 LEU B C 1
ATOM 2461 O O . LEU B 1 61 ? -3.256 -4.762 -3.775 1 98.88 61 LEU B O 1
ATOM 2465 N N . GLY B 1 62 ? -4.656 -3.264 -2.832 1 98.44 62 GLY B N 1
ATOM 2466 C CA . GLY B 1 62 ? -3.742 -2.152 -3.037 1 98.44 62 GLY B CA 1
ATOM 2467 C C . GLY B 1 62 ? -2.412 -2.334 -2.33 1 98.44 62 GLY B C 1
ATOM 2468 O O . GLY B 1 62 ? -1.353 -2.123 -2.924 1 98.44 62 GLY B O 1
ATOM 2469 N N . PHE B 1 63 ? -2.422 -2.74 -1.046 1 98.25 63 PHE B N 1
ATOM 2470 C CA . PHE B 1 63 ? -1.18 -2.926 -0.305 1 98.25 63 PHE B CA 1
ATOM 2471 C C . PHE B 1 63 ? -0.374 -4.086 -0.879 1 98.25 63 PHE B C 1
ATOM 2473 O O . PHE B 1 63 ? 0.852 -4.004 -0.982 1 98.25 63 PHE B O 1
ATOM 2480 N N . TYR B 1 64 ? -1.059 -5.168 -1.244 1 98.44 64 TYR B N 1
ATOM 2481 C CA . TYR B 1 64 ? -0.403 -6.289 -1.906 1 98.44 64 TYR B CA 1
ATOM 2482 C C . TYR B 1 64 ? 0.344 -5.828 -3.152 1 98.44 64 TYR B C 1
ATOM 2484 O O . TYR B 1 64 ? 1.529 -6.125 -3.318 1 98.44 64 TYR B O 1
ATOM 2492 N N . LEU B 1 65 ? -0.312 -5.051 -3.986 1 98.12 65 LEU B N 1
ATOM 2493 C CA . LEU B 1 65 ? 0.287 -4.555 -5.219 1 98.12 65 LEU B CA 1
ATOM 2494 C C . LEU B 1 65 ? 1.437 -3.598 -4.918 1 98.12 65 LEU B C 1
ATOM 2496 O O . LEU B 1 65 ? 2.475 -3.639 -5.586 1 98.12 65 LEU B O 1
ATOM 2500 N N . ALA B 1 66 ? 1.243 -2.773 -3.916 1 97.12 66 ALA B N 1
ATOM 2501 C CA . ALA B 1 66 ? 2.293 -1.837 -3.525 1 97.12 66 ALA B CA 1
ATOM 2502 C C . ALA B 1 66 ? 3.531 -2.578 -3.027 1 97.12 66 ALA B C 1
ATOM 2504 O O . ALA B 1 66 ? 4.66 -2.17 -3.307 1 97.12 66 ALA B O 1
ATOM 2505 N N . SER B 1 67 ? 3.354 -3.666 -2.324 1 96 67 SER B N 1
ATOM 2506 C CA . SER B 1 67 ? 4.457 -4.445 -1.765 1 96 67 SER B CA 1
ATOM 2507 C C . SER B 1 67 ? 5.293 -5.086 -2.865 1 96 67 SER B C 1
ATOM 2509 O O . SER B 1 67 ? 6.414 -5.531 -2.619 1 96 67 SER B O 1
ATOM 2511 N N . TRP B 1 68 ? 4.715 -5.09 -3.998 1 95.81 68 TRP B N 1
ATOM 2512 C CA . TRP B 1 68 ? 5.453 -5.688 -5.105 1 95.81 68 TRP B CA 1
ATOM 2513 C C . TRP B 1 68 ? 5.727 -4.656 -6.199 1 95.81 68 TRP B C 1
ATOM 2515 O O . TRP B 1 68 ? 5.832 -5.004 -7.375 1 95.81 68 TRP B O 1
ATOM 2525 N N . GLY B 1 69 ? 5.645 -3.439 -5.898 1 93.88 69 GLY B N 1
ATOM 2526 C CA . GLY B 1 69 ? 6.227 -2.385 -6.715 1 93.88 69 GLY B CA 1
ATOM 2527 C C . GLY B 1 69 ? 5.254 -1.806 -7.727 1 93.88 69 GLY B C 1
ATOM 2528 O O . GLY B 1 69 ? 5.656 -1.079 -8.641 1 93.88 69 GLY B O 1
ATOM 2529 N N . MET B 1 70 ? 3.963 -2.051 -7.566 1 94.88 70 MET B N 1
ATOM 2530 C CA . MET B 1 70 ? 3.01 -1.567 -8.562 1 94.88 70 MET B CA 1
ATOM 2531 C C . MET B 1 70 ? 2.664 -0.102 -8.32 1 94.88 70 MET B C 1
ATOM 2533 O O . MET B 1 70 ? 2.062 0.55 -9.172 1 94.88 70 MET B O 1
ATOM 2537 N N . TYR B 1 71 ? 3.014 0.435 -7.156 1 93.81 71 TYR B N 1
ATOM 2538 C CA . TYR B 1 71 ? 2.809 1.837 -6.812 1 93.81 71 TYR B CA 1
ATOM 2539 C C . TYR B 1 71 ? 4.141 2.545 -6.594 1 93.81 71 TYR B C 1
ATOM 2541 O O . TYR B 1 71 ? 4.367 3.141 -5.535 1 93.81 71 TYR B O 1
ATOM 2549 N N . ARG B 1 72 ? 4.934 2.545 -7.566 1 90.38 72 ARG B N 1
ATOM 2550 C CA . ARG B 1 72 ? 6.242 3.172 -7.402 1 90.38 72 ARG B CA 1
ATOM 2551 C C . ARG B 1 72 ? 6.582 4.047 -8.602 1 90.38 72 ARG B C 1
ATOM 2553 O O . ARG B 1 72 ? 6.031 3.861 -9.695 1 90.38 72 ARG B O 1
ATOM 2560 N N . GLY B 1 73 ? 7.438 5.023 -8.312 1 87.25 73 GLY B N 1
ATOM 2561 C CA . GLY B 1 73 ? 8.016 5.836 -9.375 1 87.25 73 GLY B CA 1
ATOM 2562 C C . GLY B 1 73 ? 6.965 6.531 -10.227 1 87.25 73 GLY B C 1
ATOM 2563 O O . GLY B 1 73 ? 6.066 7.191 -9.695 1 87.25 73 GLY B O 1
ATOM 2564 N N . SER B 1 74 ? 7.137 6.336 -11.539 1 85.81 74 SER B N 1
ATOM 2565 C CA . SER B 1 74 ? 6.25 6.996 -12.492 1 85.81 74 SER B CA 1
ATOM 2566 C C . SER B 1 74 ? 5.145 6.055 -12.961 1 85.81 74 SER B C 1
ATOM 2568 O O . SER B 1 74 ? 4.559 6.266 -14.023 1 85.81 74 SER B O 1
ATOM 2570 N N . SER B 1 75 ? 4.863 5.051 -12.148 1 89.06 75 SER B N 1
ATOM 2571 C CA . SER B 1 75 ? 3.84 4.086 -12.539 1 89.06 75 SER B CA 1
ATOM 2572 C C . SER B 1 75 ? 2.473 4.75 -12.656 1 89.06 75 SER B C 1
ATOM 2574 O O . SER B 1 75 ? 2.178 5.711 -11.945 1 89.06 75 SER B O 1
ATOM 2576 N N . TYR B 1 76 ? 1.687 4.246 -13.547 1 91.19 76 TYR B N 1
ATOM 2577 C CA . TYR B 1 76 ? 0.323 4.711 -13.773 1 91.19 76 TYR B CA 1
ATOM 2578 C C . TYR B 1 76 ? -0.484 4.68 -12.484 1 91.19 76 TYR B C 1
ATOM 2580 O O . TYR B 1 76 ? -1.152 5.656 -12.133 1 91.19 76 TYR B O 1
ATOM 2588 N N . LEU B 1 77 ? -0.433 3.553 -11.734 1 92.81 77 LEU B N 1
ATOM 2589 C CA . LEU B 1 77 ? -1.251 3.389 -10.539 1 92.81 77 LEU B CA 1
ATOM 2590 C C . LEU B 1 77 ? -0.906 4.445 -9.492 1 92.81 77 LEU B C 1
ATOM 2592 O O . LEU B 1 77 ? -1.797 4.988 -8.836 1 92.81 77 LEU B O 1
ATOM 2596 N N . LEU B 1 78 ? 0.408 4.73 -9.359 1 92.25 78 LEU B N 1
ATOM 2597 C CA . LEU B 1 78 ? 0.814 5.707 -8.352 1 92.25 78 LEU B CA 1
ATOM 2598 C C . LEU B 1 78 ? 0.437 7.121 -8.781 1 92.25 78 LEU B C 1
ATOM 2600 O O . LEU B 1 78 ? -0.122 7.887 -7.996 1 92.25 78 LEU B O 1
ATOM 2604 N N . LYS B 1 79 ? 0.673 7.457 -10.031 1 88.38 79 LYS B N 1
ATOM 2605 C CA . LYS B 1 79 ? 0.602 8.836 -10.508 1 88.38 79 LYS B CA 1
ATOM 2606 C C . LYS B 1 79 ? -0.832 9.227 -10.852 1 88.38 79 LYS B C 1
ATOM 2608 O O . LYS B 1 79 ? -1.217 10.391 -10.711 1 88.38 79 LYS B O 1
ATOM 2613 N N . GLU B 1 80 ? -1.611 8.211 -11.203 1 89.75 80 GLU B N 1
ATOM 2614 C CA . GLU B 1 80 ? -2.861 8.617 -11.844 1 89.75 80 GLU B CA 1
ATOM 2615 C C . GLU B 1 80 ? -4.066 7.988 -11.141 1 89.75 80 GLU B C 1
ATOM 2617 O O . GLU B 1 80 ? -5.207 8.211 -11.555 1 89.75 80 GLU B O 1
ATOM 2622 N N . THR B 1 81 ? -3.783 7.258 -10.172 1 92.06 81 THR B N 1
ATOM 2623 C CA . THR B 1 81 ? -4.918 6.594 -9.539 1 92.06 81 THR B CA 1
ATOM 2624 C C . THR B 1 81 ? -4.793 6.637 -8.023 1 92.06 81 THR B C 1
ATOM 2626 O O . THR B 1 81 ? -3.854 7.23 -7.488 1 92.06 81 THR B O 1
ATOM 2629 N N . ASN B 1 82 ? -5.762 6.094 -7.34 1 93.25 82 ASN B N 1
ATOM 2630 C CA . ASN B 1 82 ? -5.812 5.836 -5.902 1 93.25 82 ASN B CA 1
ATOM 2631 C C . ASN B 1 82 ? -6.508 4.516 -5.594 1 93.25 82 ASN B C 1
ATOM 2633 O O . ASN B 1 82 ? -6.844 3.758 -6.508 1 93.25 82 ASN B O 1
ATOM 2637 N N . ALA B 1 83 ? -6.68 4.219 -4.332 1 95.75 83 ALA B N 1
ATOM 2638 C CA . ALA B 1 83 ? -7.191 2.912 -3.932 1 95.75 83 ALA B CA 1
ATOM 2639 C C . ALA B 1 83 ? -8.594 2.674 -4.492 1 95.75 83 ALA B C 1
ATOM 2641 O O . ALA B 1 83 ? -8.969 1.532 -4.762 1 95.75 83 ALA B O 1
ATOM 2642 N N . ALA B 1 84 ? -9.383 3.764 -4.672 1 95.81 84 ALA B N 1
ATOM 2643 C CA . ALA B 1 84 ? -10.75 3.625 -5.16 1 95.81 84 ALA B CA 1
ATOM 2644 C C . ALA B 1 84 ? -10.766 3.146 -6.609 1 95.81 84 ALA B C 1
ATOM 2646 O O . ALA B 1 84 ? -11.781 2.637 -7.09 1 95.81 84 ALA B O 1
ATOM 2647 N N . HIS B 1 85 ? -9.672 3.32 -7.285 1 95 85 HIS B N 1
A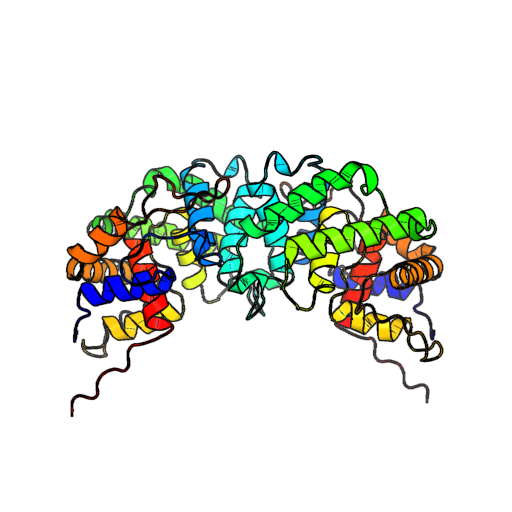TOM 2648 C CA . HIS B 1 85 ? -9.516 2.857 -8.664 1 95 85 HIS B CA 1
ATOM 2649 C C . HIS B 1 85 ? -9.672 1.343 -8.75 1 95 85 HIS B C 1
ATOM 2651 O O . HIS B 1 85 ? -10.008 0.812 -9.812 1 95 85 HIS B O 1
ATOM 2657 N N . LEU B 1 86 ? -9.5 0.616 -7.68 1 97.56 86 LEU B N 1
ATOM 2658 C CA . LEU B 1 86 ? -9.484 -0.843 -7.668 1 97.56 86 LEU B CA 1
ATOM 2659 C C . LEU B 1 86 ? -10.898 -1.398 -7.52 1 97.56 86 LEU B C 1
ATOM 2661 O O . LEU B 1 86 ? -11.102 -2.613 -7.59 1 97.56 86 LEU B O 1
ATOM 2665 N N . LYS B 1 87 ? -11.906 -0.56 -7.359 1 97.88 87 LYS B N 1
ATOM 2666 C CA . LYS B 1 87 ? -13.281 -1.003 -7.125 1 97.88 87 LYS B CA 1
ATOM 2667 C C . LYS B 1 87 ? -13.766 -1.894 -8.266 1 97.88 87 LYS B C 1
ATOM 2669 O O . LYS B 1 87 ? -14.422 -2.91 -8.023 1 97.88 87 LYS B O 1
ATOM 2674 N N . GLY B 1 88 ? -13.461 -1.437 -9.469 1 98 88 GLY B N 1
ATOM 2675 C CA . GLY B 1 88 ? -13.867 -2.244 -10.609 1 98 88 GLY B CA 1
ATOM 2676 C C . GLY B 1 88 ? -13.297 -3.648 -10.578 1 98 88 GLY B C 1
ATOM 2677 O O . GLY B 1 88 ? -14 -4.617 -10.883 1 98 88 GLY B O 1
ATOM 2678 N N . ALA B 1 89 ? -12.039 -3.76 -10.242 1 98.69 89 ALA B N 1
ATOM 2679 C CA . ALA B 1 89 ? -11.398 -5.07 -10.141 1 98.69 89 ALA B CA 1
ATOM 2680 C C . ALA B 1 89 ? -12.039 -5.91 -9.039 1 98.69 89 ALA B C 1
ATOM 2682 O O . ALA B 1 89 ? -12.25 -7.113 -9.219 1 98.69 89 ALA B O 1
ATOM 2683 N N . ILE B 1 90 ? -12.391 -5.289 -7.883 1 98.88 90 ILE B N 1
ATOM 2684 C CA . ILE B 1 90 ? -13 -6.008 -6.766 1 98.88 90 ILE B CA 1
ATOM 2685 C C . ILE B 1 90 ? -14.359 -6.555 -7.184 1 98.88 90 ILE B C 1
ATOM 2687 O O . ILE B 1 90 ? -14.719 -7.68 -6.828 1 98.88 90 ILE B O 1
ATOM 2691 N N . LYS B 1 91 ? -15.086 -5.781 -7.941 1 98.88 91 LYS B N 1
ATOM 2692 C CA . LYS B 1 91 ? -16.375 -6.258 -8.445 1 98.88 91 LYS B CA 1
ATOM 2693 C C . LYS B 1 91 ? -16.188 -7.484 -9.336 1 98.88 91 LYS B C 1
ATOM 2695 O O . LYS B 1 91 ? -16.969 -8.445 -9.242 1 98.88 91 LYS B O 1
ATOM 2700 N N . LEU B 1 92 ? -15.211 -7.426 -10.164 1 98.88 92 LEU B N 1
ATOM 2701 C CA . LEU B 1 92 ? -14.938 -8.547 -11.055 1 98.88 92 LEU B CA 1
ATOM 2702 C C . LEU B 1 92 ? -14.516 -9.781 -10.266 1 98.88 92 LEU B C 1
ATOM 2704 O O . LEU B 1 92 ? -14.891 -10.906 -10.609 1 98.88 92 LEU B O 1
ATOM 2708 N N . VAL B 1 93 ? -13.711 -9.594 -9.227 1 98.88 93 VAL B N 1
ATOM 2709 C CA . VAL B 1 93 ? -13.297 -10.695 -8.367 1 98.88 93 VAL B CA 1
ATOM 2710 C C . VAL B 1 93 ? -14.531 -11.422 -7.832 1 98.88 93 VAL B C 1
ATOM 2712 O O . VAL B 1 93 ? -14.625 -12.648 -7.918 1 98.88 93 VAL B O 1
ATOM 2715 N N . GLU B 1 94 ? -15.461 -10.656 -7.328 1 98.81 94 GLU B N 1
ATOM 2716 C CA . GLU B 1 94 ? -16.672 -11.258 -6.797 1 98.81 94 GLU B CA 1
ATOM 2717 C C . GLU B 1 94 ? -17.453 -11.992 -7.887 1 98.81 94 GLU B C 1
ATOM 2719 O O . GLU B 1 94 ? -17.922 -13.109 -7.672 1 98.81 94 GLU B O 1
ATOM 2724 N N . GLU B 1 95 ? -17.547 -11.359 -9.016 1 98.75 95 GLU B N 1
ATOM 2725 C CA . GLU B 1 95 ? -18.281 -11.922 -10.141 1 98.75 95 GLU B CA 1
ATOM 2726 C C . GLU B 1 95 ? -17.703 -13.266 -10.57 1 98.75 95 GLU B C 1
ATOM 2728 O O . GLU B 1 95 ? -18.438 -14.203 -10.867 1 98.75 95 GLU B O 1
ATOM 2733 N N . TYR B 1 96 ? -16.391 -13.398 -10.578 1 98.69 96 TYR B N 1
ATOM 2734 C CA . TYR B 1 96 ? -15.734 -14.57 -11.141 1 98.69 96 TYR B CA 1
ATOM 2735 C C . TYR B 1 96 ? -15.461 -15.609 -10.062 1 98.69 96 TYR B C 1
ATOM 2737 O O . TYR B 1 96 ? -15.148 -16.766 -10.367 1 98.69 96 TYR B O 1
ATOM 2745 N N . ASN B 1 97 ? -15.609 -15.273 -8.805 1 98.44 97 ASN B N 1
ATOM 2746 C CA . ASN B 1 97 ? -15.297 -16.156 -7.684 1 98.44 97 ASN B CA 1
ATOM 2747 C C . ASN B 1 97 ? -15.922 -17.531 -7.859 1 98.44 97 ASN B C 1
ATOM 2749 O O . ASN B 1 97 ? -15.227 -18.547 -7.758 1 98.44 97 ASN B O 1
ATOM 2753 N N . PRO B 1 98 ? -17.172 -17.625 -8.211 1 97.88 98 PRO B N 1
ATOM 2754 C CA . PRO B 1 98 ? -17.781 -18.953 -8.305 1 97.88 98 PRO B CA 1
ATOM 2755 C C . PRO B 1 98 ? -17.141 -19.828 -9.375 1 97.88 98 PRO B C 1
ATOM 2757 O O . PRO B 1 98 ? -17.188 -21.062 -9.281 1 97.88 98 PRO B O 1
ATOM 2760 N N . ARG B 1 99 ? -16.453 -19.219 -10.328 1 97.94 99 ARG B N 1
ATOM 2761 C CA . ARG B 1 99 ? -15.945 -19.969 -11.469 1 97.94 99 ARG B CA 1
ATOM 2762 C C . ARG B 1 99 ? -14.445 -20.203 -11.352 1 97.94 99 ARG B C 1
ATOM 2764 O O . ARG B 1 99 ? -13.906 -21.141 -11.961 1 97.94 99 ARG B O 1
ATOM 2771 N N . VAL B 1 100 ? -13.797 -19.391 -10.547 1 98 100 VAL B N 1
ATOM 2772 C CA . VAL B 1 100 ? -12.344 -19.391 -10.656 1 98 100 VAL B CA 1
ATOM 2773 C C . VAL B 1 100 ? -11.734 -19.969 -9.375 1 98 100 VAL B C 1
ATOM 2775 O O . VAL B 1 100 ? -10.648 -20.547 -9.406 1 98 100 VAL B O 1
ATOM 2778 N N . ARG B 1 101 ? -12.414 -19.797 -8.266 1 96.69 101 ARG B N 1
ATOM 2779 C CA . ARG B 1 101 ? -11.883 -20.281 -6.996 1 96.69 101 ARG B CA 1
ATOM 2780 C C . ARG B 1 101 ? -11.586 -21.781 -7.062 1 96.69 101 ARG B C 1
ATOM 2782 O O . ARG B 1 101 ? -12.422 -22.562 -7.531 1 96.69 101 ARG B O 1
ATOM 2789 N N . GLY B 1 102 ? -10.406 -22.188 -6.621 1 96.06 102 GLY B N 1
ATOM 2790 C CA . GLY B 1 102 ? -10.023 -23.578 -6.586 1 96.06 102 GLY B CA 1
ATOM 2791 C C . GLY B 1 102 ? -9.273 -24.031 -7.824 1 96.06 102 GLY B C 1
ATOM 2792 O O . GLY B 1 102 ? -8.656 -25.094 -7.836 1 96.06 102 GLY B O 1
ATOM 2793 N N . ILE B 1 103 ? -9.258 -23.203 -8.875 1 98.56 103 ILE B N 1
ATOM 2794 C CA . ILE B 1 103 ? -8.508 -23.547 -10.078 1 98.56 103 ILE B CA 1
ATOM 2795 C C . ILE B 1 103 ? -7.012 -23.438 -9.797 1 98.56 103 ILE B C 1
ATOM 2797 O O . ILE B 1 103 ? -6.551 -22.469 -9.18 1 98.56 103 ILE B O 1
ATOM 2801 N N . ASP B 1 104 ? -6.316 -24.469 -10.25 1 98.69 104 ASP B N 1
ATOM 2802 C CA . ASP B 1 104 ? -4.859 -24.516 -10.172 1 98.69 104 ASP B CA 1
ATOM 2803 C C . ASP B 1 104 ? -4.262 -25.078 -11.461 1 98.69 104 ASP B C 1
ATOM 2805 O O . ASP B 1 104 ? -4.984 -25.375 -12.406 1 98.69 104 ASP B O 1
ATOM 2809 N N . VAL B 1 105 ? -3.006 -25.219 -11.547 1 98.75 105 VAL B N 1
ATOM 2810 C CA . VAL B 1 105 ? -2.227 -25.438 -12.766 1 98.75 105 VAL B CA 1
ATOM 2811 C C . VAL B 1 105 ? -2.715 -26.703 -13.461 1 98.75 105 VAL B C 1
ATOM 2813 O O . VAL B 1 105 ? -2.859 -26.719 -14.688 1 98.75 105 VAL B O 1
ATOM 2816 N N . PRO B 1 106 ? -3.068 -27.828 -12.766 1 98.69 106 PRO B N 1
ATOM 2817 C CA . PRO B 1 106 ? -3.525 -29.016 -13.492 1 98.69 106 PRO B CA 1
ATOM 2818 C C . PRO B 1 106 ? -4.785 -28.766 -14.312 1 98.69 106 PRO B C 1
ATOM 2820 O O . PRO B 1 106 ? -4.98 -29.391 -15.359 1 98.69 106 PRO B O 1
ATOM 2823 N N . ALA B 1 107 ? -5.551 -27.828 -13.883 1 98.75 107 ALA B N 1
ATOM 2824 C CA . ALA B 1 107 ? -6.816 -27.531 -14.547 1 98.75 107 ALA B CA 1
ATOM 2825 C C . ALA B 1 107 ? -6.59 -26.828 -15.875 1 98.75 107 ALA B C 1
ATOM 2827 O O . ALA B 1 107 ? -7.504 -26.734 -16.703 1 98.75 107 ALA B O 1
ATOM 2828 N N . TYR B 1 108 ? -5.301 -26.359 -16.109 1 98.38 108 TYR B N 1
ATOM 2829 C CA . TYR B 1 108 ? -4.996 -25.688 -17.359 1 98.38 108 TYR B CA 1
ATOM 2830 C C . TYR B 1 108 ? -5.145 -26.641 -18.547 1 98.38 108 TYR B C 1
ATOM 2832 O O . TYR B 1 108 ? -5.176 -26.203 -19.703 1 98.38 108 TYR B O 1
ATOM 2840 N N . ARG B 1 109 ? -5.195 -27.922 -18.297 1 98.25 109 ARG B N 1
ATOM 2841 C CA . ARG B 1 109 ? -5.348 -28.906 -19.359 1 98.25 109 ARG B CA 1
ATOM 2842 C C . ARG B 1 109 ? -6.676 -28.734 -20.078 1 98.25 109 ARG B C 1
ATOM 2844 O O . ARG B 1 109 ? -6.801 -29.078 -21.266 1 98.25 109 ARG B O 1
ATOM 2851 N N . ASP B 1 110 ? -7.645 -28.203 -19.375 1 98.38 110 ASP B N 1
ATOM 2852 C CA . ASP B 1 110 ? -8.984 -27.984 -19.922 1 98.38 110 ASP B CA 1
ATOM 2853 C C . ASP B 1 110 ? -9.039 -26.672 -20.703 1 98.38 110 ASP B C 1
ATOM 2855 O O . ASP B 1 110 ? -8.914 -25.594 -20.141 1 98.38 110 ASP B O 1
ATOM 2859 N N . PRO B 1 111 ? -9.336 -26.734 -22 1 98.06 111 PRO B N 1
ATOM 2860 C CA . PRO B 1 111 ? -9.43 -25.516 -22.797 1 98.06 111 PRO B CA 1
ATOM 2861 C C . PRO B 1 111 ? -10.453 -24.531 -22.25 1 98.06 111 PRO B C 1
ATOM 2863 O O . PRO B 1 111 ? -10.281 -23.312 -22.406 1 98.06 111 PRO B O 1
ATOM 2866 N N . GLY B 1 112 ? -11.5 -25.047 -21.656 1 98.38 112 GLY B N 1
ATOM 2867 C CA . GLY B 1 112 ? -12.477 -24.172 -21.031 1 98.38 112 GLY B CA 1
ATOM 2868 C C . GLY B 1 112 ? -11.906 -23.328 -19.906 1 98.38 112 GLY B C 1
ATOM 2869 O O . GLY B 1 112 ? -12.273 -22.172 -19.734 1 98.38 112 GLY B O 1
ATOM 2870 N N . VAL B 1 113 ? -11.031 -23.953 -19.125 1 98.75 113 VAL B N 1
ATOM 2871 C CA . VAL B 1 113 ? -10.352 -23.234 -18.047 1 98.75 113 VAL B CA 1
ATOM 2872 C C . VAL B 1 113 ? -9.398 -22.203 -18.641 1 98.75 113 VAL B C 1
ATOM 2874 O O . VAL B 1 113 ? -9.328 -21.078 -18.141 1 98.75 113 VAL B O 1
ATOM 2877 N N . GLN B 1 114 ? -8.695 -22.562 -19.688 1 98.5 114 GLN B N 1
ATOM 2878 C CA . GLN B 1 114 ? -7.816 -21.609 -20.359 1 98.5 114 GLN B CA 1
ATOM 2879 C C . GLN B 1 114 ? -8.594 -20.391 -20.844 1 98.5 114 GLN B C 1
ATOM 2881 O O . GLN B 1 114 ? -8.18 -19.25 -20.609 1 98.5 114 GLN B O 1
ATOM 2886 N N . ASP B 1 115 ? -9.68 -20.625 -21.453 1 98.62 115 ASP B N 1
ATOM 2887 C CA . ASP B 1 115 ? -10.523 -19.547 -21.953 1 98.62 115 ASP B CA 1
ATOM 2888 C C . ASP B 1 115 ? -11.008 -18.656 -20.812 1 98.62 115 ASP B C 1
ATOM 2890 O O . ASP B 1 115 ? -11.039 -17.422 -20.938 1 98.62 115 ASP B O 1
ATOM 2894 N N . LEU B 1 116 ? -11.43 -19.297 -19.766 1 98.81 116 LEU B N 1
ATOM 2895 C CA . LEU B 1 116 ? -11.914 -18.578 -18.594 1 98.81 116 LEU B CA 1
ATOM 2896 C C . LEU B 1 116 ? -10.828 -17.656 -18.047 1 98.81 116 LEU B C 1
ATOM 2898 O O . LEU B 1 116 ? -11.086 -16.484 -17.75 1 98.81 116 LEU B O 1
ATOM 2902 N N . LEU B 1 117 ? -9.633 -18.172 -17.906 1 98.81 117 LEU B N 1
ATOM 2903 C CA . LEU B 1 117 ? -8.539 -17.391 -17.328 1 98.81 117 LEU B CA 1
ATOM 2904 C C . LEU B 1 117 ? -8.156 -16.234 -18.25 1 98.81 117 LEU B C 1
ATOM 2906 O O . LEU B 1 117 ? -7.844 -15.141 -17.766 1 98.81 117 LEU B O 1
ATOM 2910 N N . VAL B 1 118 ? -8.195 -16.453 -19.547 1 98.56 118 VAL B N 1
ATOM 2911 C CA . VAL B 1 118 ? -7.918 -15.383 -20.5 1 98.56 118 VAL B CA 1
ATOM 2912 C C . VAL B 1 118 ? -9.023 -14.336 -20.422 1 98.56 118 VAL B C 1
ATOM 2914 O O . VAL B 1 118 ? -8.758 -13.133 -20.484 1 98.56 118 VAL B O 1
ATOM 2917 N N . GLU B 1 119 ? -10.25 -14.781 -20.312 1 98.69 119 GLU B N 1
ATOM 2918 C CA . GLU B 1 119 ? -11.391 -13.875 -20.156 1 98.69 119 GLU B CA 1
ATOM 2919 C C . GLU B 1 119 ? -11.219 -12.992 -18.922 1 98.69 119 GLU B C 1
ATOM 2921 O O . GLU B 1 119 ? -11.422 -11.773 -18.984 1 98.69 119 GLU B O 1
ATOM 2926 N N . ILE B 1 120 ? -10.906 -13.609 -17.844 1 98.75 120 ILE B N 1
ATOM 2927 C CA . ILE B 1 120 ? -10.711 -12.898 -16.578 1 98.75 120 ILE B CA 1
ATOM 2928 C C . ILE B 1 120 ? -9.578 -11.891 -16.719 1 98.75 120 ILE B C 1
ATOM 2930 O O . ILE B 1 120 ? -9.695 -10.75 -16.266 1 98.75 120 ILE B O 1
ATOM 2934 N N . TYR B 1 121 ? -8.484 -12.344 -17.328 1 98.38 121 TYR B N 1
ATOM 2935 C CA . TYR B 1 121 ? -7.348 -11.461 -17.578 1 98.38 121 TYR B CA 1
ATOM 2936 C C . TYR B 1 121 ? -7.781 -10.211 -18.344 1 98.38 121 TYR B C 1
ATOM 2938 O O . TYR B 1 121 ? -7.453 -9.094 -17.953 1 98.38 121 TYR B O 1
ATOM 2946 N N . ASP B 1 122 ? -8.508 -10.391 -19.359 1 97.81 122 ASP B N 1
ATOM 2947 C CA . ASP B 1 122 ? -8.93 -9.273 -20.203 1 97.81 122 ASP B CA 1
ATOM 2948 C C . ASP B 1 122 ? -9.875 -8.344 -19.453 1 97.81 122 ASP B C 1
ATOM 2950 O O . ASP B 1 122 ? -9.805 -7.121 -19.594 1 97.81 122 ASP B O 1
ATOM 2954 N N . ALA B 1 123 ? -10.742 -8.891 -18.703 1 98.38 123 ALA B N 1
ATOM 2955 C CA . ALA B 1 123 ? -11.68 -8.086 -17.922 1 98.38 123 ALA B CA 1
ATOM 2956 C C . ALA B 1 123 ? -10.945 -7.254 -16.875 1 98.38 123 ALA B C 1
ATOM 2958 O O . ALA B 1 123 ? -11.211 -6.059 -16.734 1 98.38 123 ALA B O 1
ATOM 2959 N N . LEU B 1 124 ? -10.016 -7.871 -16.188 1 98.5 124 LEU B N 1
ATOM 2960 C CA . LEU B 1 124 ? -9.242 -7.168 -15.164 1 98.5 124 LEU B CA 1
ATOM 2961 C C . LEU B 1 124 ? -8.352 -6.102 -15.805 1 98.5 124 LEU B C 1
ATOM 2963 O O . LEU B 1 124 ? -8.188 -5.016 -15.242 1 98.5 124 LEU B O 1
ATOM 2967 N N . ARG B 1 125 ? -7.785 -6.484 -16.969 1 97.75 125 ARG B N 1
ATOM 2968 C CA . ARG B 1 125 ? -6.973 -5.512 -17.688 1 97.75 125 ARG B CA 1
ATOM 2969 C C . ARG B 1 125 ? -7.77 -4.246 -17.984 1 97.75 125 ARG B C 1
ATOM 2971 O O . ARG B 1 125 ? -7.285 -3.135 -17.75 1 97.75 125 ARG B O 1
ATOM 2978 N N . ARG B 1 126 ? -8.938 -4.367 -18.391 1 96.88 126 ARG B N 1
ATOM 2979 C CA . ARG B 1 126 ? -9.789 -3.227 -18.719 1 96.88 126 ARG B CA 1
ATOM 2980 C C . ARG B 1 126 ? -10.156 -2.445 -17.453 1 96.88 126 ARG B C 1
ATOM 2982 O O . ARG B 1 126 ? -10.148 -1.212 -17.469 1 96.88 126 ARG B O 1
ATOM 2989 N N . ALA B 1 127 ? -10.445 -3.16 -16.438 1 96.81 127 ALA B N 1
ATOM 2990 C CA . ALA B 1 127 ? -10.852 -2.508 -15.195 1 96.81 127 ALA B CA 1
ATOM 2991 C C . ALA B 1 127 ? -9.695 -1.74 -14.57 1 96.81 127 ALA B C 1
ATOM 2993 O O . ALA B 1 127 ? -9.891 -0.67 -13.992 1 96.81 127 ALA B O 1
ATOM 2994 N N . LEU B 1 128 ? -8.484 -2.258 -14.688 1 96.81 128 LEU B N 1
ATOM 2995 C CA . LEU B 1 128 ? -7.328 -1.716 -13.977 1 96.81 128 LEU B CA 1
ATOM 2996 C C . LEU B 1 128 ? -6.641 -0.639 -14.812 1 96.81 128 LEU B C 1
ATOM 2998 O O . LEU B 1 128 ? -6.023 0.277 -14.258 1 96.81 128 LEU B O 1
ATOM 3002 N N . LEU B 1 129 ? -6.727 -0.817 -16.141 1 94.56 129 LEU B N 1
ATOM 3003 C CA . LEU B 1 129 ? -5.93 0.079 -16.969 1 94.56 129 LEU B CA 1
ATOM 3004 C C . LEU B 1 129 ? -6.824 0.97 -17.828 1 94.56 129 LEU B C 1
ATOM 3006 O O . LEU B 1 129 ? -6.355 1.954 -18.406 1 94.56 129 LEU B O 1
ATOM 3010 N N . ARG B 1 130 ? -8.039 0.604 -17.828 1 87.06 130 ARG B N 1
ATOM 3011 C CA . ARG B 1 130 ? -8.961 1.372 -18.656 1 87.06 130 ARG B CA 1
ATOM 3012 C C . ARG B 1 130 ? -8.414 1.539 -20.078 1 87.06 130 ARG B C 1
ATOM 3014 O O . ARG B 1 130 ? -8.117 0.552 -20.75 1 87.06 130 ARG B O 1
ATOM 3021 N N . ASP B 1 131 ? -8.086 2.75 -20.469 1 81.88 131 ASP B N 1
ATOM 3022 C CA . ASP B 1 131 ? -7.66 2.984 -21.844 1 81.88 131 ASP B CA 1
ATOM 3023 C C . ASP B 1 131 ? -6.152 3.215 -21.922 1 81.88 131 ASP B C 1
ATOM 3025 O O . ASP B 1 131 ? -5.625 3.545 -22.984 1 81.88 131 ASP B O 1
ATOM 3029 N N . LYS B 1 132 ? -5.598 2.902 -20.891 1 82.5 132 LYS B N 1
ATOM 3030 C CA . LYS B 1 132 ? -4.16 3.16 -20.875 1 82.5 132 LYS B CA 1
ATOM 3031 C C . LYS B 1 132 ? -3.406 2.076 -21.641 1 82.5 132 LYS B C 1
ATOM 3033 O O . LYS B 1 132 ? -3.709 0.889 -21.5 1 82.5 132 LYS B O 1
ATOM 3038 N N . LYS B 1 133 ? -2.572 2.592 -22.547 1 75.06 133 LYS B N 1
ATOM 3039 C CA . LYS B 1 133 ? -1.728 1.685 -23.312 1 75.06 133 LYS B CA 1
ATOM 3040 C C . LYS B 1 133 ? -0.401 1.43 -22.594 1 75.06 133 LYS B C 1
ATOM 3042 O O . LYS B 1 133 ? 0.614 2.049 -22.922 1 75.06 133 LYS B O 1
ATOM 3047 N N . THR B 1 134 ? -0.385 0.822 -21.531 1 73.19 134 THR B N 1
ATOM 3048 C CA . THR B 1 134 ? 0.816 0.518 -20.75 1 73.19 134 THR B CA 1
ATOM 3049 C C . THR B 1 134 ? 0.942 -0.985 -20.531 1 73.19 134 THR B C 1
ATOM 3051 O O . THR B 1 134 ? 0.008 -1.742 -20.797 1 73.19 134 THR B O 1
ATOM 3054 N N . ALA B 1 135 ? 2.18 -1.361 -20.172 1 76.94 135 ALA B N 1
ATOM 3055 C CA . ALA B 1 135 ? 2.395 -2.76 -19.812 1 76.94 135 ALA B CA 1
ATOM 3056 C C . ALA B 1 135 ? 1.407 -3.205 -18.734 1 76.94 135 ALA B C 1
ATOM 3058 O O . ALA B 1 135 ? 1.164 -2.48 -17.781 1 76.94 135 ALA B O 1
ATOM 3059 N N . HIS B 1 136 ? 0.804 -4.309 -19.016 1 90 136 HIS B N 1
ATOM 3060 C CA . HIS B 1 136 ? -0.333 -4.719 -18.203 1 90 136 HIS B CA 1
ATOM 3061 C C . HIS B 1 136 ? -0.124 -6.113 -17.625 1 90 136 HIS B C 1
ATOM 3063 O O . HIS B 1 136 ? -0.771 -6.484 -16.641 1 90 136 HIS B O 1
ATOM 3069 N N . VAL B 1 137 ? 0.784 -6.855 -18.203 1 95.88 137 VAL B N 1
ATOM 3070 C CA . VAL B 1 137 ? 0.789 -8.281 -17.922 1 95.88 137 VAL B CA 1
ATOM 3071 C C . VAL B 1 137 ? 1.19 -8.508 -16.469 1 95.88 137 VAL B C 1
ATOM 3073 O O . VAL B 1 137 ? 0.612 -9.359 -15.773 1 95.88 137 VAL B O 1
ATOM 3076 N N . THR B 1 138 ? 2.172 -7.77 -15.945 1 96.81 138 THR B N 1
ATOM 3077 C CA . THR B 1 138 ? 2.621 -7.914 -14.562 1 96.81 138 THR B CA 1
ATOM 3078 C C . THR B 1 138 ? 1.504 -7.547 -13.594 1 96.81 138 THR B C 1
ATOM 3080 O O . THR B 1 138 ? 1.164 -8.328 -12.703 1 96.81 138 THR B O 1
ATOM 3083 N N . LEU B 1 139 ? 0.86 -6.395 -13.812 1 97.56 139 LEU B N 1
ATOM 3084 C CA . LEU B 1 139 ? -0.185 -5.918 -12.914 1 97.56 139 LEU B CA 1
ATOM 3085 C C . LEU B 1 139 ? -1.349 -6.902 -12.859 1 97.56 139 LEU B C 1
ATOM 3087 O O . LEU B 1 139 ? -1.767 -7.324 -11.781 1 97.56 139 LEU B O 1
ATOM 3091 N N . VAL B 1 140 ? -1.808 -7.316 -14 1 98.31 140 VAL B N 1
ATOM 3092 C CA . VAL B 1 140 ? -3.018 -8.133 -14.07 1 98.31 140 VAL B CA 1
ATOM 3093 C C . VAL B 1 140 ? -2.74 -9.516 -13.5 1 98.31 140 VAL B C 1
ATOM 3095 O O . VAL B 1 140 ? -3.545 -10.055 -12.734 1 98.31 140 VAL B O 1
ATOM 3098 N N . THR B 1 141 ? -1.595 -10.055 -13.797 1 98.69 141 THR B N 1
ATOM 3099 C CA . THR B 1 141 ? -1.294 -11.391 -13.297 1 98.69 141 THR B CA 1
ATOM 3100 C C . THR B 1 141 ? -0.987 -11.352 -11.805 1 98.69 141 THR B C 1
ATOM 3102 O O . THR B 1 141 ? -1.27 -12.312 -11.078 1 98.69 141 THR B O 1
ATOM 3105 N N . LYS B 1 142 ? -0.459 -10.258 -11.273 1 98.62 142 LYS B N 1
ATOM 3106 C CA . LYS B 1 142 ? -0.307 -10.109 -9.828 1 98.62 142 LYS B CA 1
ATOM 3107 C C . LYS B 1 142 ? -1.665 -10.102 -9.133 1 98.62 142 LYS B C 1
ATOM 3109 O O . LYS B 1 142 ? -1.808 -10.648 -8.039 1 98.62 142 LYS B O 1
ATOM 3114 N N . VAL B 1 143 ? -2.637 -9.453 -9.758 1 98.88 143 VAL B N 1
ATOM 3115 C CA . VAL B 1 143 ? -3.975 -9.445 -9.172 1 98.88 143 VAL B CA 1
ATOM 3116 C C . VAL B 1 143 ? -4.543 -10.859 -9.172 1 98.88 143 VAL B C 1
ATOM 3118 O O . VAL B 1 143 ? -5.047 -11.336 -8.148 1 98.88 143 VAL B O 1
ATOM 3121 N N . MET B 1 144 ? -4.391 -11.57 -10.266 1 98.94 144 MET B N 1
ATOM 3122 C CA . MET B 1 144 ? -4.91 -12.93 -10.367 1 98.94 144 MET B CA 1
ATOM 3123 C C . MET B 1 144 ? -4.23 -13.852 -9.359 1 98.94 144 MET B C 1
ATOM 3125 O O . MET B 1 144 ? -4.875 -14.719 -8.773 1 98.94 144 MET B O 1
ATOM 3129 N N . LEU B 1 145 ? -2.957 -13.625 -9.188 1 98.88 145 LEU B N 1
ATOM 3130 C CA . LEU B 1 145 ? -2.197 -14.406 -8.219 1 98.88 145 LEU B CA 1
ATOM 3131 C C . LEU B 1 145 ? -2.637 -14.086 -6.793 1 98.88 145 LEU B C 1
ATOM 3133 O O . LEU B 1 145 ? -2.982 -14.984 -6.023 1 98.88 145 LEU B O 1
ATOM 3137 N N . GLY B 1 146 ? -2.682 -12.844 -6.418 1 98.75 146 GLY B N 1
ATOM 3138 C CA . GLY B 1 146 ? -2.965 -12.414 -5.055 1 98.75 146 GLY B CA 1
ATOM 3139 C C . GLY B 1 146 ? -4.371 -12.758 -4.605 1 98.75 146 GLY B C 1
ATOM 3140 O O . GLY B 1 146 ? -4.602 -13.031 -3.426 1 98.75 146 GLY B O 1
ATOM 3141 N N . VAL B 1 147 ? -5.328 -12.734 -5.559 1 98.88 147 VAL B N 1
ATOM 3142 C CA . VAL B 1 147 ? -6.738 -12.93 -5.234 1 98.88 147 VAL B CA 1
ATOM 3143 C C . VAL B 1 147 ? -7.066 -14.422 -5.238 1 98.88 147 VAL B C 1
ATOM 3145 O O . VAL B 1 147 ? -7.723 -14.922 -4.324 1 98.88 147 VAL B O 1
ATOM 3148 N N . TRP B 1 148 ? -6.539 -15.141 -6.285 1 98.88 148 TRP B N 1
ATOM 3149 C CA . TRP B 1 148 ? -7.027 -16.5 -6.473 1 98.88 148 TRP B CA 1
ATOM 3150 C C . TRP B 1 148 ? -5.879 -17.5 -6.422 1 98.88 148 TRP B C 1
ATOM 3152 O O . TRP B 1 148 ? -6.105 -18.719 -6.344 1 98.88 148 TRP B O 1
ATOM 3162 N N . GLY B 1 149 ? -4.605 -17.047 -6.484 1 98.75 149 GLY B N 1
ATOM 3163 C CA . GLY B 1 149 ? -3.492 -17.969 -6.598 1 98.75 149 GLY B CA 1
ATOM 3164 C C . GLY B 1 149 ? -3.557 -18.828 -7.848 1 98.75 149 GLY B C 1
ATOM 3165 O O . GLY B 1 149 ? -3.145 -19.984 -7.832 1 98.75 149 GLY B O 1
ATOM 3166 N N . VAL B 1 150 ? -3.992 -18.266 -8.961 1 98.81 150 VAL B N 1
ATOM 3167 C CA . VAL B 1 150 ? -4.418 -19.109 -10.07 1 98.81 150 VAL B CA 1
ATOM 3168 C C . VAL B 1 150 ? -3.348 -19.109 -11.164 1 98.81 150 VAL B C 1
ATOM 3170 O O . VAL B 1 150 ? -3.27 -20.047 -11.969 1 98.81 150 VAL B O 1
ATOM 3173 N N . VAL B 1 151 ? -2.52 -18.094 -11.25 1 98.62 151 VAL B N 1
ATOM 3174 C CA . VAL B 1 151 ? -1.415 -18 -12.203 1 98.62 151 VAL B CA 1
ATOM 3175 C C . VAL B 1 151 ? -0.233 -17.281 -11.555 1 98.62 151 VAL B C 1
ATOM 3177 O O . VAL B 1 151 ? -0.417 -16.453 -10.656 1 98.62 151 VAL B O 1
ATOM 3180 N N . PRO B 1 152 ? 1.012 -17.594 -11.938 1 98.44 152 PRO B N 1
ATOM 3181 C CA . PRO B 1 152 ? 2.141 -16.781 -11.492 1 98.44 152 PRO B CA 1
ATOM 3182 C C . PRO B 1 152 ? 2.053 -15.328 -11.977 1 98.44 152 PRO B C 1
ATOM 3184 O O . PRO B 1 152 ? 1.346 -15.047 -12.945 1 98.44 152 PRO B O 1
ATOM 3187 N N . ALA B 1 153 ? 2.67 -14.492 -11.273 1 98.31 153 ALA B N 1
ATOM 3188 C CA . ALA B 1 153 ? 2.854 -13.133 -11.773 1 98.31 153 ALA B CA 1
ATOM 3189 C C . ALA B 1 153 ? 3.939 -13.086 -12.844 1 98.31 153 ALA B C 1
ATOM 3191 O O . ALA B 1 153 ? 5.07 -13.531 -12.609 1 98.31 153 ALA B O 1
ATOM 3192 N N . PHE B 1 154 ? 3.57 -12.57 -14.023 1 97.06 154 PHE B N 1
ATOM 3193 C CA . PHE B 1 154 ? 4.527 -12.477 -15.125 1 97.06 154 PHE B CA 1
ATOM 3194 C C . PHE B 1 154 ? 5.371 -11.211 -14.992 1 97.06 154 PHE B C 1
ATOM 3196 O O . PHE B 1 154 ? 5.438 -10.414 -15.922 1 97.06 154 PHE B O 1
ATOM 3203 N N . ASP B 1 155 ? 6.016 -11.039 -13.898 1 95.5 155 ASP B N 1
ATOM 3204 C CA . ASP B 1 155 ? 6.863 -9.875 -13.68 1 95.5 155 ASP B CA 1
ATOM 3205 C C . ASP B 1 155 ? 8.234 -10.062 -14.336 1 95.5 155 ASP B C 1
ATOM 3207 O O . ASP B 1 155 ? 8.484 -11.094 -14.969 1 95.5 155 ASP B O 1
ATOM 3211 N N . SER B 1 156 ? 9.125 -9.078 -14.219 1 93.38 156 SER B N 1
ATOM 3212 C CA . SER B 1 156 ? 10.391 -9.07 -14.938 1 93.38 156 SER B CA 1
ATOM 3213 C C . SER B 1 156 ? 11.258 -10.258 -14.547 1 93.38 156 SER B C 1
ATOM 3215 O O . SER B 1 156 ? 11.977 -10.812 -15.375 1 93.38 156 SER B O 1
ATOM 3217 N N . TYR B 1 157 ? 11.203 -10.68 -13.289 1 94.31 157 TYR B N 1
ATOM 3218 C CA . TYR B 1 157 ? 12.008 -11.805 -12.828 1 94.31 157 TYR B CA 1
ATOM 3219 C C . TYR B 1 157 ? 11.445 -13.125 -13.359 1 94.31 157 TYR B C 1
ATOM 3221 O O . TYR B 1 157 ? 12.203 -14 -13.789 1 94.31 157 TYR B O 1
ATOM 3229 N N . PHE B 1 158 ? 10.156 -13.242 -13.344 1 96.19 158 PHE B N 1
ATOM 3230 C CA . PHE B 1 158 ? 9.539 -14.438 -13.914 1 96.19 158 PHE B CA 1
ATOM 3231 C C . PHE B 1 158 ? 9.852 -14.555 -15.398 1 96.19 158 PHE B C 1
ATOM 3233 O O . PHE B 1 158 ? 10.141 -15.641 -15.898 1 96.19 158 PHE B O 1
ATOM 3240 N N . GLN B 1 159 ? 9.758 -13.453 -16.047 1 93.38 159 GLN B N 1
ATOM 3241 C CA . GLN B 1 159 ? 10.055 -13.438 -17.484 1 93.38 159 GLN B CA 1
ATOM 3242 C C . GLN B 1 159 ? 11.508 -13.797 -17.75 1 93.38 159 GLN B C 1
ATOM 3244 O O . GLN B 1 159 ? 11.812 -14.516 -18.703 1 93.38 159 GLN B O 1
ATOM 3249 N N . ALA B 1 160 ? 12.375 -13.297 -16.938 1 91.12 160 ALA B N 1
ATOM 3250 C CA . ALA B 1 160 ? 13.781 -13.664 -17.047 1 91.12 160 ALA B CA 1
ATOM 3251 C C . ALA B 1 160 ? 13.984 -15.156 -16.828 1 91.12 160 ALA B C 1
ATOM 3253 O O . ALA B 1 160 ? 14.742 -15.805 -17.547 1 91.12 160 ALA B O 1
ATOM 3254 N N . ALA B 1 161 ? 13.336 -15.664 -15.812 1 92.31 161 ALA B N 1
ATOM 3255 C CA . ALA B 1 161 ? 13.406 -17.094 -15.516 1 92.31 161 ALA B CA 1
ATOM 3256 C C . ALA B 1 161 ? 12.883 -17.922 -16.688 1 92.31 161 ALA B C 1
ATOM 3258 O O . ALA B 1 161 ? 13.422 -18.984 -17 1 92.31 161 ALA B O 1
ATOM 3259 N N . ALA B 1 162 ? 11.82 -17.453 -17.281 1 89.75 162 ALA B N 1
ATOM 3260 C CA . ALA B 1 162 ? 11.188 -18.172 -18.391 1 89.75 162 ALA B CA 1
ATOM 3261 C C . ALA B 1 162 ? 12.172 -18.359 -19.547 1 89.75 162 ALA B C 1
ATOM 3263 O O . ALA B 1 162 ? 12.164 -19.391 -20.203 1 89.75 162 ALA B O 1
ATOM 3264 N N . LYS B 1 163 ? 12.969 -17.375 -19.75 1 85.31 163 LYS B N 1
ATOM 3265 C CA . LYS B 1 163 ? 13.984 -17.484 -20.797 1 85.31 163 LYS B CA 1
ATOM 3266 C C . LYS B 1 163 ? 14.977 -18.594 -20.5 1 85.31 163 LYS B C 1
ATOM 3268 O O . LYS B 1 163 ? 15.508 -19.219 -21.406 1 85.31 163 LYS B O 1
ATOM 3273 N N . LEU B 1 164 ? 15.188 -18.781 -19.234 1 84.31 164 LEU B N 1
ATOM 3274 C CA . LEU B 1 164 ? 16.094 -19.828 -18.812 1 84.31 164 LEU B CA 1
ATOM 3275 C C . LEU B 1 164 ? 15.43 -21.203 -18.859 1 84.31 164 LEU B C 1
ATOM 3277 O O . LEU B 1 164 ? 16.078 -22.203 -19.188 1 84.31 164 LEU B O 1
ATOM 3281 N N . ILE B 1 165 ? 14.203 -21.25 -18.594 1 84.19 165 ILE B N 1
ATOM 3282 C CA . ILE B 1 165 ? 13.445 -22.5 -18.484 1 84.19 165 ILE B CA 1
ATOM 3283 C C . ILE B 1 165 ? 13.07 -23 -19.875 1 84.19 165 ILE B C 1
ATOM 3285 O O . ILE B 1 165 ? 13.188 -24.188 -20.156 1 84.19 165 ILE B O 1
ATOM 3289 N N . TRP B 1 166 ? 12.695 -22.172 -20.75 1 77 166 TRP B N 1
ATOM 3290 C CA . TRP B 1 166 ? 12.102 -22.594 -22.016 1 77 166 TRP B CA 1
ATOM 3291 C C . TRP B 1 166 ? 13.016 -22.25 -23.188 1 77 166 TRP B C 1
ATOM 3293 O O . TRP B 1 166 ? 12.695 -22.531 -24.344 1 77 166 TRP B O 1
ATOM 3303 N N . THR B 1 167 ? 14.234 -21.484 -23.234 1 62.72 167 THR B N 1
ATOM 3304 C CA . THR B 1 167 ? 15.125 -21.141 -24.344 1 62.72 167 THR B CA 1
ATOM 3305 C C . THR B 1 167 ? 15.773 -22.391 -24.922 1 62.72 167 THR B C 1
ATOM 3307 O O . THR B 1 167 ? 16.266 -22.391 -26.047 1 62.72 167 THR B O 1
ATOM 3310 N N . GLY B 1 168 ? 16.281 -23.469 -24.312 1 52.84 168 GLY B N 1
ATOM 3311 C CA . GLY B 1 168 ? 16.969 -24.359 -25.234 1 52.84 168 GLY B CA 1
ATOM 3312 C C . GLY B 1 168 ? 16.172 -24.688 -26.469 1 52.84 168 GLY B C 1
ATOM 3313 O O . GLY B 1 168 ? 16.641 -25.422 -27.344 1 52.84 168 GLY B O 1
ATOM 3314 N N . ARG B 1 169 ? 14.977 -24.578 -26.469 1 47.84 169 ARG B N 1
ATOM 3315 C CA . ARG B 1 169 ? 14.211 -24.844 -27.688 1 47.84 169 ARG B CA 1
ATOM 3316 C C . ARG B 1 169 ? 14.375 -23.719 -28.688 1 47.84 169 ARG B C 1
ATOM 3318 O O . ARG B 1 169 ? 14.703 -22.578 -28.328 1 47.84 169 ARG B O 1
ATOM 3325 N N . GLU B 1 170 ? 14.43 -24.016 -30.062 1 43.5 170 GLU B N 1
ATOM 3326 C CA . GLU B 1 170 ? 14.641 -23.109 -31.203 1 43.5 170 GLU B CA 1
ATOM 3327 C C . GLU B 1 170 ? 14.078 -21.719 -30.906 1 43.5 170 GLU B C 1
ATOM 3329 O O . GLU B 1 170 ? 13.031 -21.594 -30.281 1 43.5 170 GLU B O 1
ATOM 3334 N N . ARG B 1 171 ? 14.891 -20.766 -30.922 1 44.38 171 ARG B N 1
ATOM 3335 C CA . ARG B 1 171 ? 14.789 -19.312 -30.766 1 44.38 171 ARG B CA 1
ATOM 3336 C C . ARG B 1 171 ? 13.406 -18.812 -31.188 1 44.38 171 ARG B C 1
ATOM 3338 O O . ARG B 1 171 ? 13.109 -17.625 -31.062 1 44.38 171 ARG B O 1
ATOM 3345 N N . GLY B 1 172 ? 12.719 -19.516 -32.062 1 40.03 172 GLY B N 1
ATOM 3346 C CA . GLY B 1 172 ? 11.719 -18.875 -32.906 1 40.03 172 GLY B CA 1
ATOM 3347 C C . GLY B 1 172 ? 10.516 -18.391 -32.125 1 40.03 172 GLY B C 1
ATOM 3348 O O . GLY B 1 172 ? 9.875 -17.406 -32.5 1 40.03 172 GLY B O 1
ATOM 3349 N N . ASP B 1 173 ? 9.688 -19.438 -31.594 1 41.66 173 ASP B N 1
ATOM 3350 C CA . ASP B 1 173 ? 8.367 -19 -31.141 1 41.66 173 ASP B CA 1
ATOM 3351 C C . ASP B 1 173 ? 8.445 -18.391 -29.734 1 41.66 173 ASP B C 1
ATOM 3353 O O . ASP B 1 173 ? 7.469 -18.422 -28.984 1 41.66 173 ASP B O 1
ATOM 3357 N N . GLY B 1 174 ? 9.516 -17.875 -29.344 1 45.25 174 GLY B N 1
ATOM 3358 C CA . GLY B 1 174 ? 9.766 -17.125 -28.125 1 45.25 174 GLY B CA 1
ATOM 3359 C C . GLY B 1 174 ? 8.516 -16.922 -27.297 1 45.25 174 GLY B C 1
ATOM 3360 O O . GLY B 1 174 ? 7.844 -15.891 -27.422 1 45.25 174 GLY B O 1
ATOM 3361 N N . ALA B 1 175 ? 7.672 -17.969 -27.188 1 48.81 175 ALA B N 1
ATOM 3362 C CA . ALA B 1 175 ? 6.418 -17.984 -26.438 1 48.81 175 ALA B CA 1
ATOM 3363 C C . ALA B 1 175 ? 6.59 -17.344 -25.062 1 48.81 175 ALA B C 1
ATOM 3365 O O . ALA B 1 175 ? 7.371 -17.828 -24.234 1 48.81 175 ALA B O 1
ATOM 3366 N N . THR B 1 176 ? 6.793 -15.859 -24.922 1 63.56 176 THR B N 1
ATOM 3367 C CA . THR B 1 176 ? 7.273 -14.758 -24.109 1 63.56 176 THR B CA 1
ATOM 3368 C C . THR B 1 176 ? 6.32 -14.484 -22.953 1 63.56 176 THR B C 1
ATOM 3370 O O . THR B 1 176 ? 5.16 -14.906 -22.984 1 63.56 176 THR B O 1
ATOM 3373 N N . PHE B 1 177 ? 6.129 -14.828 -21.766 1 89 177 PHE B N 1
ATOM 3374 C CA . PHE B 1 177 ? 5.383 -14.359 -20.594 1 89 177 PHE B CA 1
ATOM 3375 C C . PHE B 1 177 ? 5.297 -12.844 -20.578 1 89 177 PHE B C 1
ATOM 3377 O O . PHE B 1 177 ? 5.105 -12.234 -19.531 1 89 177 PHE B O 1
ATOM 3384 N N . PHE B 1 178 ? 5.355 -12.328 -21.922 1 87.94 178 PHE B N 1
ATOM 3385 C CA . PHE B 1 178 ? 5.16 -10.891 -22.094 1 87.94 178 PHE B CA 1
ATOM 3386 C C . PHE B 1 178 ? 3.693 -10.578 -22.359 1 87.94 178 PHE B C 1
ATOM 3388 O O . PHE B 1 178 ? 3.295 -9.406 -22.359 1 87.94 178 PHE B O 1
ATOM 3395 N N . ASP B 1 179 ? 2.975 -11.688 -22.609 1 90 179 ASP B N 1
ATOM 3396 C CA . ASP B 1 179 ? 1.522 -11.625 -22.75 1 90 179 ASP B CA 1
ATOM 3397 C C . ASP B 1 179 ? 0.852 -12.797 -22.047 1 90 179 ASP B C 1
ATOM 3399 O O . ASP B 1 179 ? 1.502 -13.805 -21.734 1 90 179 ASP B O 1
ATOM 3403 N N . PHE B 1 180 ? -0.39 -12.617 -21.781 1 96 180 PHE B N 1
ATOM 3404 C CA . PHE B 1 180 ? -1.162 -13.68 -21.141 1 96 180 PHE B CA 1
ATOM 3405 C C . PHE B 1 180 ? -2.174 -14.266 -22.125 1 96 180 PHE B C 1
ATOM 3407 O O . PHE B 1 180 ? -3.094 -13.57 -22.562 1 96 180 PHE B O 1
ATOM 3414 N N . ASN B 1 181 ? -1.968 -15.453 -22.438 1 95.38 181 ASN B N 1
ATOM 3415 C CA . ASN B 1 181 ? -2.826 -16.156 -23.391 1 95.38 181 ASN B CA 1
ATOM 3416 C C . ASN B 1 181 ? -2.803 -17.672 -23.172 1 95.38 181 ASN B C 1
ATOM 3418 O O . ASN B 1 181 ? -2.232 -18.141 -22.188 1 95.38 181 ASN B O 1
ATOM 3422 N N . ARG B 1 182 ? -3.436 -18.391 -24.078 1 95.5 182 ARG B N 1
ATOM 3423 C CA . ARG B 1 182 ? -3.52 -19.844 -23.938 1 95.5 182 ARG B CA 1
ATOM 3424 C C . ARG B 1 182 ? -2.133 -20.484 -23.984 1 95.5 182 ARG B C 1
ATOM 3426 O O . ARG B 1 182 ? -1.862 -21.438 -23.266 1 95.5 182 ARG B O 1
ATOM 3433 N N . ALA B 1 183 ? -1.259 -19.984 -24.797 1 92.88 183 ALA B N 1
ATOM 3434 C CA . ALA B 1 183 ? 0.082 -20.531 -24.938 1 92.88 183 ALA B CA 1
ATOM 3435 C C . ALA B 1 183 ? 0.87 -20.438 -23.641 1 92.88 183 ALA B C 1
ATOM 3437 O O . ALA B 1 183 ? 1.613 -21.344 -23.281 1 92.88 183 ALA B O 1
ATOM 3438 N N . SER B 1 184 ? 0.753 -19.328 -22.969 1 94.81 184 SER B N 1
ATOM 3439 C CA . SER B 1 184 ? 1.431 -19.156 -21.688 1 94.81 184 SER B CA 1
ATOM 3440 C C . SER B 1 184 ? 0.931 -20.172 -20.672 1 94.81 184 SER B C 1
ATOM 3442 O O . SER B 1 184 ? 1.719 -20.719 -19.891 1 94.81 184 SER B O 1
ATOM 3444 N N . LEU B 1 185 ? -0.39 -20.469 -20.672 1 97 185 LEU B N 1
ATOM 3445 C CA . LEU B 1 185 ? -0.975 -21.422 -19.734 1 97 185 LEU B CA 1
ATOM 3446 C C . LEU B 1 185 ? -0.515 -22.844 -20.062 1 97 185 LEU B C 1
ATOM 3448 O O . LEU B 1 185 ? -0.238 -23.625 -19.156 1 97 185 LEU B O 1
ATOM 3452 N N . VAL B 1 186 ? -0.402 -23.094 -21.328 1 95.19 186 VAL B N 1
ATOM 3453 C CA . VAL B 1 186 ? 0.061 -24.422 -21.75 1 95.19 186 VAL B CA 1
ATOM 3454 C C . VAL B 1 186 ? 1.512 -24.625 -21.328 1 95.19 186 VAL B C 1
ATOM 3456 O O . VAL B 1 186 ? 1.881 -25.703 -20.844 1 95.19 186 VAL B O 1
ATOM 3459 N N . ARG B 1 187 ? 2.326 -23.609 -21.453 1 93.88 187 ARG B N 1
ATOM 3460 C CA . ARG B 1 187 ? 3.725 -23.703 -21.047 1 93.88 187 ARG B CA 1
ATOM 3461 C C . ARG B 1 187 ? 3.836 -23.906 -19.547 1 93.88 187 ARG B C 1
ATOM 3463 O O . ARG B 1 187 ? 4.676 -24.688 -19.078 1 93.88 187 ARG B O 1
ATOM 3470 N N . LEU B 1 188 ? 3.031 -23.25 -18.812 1 96.62 188 LEU B N 1
ATOM 3471 C CA . LEU B 1 188 ? 3.023 -23.438 -17.375 1 96.62 188 LEU B CA 1
ATOM 3472 C C . LEU B 1 188 ? 2.613 -24.859 -17 1 96.62 188 LEU B C 1
ATOM 3474 O O . LEU B 1 188 ? 3.199 -25.469 -16.109 1 96.62 188 LEU B O 1
ATOM 3478 N N . LEU B 1 189 ? 1.605 -25.312 -17.703 1 97 189 LEU B N 1
ATOM 3479 C CA . LEU B 1 189 ? 1.152 -26.688 -17.484 1 97 189 LEU B CA 1
ATOM 3480 C C . LEU B 1 189 ? 2.264 -27.672 -17.797 1 97 189 LEU B C 1
ATOM 3482 O O . LEU B 1 189 ? 2.477 -28.625 -17.031 1 97 189 LEU B O 1
ATOM 3486 N N . GLU B 1 190 ? 2.953 -27.438 -18.875 1 94.62 190 GLU B N 1
ATOM 3487 C CA . GLU B 1 190 ? 4.059 -28.297 -19.266 1 94.62 190 GLU B CA 1
ATOM 3488 C C . GLU B 1 190 ? 5.152 -28.312 -18.203 1 94.62 190 GLU B C 1
ATOM 3490 O O . GLU B 1 190 ? 5.691 -29.359 -17.859 1 94.62 190 GLU B O 1
ATOM 3495 N N . PHE B 1 191 ? 5.496 -27.156 -17.766 1 95.12 191 PHE B N 1
ATOM 3496 C CA . PHE B 1 191 ? 6.496 -27.062 -16.719 1 95.12 191 PHE B CA 1
ATOM 3497 C C . PHE B 1 191 ? 6.055 -27.828 -15.469 1 95.12 191 PHE B C 1
ATOM 3499 O O . PHE B 1 191 ? 6.84 -28.578 -14.898 1 95.12 191 PHE B O 1
ATOM 3506 N N . TYR B 1 192 ? 4.809 -27.672 -15.062 1 97.31 192 TYR B N 1
ATOM 3507 C CA . TYR B 1 192 ? 4.254 -28.375 -13.906 1 97.31 192 TYR B CA 1
ATOM 3508 C C . TYR B 1 192 ? 4.332 -29.891 -14.102 1 97.31 192 TYR B C 1
ATOM 3510 O O . TYR B 1 192 ? 4.793 -30.609 -13.211 1 97.31 192 TYR B O 1
ATOM 3518 N N . GLU B 1 193 ? 3.932 -30.297 -15.281 1 97.44 193 GLU B N 1
ATOM 3519 C CA . GLU B 1 193 ? 3.916 -31.734 -15.539 1 97.44 193 GLU B CA 1
ATOM 3520 C C . GLU B 1 193 ? 5.324 -32.312 -15.516 1 97.44 193 GLU B C 1
ATOM 3522 O O . GLU B 1 193 ? 5.527 -33.438 -15.062 1 97.44 193 GLU B O 1
ATOM 3527 N N . GLY B 1 194 ? 6.254 -31.516 -15.984 1 95.62 194 GLY B N 1
ATOM 3528 C CA . GLY B 1 194 ? 7.641 -31.953 -15.984 1 95.62 194 GLY B CA 1
ATOM 3529 C C . GLY B 1 194 ? 8.242 -32 -14.594 1 95.62 194 GLY B C 1
ATOM 3530 O O . GLY B 1 194 ? 9.227 -32.719 -14.367 1 95.62 194 GLY B O 1
ATOM 3531 N N . HIS B 1 195 ? 7.664 -31.312 -13.648 1 96.94 195 HIS B N 1
ATOM 3532 C CA . HIS B 1 195 ? 8.195 -31.25 -12.297 1 96.94 195 HIS B CA 1
ATOM 3533 C C . HIS B 1 195 ? 7.102 -31.484 -11.258 1 96.94 195 HIS B C 1
ATOM 3535 O O . HIS B 1 195 ? 7.109 -30.859 -10.195 1 96.94 195 HIS B O 1
ATOM 3541 N N . ARG B 1 196 ? 6.164 -32.25 -11.578 1 97.81 196 ARG B N 1
ATOM 3542 C CA . ARG B 1 196 ? 4.949 -32.469 -10.797 1 97.81 196 ARG B CA 1
ATOM 3543 C C . ARG B 1 196 ? 5.281 -32.906 -9.375 1 97.81 196 ARG B C 1
ATOM 3545 O O . ARG B 1 196 ? 4.684 -32.438 -8.414 1 97.81 196 ARG B O 1
ATOM 3552 N N . ALA B 1 197 ? 6.199 -33.781 -9.266 1 97.81 197 ALA B N 1
ATOM 3553 C CA . ALA B 1 197 ? 6.523 -34.312 -7.953 1 97.81 197 ALA B CA 1
ATOM 3554 C C . ALA B 1 197 ? 7.016 -33.219 -7.008 1 97.81 197 ALA B C 1
ATOM 3556 O O . ALA B 1 197 ? 6.523 -33.094 -5.887 1 97.81 197 ALA B O 1
ATOM 3557 N N . ALA B 1 198 ? 7.941 -32.438 -7.414 1 97.62 198 ALA B N 1
ATOM 3558 C CA . ALA B 1 198 ? 8.508 -31.375 -6.586 1 97.62 198 ALA B CA 1
ATOM 3559 C C . ALA B 1 198 ? 7.473 -30.297 -6.285 1 97.62 198 ALA B C 1
ATOM 3561 O O . ALA B 1 198 ? 7.355 -29.828 -5.145 1 97.62 198 ALA B O 1
ATOM 3562 N N . ILE B 1 199 ? 6.723 -29.938 -7.277 1 98.38 199 ILE B N 1
ATOM 3563 C CA . ILE B 1 199 ? 5.762 -28.844 -7.137 1 98.38 199 ILE B CA 1
ATOM 3564 C C . ILE B 1 199 ? 4.617 -29.281 -6.223 1 98.38 199 ILE B C 1
ATOM 3566 O O . ILE B 1 199 ? 4.199 -28.516 -5.34 1 98.38 199 ILE B O 1
ATOM 3570 N N . ASP B 1 200 ? 4.148 -30.484 -6.414 1 98.5 200 ASP B N 1
ATOM 3571 C CA . ASP B 1 200 ? 3.078 -31 -5.562 1 98.5 200 ASP B CA 1
ATOM 3572 C C . ASP B 1 200 ? 3.549 -31.141 -4.117 1 98.5 200 ASP B C 1
ATOM 3574 O O . ASP B 1 200 ? 2.789 -30.875 -3.184 1 98.5 200 ASP B O 1
ATOM 3578 N N . GLN B 1 201 ? 4.75 -31.594 -3.99 1 97.62 201 GLN B N 1
ATOM 3579 C CA . GLN B 1 201 ? 5.297 -31.734 -2.643 1 97.62 201 GLN B CA 1
ATOM 3580 C C . GLN B 1 201 ? 5.352 -30.375 -1.938 1 97.62 201 GLN B C 1
ATOM 3582 O O . GLN B 1 201 ? 4.938 -30.25 -0.784 1 97.62 201 GLN B O 1
ATOM 3587 N N . LEU B 1 202 ? 5.875 -29.391 -2.568 1 96.69 202 LEU B N 1
ATOM 3588 C CA . LEU B 1 202 ? 5.965 -28.047 -2.008 1 96.69 202 LEU B CA 1
ATOM 3589 C C . LEU B 1 202 ? 4.578 -27.484 -1.713 1 96.69 202 LEU B C 1
ATOM 3591 O O . LEU B 1 202 ? 4.34 -26.938 -0.635 1 96.69 202 LEU B O 1
ATOM 3595 N N . ALA B 1 203 ? 3.66 -27.641 -2.676 1 97.75 203 ALA B N 1
ATOM 3596 C CA . ALA B 1 203 ? 2.307 -27.125 -2.521 1 97.75 203 ALA B CA 1
ATOM 3597 C C . ALA B 1 203 ? 1.606 -27.75 -1.322 1 97.75 203 ALA B C 1
ATOM 3599 O O . ALA B 1 203 ? 0.822 -27.094 -0.636 1 97.75 203 ALA B O 1
ATOM 3600 N N . SER B 1 204 ? 1.848 -29.016 -1.071 1 96.75 204 SER B N 1
ATOM 3601 C CA . SER B 1 204 ? 1.218 -29.734 0.03 1 96.75 204 SER B CA 1
ATOM 3602 C C . SER B 1 204 ? 1.879 -29.391 1.362 1 96.75 204 SER B C 1
ATOM 3604 O O . SER B 1 204 ? 1.226 -29.406 2.408 1 96.75 204 SER B O 1
ATOM 3606 N N . ALA B 1 205 ? 3.139 -28.984 1.342 1 94.44 205 ALA B N 1
ATOM 3607 C CA . ALA B 1 205 ? 3.918 -28.828 2.566 1 94.44 205 ALA B CA 1
ATOM 3608 C C . ALA B 1 205 ? 3.881 -27.375 3.055 1 94.44 205 ALA B C 1
ATOM 3610 O O . ALA B 1 205 ? 4.039 -27.125 4.25 1 94.44 205 ALA B O 1
ATOM 3611 N N . LEU B 1 206 ? 3.766 -26.5 2.156 1 94.25 206 LEU B N 1
ATOM 3612 C CA . LEU B 1 206 ? 3.861 -25.078 2.5 1 94.25 206 LEU B CA 1
ATOM 3613 C C . LEU B 1 206 ? 2.475 -24.469 2.701 1 94.25 206 LEU B C 1
ATOM 3615 O O . LEU B 1 206 ? 1.543 -24.781 1.955 1 94.25 206 LEU B O 1
ATOM 3619 N N . HIS B 1 207 ? 2.4 -23.672 3.74 1 95.19 207 HIS B N 1
ATOM 3620 C CA . HIS B 1 207 ? 1.133 -23.062 4.121 1 95.19 207 HIS B CA 1
ATOM 3621 C C . HIS B 1 207 ? 1.273 -21.547 4.258 1 95.19 207 HIS B C 1
ATOM 3623 O O . HIS B 1 207 ? 2.369 -21.031 4.516 1 95.19 207 HIS B O 1
ATOM 3629 N N . THR B 1 208 ? 0.22 -20.859 4.07 1 95.69 208 THR B N 1
ATOM 3630 C CA . THR B 1 208 ? 0.211 -19.406 4.227 1 95.69 208 THR B CA 1
ATOM 3631 C C . THR B 1 208 ? 0.244 -19.031 5.703 1 95.69 208 THR B C 1
ATOM 3633 O O . THR B 1 208 ? -0.008 -19.859 6.574 1 95.69 208 THR B O 1
ATOM 3636 N N . VAL B 1 209 ? 0.529 -17.812 5.953 1 94.81 209 VAL B N 1
ATOM 3637 C CA . VAL B 1 209 ? 0.622 -17.266 7.301 1 94.81 209 VAL B CA 1
ATOM 3638 C C . VAL B 1 209 ? -0.61 -16.422 7.602 1 94.81 209 VAL B C 1
ATOM 3640 O O . VAL B 1 209 ? -1.045 -15.625 6.758 1 94.81 209 VAL B O 1
ATOM 3643 N N . ASP B 1 210 ? -1.163 -16.625 8.758 1 95.56 210 ASP B N 1
ATOM 3644 C CA . ASP B 1 210 ? -2.318 -15.867 9.219 1 95.56 210 ASP B CA 1
ATOM 3645 C C . ASP B 1 210 ? -1.91 -14.453 9.641 1 95.56 210 ASP B C 1
ATOM 3647 O O . ASP B 1 210 ? -0.947 -14.281 10.391 1 95.56 210 ASP B O 1
ATOM 3651 N N . PHE B 1 211 ? -2.637 -13.492 9.234 1 96 211 PHE B N 1
ATOM 3652 C CA . PHE B 1 211 ? -2.307 -12.102 9.539 1 96 211 PHE B CA 1
ATOM 3653 C C . PHE B 1 211 ? -2.387 -11.852 11.039 1 96 211 PHE B C 1
ATOM 3655 O O . PHE B 1 211 ? -1.518 -11.188 11.609 1 96 211 PHE B O 1
ATOM 3662 N N . THR B 1 212 ? -3.441 -12.32 11.602 1 94.44 212 THR B N 1
ATOM 3663 C CA . THR B 1 212 ? -3.756 -11.977 12.984 1 94.44 212 THR B CA 1
ATOM 3664 C C . THR B 1 212 ? -2.785 -12.664 13.945 1 94.44 212 THR B C 1
ATOM 3666 O O . THR B 1 212 ? -2.184 -12.008 14.797 1 94.44 212 THR B O 1
ATOM 3669 N N . THR B 1 213 ? -2.518 -13.945 13.734 1 93.5 213 THR B N 1
ATOM 3670 C CA . THR B 1 213 ? -1.784 -14.727 14.727 1 93.5 213 THR B CA 1
ATOM 3671 C C . THR B 1 213 ? -0.307 -14.82 14.359 1 93.5 213 THR B C 1
ATOM 3673 O O . THR B 1 213 ? 0.536 -15.102 15.211 1 93.5 213 THR B O 1
ATOM 3676 N N . GLY B 1 214 ? -0.023 -14.703 13.109 1 91.88 214 GLY B N 1
ATOM 3677 C CA . GLY B 1 214 ? 1.342 -14.914 12.648 1 91.88 214 GLY B CA 1
ATOM 3678 C C . GLY B 1 214 ? 1.708 -16.375 12.508 1 91.88 214 GLY B C 1
ATOM 3679 O O . GLY B 1 214 ? 2.854 -16.719 12.195 1 91.88 214 GLY B O 1
ATOM 3680 N N . SER B 1 215 ? 0.743 -17.156 12.68 1 92.94 215 SER B N 1
ATOM 3681 C CA . SER B 1 215 ? 0.965 -18.594 12.586 1 92.94 215 SER B CA 1
ATOM 3682 C C . SER B 1 215 ? 0.562 -19.125 11.219 1 92.94 215 SER B C 1
ATOM 3684 O O . SER B 1 215 ? -0.169 -18.469 10.477 1 92.94 215 SER B O 1
ATOM 3686 N N . LEU B 1 216 ? 1.048 -20.281 10.898 1 93.31 216 LEU B N 1
ATOM 3687 C CA . LEU B 1 216 ? 0.665 -20.938 9.656 1 93.31 216 LEU B CA 1
ATOM 3688 C C . LEU B 1 216 ? -0.821 -21.281 9.656 1 93.31 216 LEU B C 1
ATOM 3690 O O . LEU B 1 216 ? -1.362 -21.719 10.672 1 93.31 216 LEU B O 1
ATOM 3694 N N . THR B 1 217 ? -1.485 -21.047 8.562 1 96.12 217 THR B N 1
ATOM 3695 C CA . THR B 1 217 ? -2.877 -21.438 8.391 1 96.12 217 THR B CA 1
ATOM 3696 C C . THR B 1 217 ? -2.967 -22.859 7.844 1 96.12 217 THR B C 1
ATOM 3698 O O . THR B 1 217 ? -1.944 -23.516 7.621 1 96.12 217 THR B O 1
ATOM 3701 N N . GLY B 1 218 ? -4.223 -23.312 7.719 1 96.19 218 GLY B N 1
ATOM 3702 C CA . GLY B 1 218 ? -4.441 -24.594 7.047 1 96.19 218 GLY B CA 1
ATOM 3703 C C . GLY B 1 218 ? -4.426 -24.484 5.535 1 96.19 218 GLY B C 1
ATOM 3704 O O . GLY B 1 218 ? -4.477 -25.484 4.832 1 96.19 218 GLY B O 1
ATOM 3705 N N . ARG B 1 219 ? -4.332 -23.297 5.043 1 97.31 219 ARG B N 1
ATOM 3706 C CA . ARG B 1 219 ? -4.383 -23.062 3.602 1 97.31 219 ARG B CA 1
ATOM 3707 C C . ARG B 1 219 ? -3.016 -23.297 2.961 1 97.31 219 ARG B C 1
ATOM 3709 O O . ARG B 1 219 ? -2.027 -22.672 3.355 1 97.31 219 ARG B O 1
ATOM 3716 N N . GLN B 1 220 ? -2.963 -24.109 1.969 1 97.44 220 GLN B N 1
ATOM 3717 C CA . GLN B 1 220 ? -1.745 -24.453 1.239 1 97.44 220 GLN B CA 1
ATOM 3718 C C . GLN B 1 220 ? -1.508 -23.484 0.081 1 97.44 220 GLN B C 1
ATOM 3720 O O . GLN B 1 220 ? -2.439 -22.828 -0.385 1 97.44 220 GLN B O 1
ATOM 3725 N N . PHE B 1 221 ? -0.25 -23.406 -0.315 1 97.5 221 PHE B N 1
ATOM 3726 C CA . PHE B 1 221 ? 0.052 -22.688 -1.547 1 97.5 221 PHE B CA 1
ATOM 3727 C C . PHE B 1 221 ? -0.487 -23.438 -2.758 1 97.5 221 PHE B C 1
ATOM 3729 O O . PHE B 1 221 ? -0.533 -24.672 -2.762 1 97.5 221 PHE B O 1
ATOM 3736 N N . THR B 1 222 ? -0.922 -22.703 -3.725 1 98.75 222 THR B N 1
ATOM 3737 C CA . THR B 1 222 ? -1.272 -23.328 -4.996 1 98.75 222 THR B CA 1
ATOM 3738 C C . THR B 1 222 ? -0.018 -23.703 -5.777 1 98.75 222 THR B C 1
ATOM 3740 O O . THR B 1 222 ? 1.063 -23.172 -5.52 1 98.75 222 THR B O 1
ATOM 3743 N N . ARG B 1 223 ? -0.168 -24.594 -6.684 1 98.88 223 ARG B N 1
ATOM 3744 C CA . ARG B 1 223 ? 0.937 -24.922 -7.574 1 98.88 223 ARG B CA 1
ATOM 3745 C C . ARG B 1 223 ? 1.37 -23.703 -8.391 1 98.88 223 ARG B C 1
ATOM 3747 O O . ARG B 1 223 ? 2.559 -23.531 -8.664 1 98.88 223 ARG B O 1
ATOM 3754 N N . ALA B 1 224 ? 0.452 -22.859 -8.75 1 98.88 224 ALA B N 1
ATOM 3755 C CA . ALA B 1 224 ? 0.774 -21.609 -9.445 1 98.88 224 ALA B CA 1
ATOM 3756 C C . ALA B 1 224 ? 1.683 -20.734 -8.594 1 98.88 224 ALA B C 1
ATOM 3758 O O . ALA B 1 224 ? 2.637 -20.141 -9.102 1 98.88 224 ALA B O 1
ATOM 3759 N N . LYS B 1 225 ? 1.394 -20.625 -7.305 1 98.69 225 LYS B N 1
ATOM 3760 C CA . LYS B 1 225 ? 2.221 -19.828 -6.41 1 98.69 225 LYS B CA 1
ATOM 3761 C C . LYS B 1 225 ? 3.611 -20.438 -6.25 1 98.69 225 LYS B C 1
ATOM 3763 O O . LYS B 1 225 ? 4.602 -19.703 -6.137 1 98.69 225 LYS B O 1
ATOM 3768 N N . ILE B 1 226 ? 3.68 -21.781 -6.238 1 98.44 226 ILE B N 1
ATOM 3769 C CA . ILE B 1 226 ? 4.977 -22.438 -6.176 1 98.44 226 ILE B CA 1
ATOM 3770 C C . ILE B 1 226 ? 5.801 -22.078 -7.41 1 98.44 226 ILE B C 1
ATOM 3772 O O . ILE B 1 226 ? 6.973 -21.703 -7.293 1 98.44 226 ILE B O 1
ATOM 3776 N N . ILE B 1 227 ? 5.168 -22.156 -8.555 1 98.19 227 ILE B N 1
ATOM 3777 C CA . ILE B 1 227 ? 5.84 -21.828 -9.805 1 98.19 227 ILE B CA 1
ATOM 3778 C C . ILE B 1 227 ? 6.23 -20.359 -9.812 1 98.19 227 ILE B C 1
ATOM 3780 O O . ILE B 1 227 ? 7.297 -19.984 -10.305 1 98.19 227 ILE B O 1
ATOM 3784 N N . ASP B 1 228 ? 5.398 -19.531 -9.266 1 98.12 228 ASP B N 1
ATOM 3785 C CA . ASP B 1 228 ? 5.68 -18.109 -9.133 1 98.12 228 ASP B CA 1
ATOM 3786 C C . ASP B 1 228 ? 6.953 -17.875 -8.32 1 98.12 228 ASP B C 1
ATOM 3788 O O . ASP B 1 228 ? 7.832 -17.125 -8.742 1 98.12 228 ASP B O 1
ATOM 3792 N N . MET B 1 229 ? 6.996 -18.484 -7.152 1 96.81 229 MET B N 1
ATOM 3793 C CA . MET B 1 229 ? 8.156 -18.328 -6.281 1 96.81 229 MET B CA 1
ATOM 3794 C C . MET B 1 229 ? 9.422 -18.828 -6.957 1 96.81 229 MET B C 1
ATOM 3796 O O . MET B 1 229 ? 10.477 -18.203 -6.863 1 96.81 229 MET B O 1
ATOM 3800 N N . PHE B 1 230 ? 9.32 -19.922 -7.656 1 96.38 230 PHE B N 1
ATOM 3801 C CA . PHE B 1 230 ? 10.461 -20.469 -8.383 1 96.38 230 PHE B CA 1
ATOM 3802 C C . PHE B 1 230 ? 10.93 -19.516 -9.461 1 96.38 230 PHE B C 1
ATOM 3804 O O . PHE B 1 230 ? 12.117 -19.188 -9.539 1 96.38 230 PHE B O 1
ATOM 3811 N N . GLY B 1 231 ? 9.977 -19.078 -10.281 1 95.69 231 GLY B N 1
ATOM 3812 C CA . GLY B 1 231 ? 10.312 -18.172 -11.359 1 95.69 231 GLY B CA 1
ATOM 3813 C C . GLY B 1 231 ? 10.906 -16.859 -10.875 1 95.69 231 GLY B C 1
ATOM 3814 O O . GLY B 1 231 ? 11.891 -16.375 -11.43 1 95.69 231 GLY B O 1
ATOM 3815 N N . PHE B 1 232 ? 10.32 -16.312 -9.844 1 95.81 232 PHE B N 1
ATOM 3816 C CA . PHE B 1 232 ? 10.805 -15.062 -9.289 1 95.81 232 PHE B CA 1
ATOM 3817 C C . PHE B 1 232 ? 12.242 -15.203 -8.805 1 95.81 232 PHE B C 1
ATOM 3819 O O . PHE B 1 232 ? 13.117 -14.414 -9.172 1 95.81 232 PHE B O 1
ATOM 3826 N N . GLN B 1 233 ? 12.453 -16.219 -8.008 1 94.44 233 GLN B N 1
ATOM 3827 C CA . GLN B 1 233 ? 13.75 -16.406 -7.363 1 94.44 233 GLN B CA 1
ATOM 3828 C C . GLN B 1 233 ? 14.82 -16.766 -8.383 1 94.44 233 GLN B C 1
ATOM 3830 O O . GLN B 1 233 ? 15.953 -16.297 -8.297 1 94.44 233 GLN B O 1
ATOM 3835 N N . LEU B 1 234 ? 14.469 -17.609 -9.32 1 93.5 234 LEU B N 1
ATOM 3836 C CA . LEU B 1 234 ? 15.406 -17.969 -10.383 1 93.5 234 LEU B CA 1
ATOM 3837 C C . LEU B 1 234 ? 15.805 -16.75 -11.195 1 93.5 234 LEU B C 1
ATOM 3839 O O . LEU B 1 234 ? 16.984 -16.594 -11.547 1 93.5 234 LEU B O 1
ATOM 3843 N N . GLY B 1 235 ? 14.805 -15.906 -11.516 1 93 235 GLY B N 1
ATOM 3844 C CA . GLY B 1 235 ? 15.086 -14.695 -12.281 1 93 235 GLY B CA 1
ATOM 3845 C C . GLY B 1 235 ? 15.914 -13.688 -11.516 1 93 235 GLY B C 1
ATOM 3846 O O . GLY B 1 235 ? 16.703 -12.938 -12.109 1 93 235 GLY B O 1
ATOM 3847 N N . LEU B 1 236 ? 15.734 -13.586 -10.219 1 90.44 236 LEU B N 1
ATOM 3848 C CA . LEU B 1 236 ? 16.453 -12.664 -9.352 1 90.44 236 LEU B CA 1
ATOM 3849 C C . LEU B 1 236 ? 17.922 -13.062 -9.234 1 90.44 236 LEU B C 1
ATOM 3851 O O . LEU B 1 236 ? 18.797 -12.203 -9.188 1 90.44 236 LEU B O 1
ATOM 3855 N N . ALA B 1 237 ? 18.188 -14.32 -9.109 1 83 237 ALA B N 1
ATOM 3856 C CA . ALA B 1 237 ? 19.547 -14.844 -8.969 1 83 237 ALA B CA 1
ATOM 3857 C C . ALA B 1 237 ? 19.766 -16.062 -9.859 1 83 237 ALA B C 1
ATOM 3859 O O . ALA B 1 237 ? 19.828 -17.188 -9.367 1 83 237 ALA B O 1
ATOM 3860 N N . PRO B 1 238 ? 20 -15.82 -11.109 1 69.75 238 PRO B N 1
ATOM 3861 C CA . PRO B 1 238 ? 20.172 -16.969 -12.008 1 69.75 238 PRO B CA 1
ATOM 3862 C C . PRO B 1 238 ? 21.422 -17.781 -11.703 1 69.75 238 PRO B C 1
ATOM 3864 O O . PRO B 1 238 ? 22.438 -17.203 -11.289 1 69.75 238 PRO B O 1
ATOM 3867 N N . PRO B 1 239 ? 21.281 -19.203 -11.586 1 61.41 239 PRO B N 1
ATOM 3868 C CA . PRO B 1 239 ? 22.484 -20 -11.367 1 61.41 239 PRO B CA 1
ATOM 3869 C C . PRO B 1 239 ? 23.578 -19.719 -12.398 1 61.41 239 PRO B C 1
ATOM 3871 O O . PRO B 1 239 ? 23.281 -19.297 -13.516 1 61.41 239 PRO B O 1
ATOM 3874 N N . ALA B 1 240 ? 24.891 -19.703 -11.906 1 51.25 240 ALA B N 1
ATOM 3875 C CA . ALA B 1 240 ? 26 -19.625 -12.844 1 51.25 240 ALA B CA 1
ATOM 3876 C C . ALA B 1 240 ? 25.891 -20.734 -13.898 1 51.25 240 ALA B C 1
ATOM 3878 O O . ALA B 1 240 ? 25.719 -21.906 -13.562 1 51.25 240 ALA B O 1
ATOM 3879 N N . LEU B 1 241 ? 25.25 -20.641 -14.977 1 45.59 241 LEU B N 1
ATOM 3880 C CA . LEU B 1 241 ? 25.297 -21.641 -16.031 1 45.59 241 LEU B CA 1
ATOM 3881 C C . LEU B 1 241 ? 26.688 -22.25 -16.141 1 45.59 241 LEU B C 1
ATOM 3883 O O . LEU B 1 241 ? 27.688 -21.516 -16.266 1 45.59 241 LEU B O 1
ATOM 3887 N N . GLY B 1 242 ? 26.969 -23.328 -15.594 1 36.66 242 GLY B N 1
ATOM 3888 C CA . GLY B 1 242 ? 28.234 -24 -15.867 1 36.66 242 GLY B CA 1
ATOM 3889 C C . GLY B 1 242 ? 28.625 -23.938 -17.32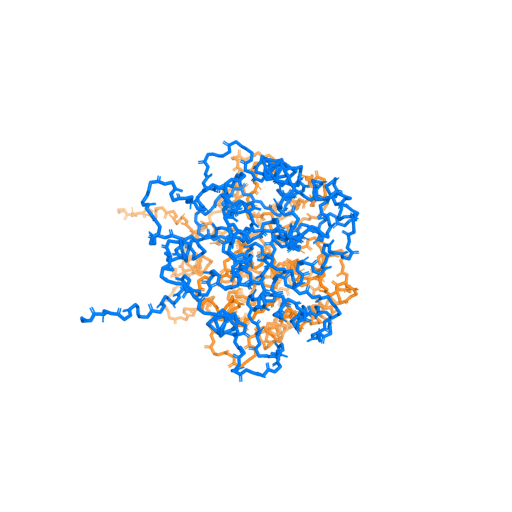8 1 36.66 242 GLY B C 1
ATOM 3890 O O . GLY B 1 242 ? 27.828 -24.266 -18.219 1 36.66 242 GLY B O 1
ATOM 3891 N N . ARG B 1 243 ? 29.578 -23.109 -17.812 1 39.16 243 ARG B N 1
ATOM 3892 C CA . ARG B 1 243 ? 30.328 -23.328 -19.047 1 39.16 243 ARG B CA 1
ATOM 3893 C C . ARG B 1 243 ? 30.75 -24.781 -19.172 1 39.16 243 ARG B C 1
ATOM 3895 O O . ARG B 1 243 ? 31.5 -25.297 -18.344 1 39.16 243 ARG B O 1
ATOM 3902 N N . GLN B 1 244 ? 29.953 -25.672 -19.609 1 30.69 244 GLN B N 1
ATOM 3903 C CA . GLN B 1 244 ? 30.672 -26.828 -20.141 1 30.69 244 GLN B CA 1
ATOM 3904 C C . GLN B 1 244 ? 31.906 -26.391 -20.922 1 30.69 244 GLN B C 1
ATOM 3906 O O . GLN B 1 244 ? 31.797 -25.625 -21.875 1 30.69 244 GLN B O 1
ATOM 3911 N N . ASP B 1 245 ? 33.094 -26.516 -20.312 1 28.31 245 ASP B N 1
ATOM 3912 C CA . ASP B 1 245 ? 34.219 -26.734 -21.203 1 28.31 245 ASP B CA 1
ATOM 3913 C C . ASP B 1 245 ? 33.938 -27.828 -22.219 1 28.31 245 ASP B C 1
ATOM 3915 O O . ASP B 1 245 ? 33.375 -28.859 -21.875 1 28.31 245 ASP B O 1
#

Foldseek 3Di:
DPDDDLVNLLVLLCVLLVHDDPDDRDLVVRVALVQLLLQLQVVLVVCLQCLVVQLVNLVSLVVNCVSVPCQDDPHCCVPPHDSNLCSQVSVLSNVCSVPQAPAALLCLVDVVNQVSVVVNLVSNQCSNQPPNPDQRQQVSVSSVCSNHVHAARLDPQLQQLLCVRPVVPPPPPSPRSSDRHSVVSVVSSVSCVSNVVSLVVQQCRDFRADPPPRHGDPHGRGSNVSSNSSSNSCSVPPPPPPPPD/DPADDLVNLLVLLCVLLVHDDPDDRDLVRRVALVQLLLQLQVVLVVCLQCLVVQLVNLVSLVVNCVSVPCQDDPHCCPPPHDSNLCSQVSVLSNVCSVPQAPAALLCLVDVVNQVSVVVNLVSNQCSNQPPDPDQRQQVSVSSVCSNHVHAARLDPQLQQLCCVHPVVPPPPPPLGSSDRHSSVSVVSSVSCVVNVVSLVVQQCRDFRADPPPRHGDPHGRGSNVSSNSSSNSCSVPPPPPPPPD

Radius of gyration: 24.68 Å; Cα contacts (8 Å, |Δi|>4): 725; chains: 2; bounding box: 54×78×60 Å

pLDDT: mean 89.25, std 15.81, range [28.31, 98.94]

Solvent-accessible surface area (backbone atoms only — not comparable to full-atom values): 25747 Å² total; per-residue (Å²): 72,90,70,82,51,48,69,52,50,52,51,39,33,30,52,60,58,61,30,58,92,92,53,74,85,46,55,87,64,40,40,17,43,75,45,37,44,28,42,28,26,50,49,42,66,74,34,68,56,37,63,82,43,43,68,53,44,23,24,40,53,44,32,37,40,28,62,71,58,54,41,38,86,87,28,62,54,33,63,60,22,38,59,67,57,40,49,55,40,43,50,49,50,37,70,42,36,88,79,48,64,86,46,35,44,80,50,43,77,38,65,67,50,36,51,49,53,42,50,51,48,54,51,40,41,41,42,73,43,56,85,57,91,60,94,45,47,34,63,44,25,38,49,43,22,31,48,55,28,43,39,42,43,38,34,74,31,24,40,49,22,44,52,61,57,53,47,65,37,78,77,81,75,61,74,61,52,77,50,82,47,63,65,47,45,48,50,51,34,50,53,41,66,75,35,39,68,44,44,50,50,48,21,72,70,37,52,32,46,35,68,88,79,56,40,72,46,92,50,55,45,35,50,17,44,52,52,27,37,29,25,33,37,38,31,73,56,61,75,82,72,76,72,78,125,82,94,70,83,52,48,67,52,50,52,50,38,32,32,51,60,58,60,31,60,92,90,54,76,85,48,56,88,64,39,40,17,41,74,44,36,44,28,41,28,27,49,51,41,66,73,34,67,57,36,62,85,43,44,67,53,44,23,26,39,53,44,31,36,40,26,63,69,58,53,41,39,87,85,28,63,54,33,62,59,22,38,59,66,55,39,50,55,40,44,50,48,48,36,70,40,36,88,77,49,63,85,46,35,44,79,51,44,76,38,65,67,48,36,51,48,53,42,49,51,48,53,52,39,40,42,43,71,42,57,86,56,92,60,94,48,45,35,62,43,26,39,49,42,21,31,47,53,29,46,39,41,43,37,33,75,30,24,40,49,23,44,52,63,60,60,45,69,44,78,80,74,71,69,85,54,55,76,52,83,46,62,66,47,45,49,50,51,34,50,53,42,66,74,36,40,67,44,44,51,49,48,20,72,71,38,52,32,46,35,69,88,79,58,40,73,44,93,49,55,45,36,49,16,45,49,51,26,38,30,26,35,36,39,32,71,55,62,75,81,72,75,74,79,125